Protein 6TLE (pdb70)

InterPro domains:
  IPR001752 Kinesin motor domain [PF00225] (24-359)
  IPR001752 Kinesin motor domain [PR00380] (96-117)
  IPR001752 Kinesin motor domain [PR00380] (226-243)
  IPR001752 Kinesin motor domain [PR00380] (260-278)
  IPR001752 Kinesin motor domain [PR00380] (309-330)
  IPR001752 Kinesin motor domain [PS50067] (18-359)
  IPR001752 Kinesin motor domain [SM00129] (16-367)
  IPR019821 Kinesin motor domain, conserved site [PS00411] (259-270)
  IPR025901 Kinesin-associated microtubule-binding domain [PF13931] (916-1053)
  IPR027417 P-loop containing nucleoside triphosphate hydrolase [SSF52540] (17-364)
  IPR036961 Kinesin motor domain superfamily [G3DSA:3.40.850.10] (16-363)
  IPR047149 Kinesin-like protein KIF11-like [PTHR47970] (10-951)
  IPR047241 Kinesin-like protein KIF11-like, kinesin motor domain [cd01364] (16-368)

B-factor: mean 28.85, std 11.91, range [9.42, 83.58]

Solvent-accessible surface area: 31415 Å² total; per-residue (Å²): 113,60,11,55,0,1,0,16,5,38,76,72,54,138,75,4,163,154,63,93,20,95,80,17,17,93,36,54,86,131,76,76,22,0,16,0,61,49,27,47,121,110,64,134,73,43,119,93,46,17,4,3,33,60,5,18,17,51,105,28,134,7,60,48,1,4,141,38,8,0,45,55,4,6,87,25,0,27,115,24,87,43,0,0,0,0,0,14,0,27,60,52,4,18,15,70,71,2,1,36,20,98,119,43,125,98,165,128,136,66,111,120,26,18,107,71,1,2,4,5,4,14,0,0,13,55,0,23,50,93,3,84,105,99,70,36,108,48,57,2,77,0,7,1,4,1,8,21,49,63,60,0,0,8,0,4,23,108,107,46,81,6,23,108,123,27,83,12,42,73,20,124,196,55,145,78,7,31,62,23,122,48,32,48,84,41,67,3,133,62,15,31,56,1,19,96,6,21,93,108,0,51,62,35,31,90,63,0,14,115,104,39,88,0,97,66,42,96,2,6,11,1,1,11,0,21,0,68,4,50,117,72,45,190,127,50,104,98,89,76,95,88,0,49,0,2,1,0,14,2,0,5,17,107,225,70,133,28,51,27,32,20,66,97,15,4,58,6,2,3,121,0,0,41,8,22,13,97,197,64,121,46,34,10,21,45,57,15,44,1,0,15,8,0,6,20,0,1,32,36,192,14,100,1,2,3,0,0,1,2,0,9,0,42,119,20,45,154,36,2,38,42,1,0,92,10,0,55,103,2,19,94,31,133,78,76,111,207,150,43,0,61,0,0,0,18,5,68,82,157,100,22,21,89,21,27,81,131,134,83,20,0,6,0,97,50,35,68,114,165,92,40,94,105,40,14,7,3,26,42,4,19,17,50,109,31,120,7,58,56,2,10,150,41,7,0,43,57,4,8,68,13,0,24,113,25,107,24,0,0,0,0,0,10,0,31,63,56,5,19,17,68,67,1,2,44,16,101,179,199,101,105,121,41,40,102,85,3,2,3,6,4,18,0,0,10,64,0,9,63,108,2,74,110,103,71,34,116,42,62,2,78,0,7,2,4,1,4,18,51,48,67,0,2,8,0,5,23,108,104,51,78,11,23,112,119,26,87,13,45,62,37,129,223,51,161,64,9,35,78,22,128,52,34,48,82,35,68,4,130,63,53,42,33,0,31,88,4,22,107,118,0,49,62,33,37,84,58,0,13,108,106,33,84,1,93,70,37,86,4,5,12,2,3,10,0,22,0,69,4,57,96,87,38,184,128,50,101,107,74,92,82,78,0,54,0,1,2,0,20,2,0,7,18,110,103,177,34,62,40,45,20,81,98,5,4,62,5,1,6,117,0,0,41,10,29,12,94,206,65,128,34,25,5,22,40,65,6,32,0,0,16,17,0,5,36,1,2,30,35,96,8,91,1,2,2,0,0,1,1,0,6,15,64,168,34,43,170,39,2,31,45,1,0,83,9,0,56,119,1,12,89,38,127,74,143,121,208

Nearest PDB structures (foldseek):
  6tle-assembly1_A  TM=1.003E+00  e=1.378E-75  Homo sapiens
  1ii6-assembly1_A  TM=9.797E-01  e=1.417E-66  Homo sapiens
  4zca-assembly3_A  TM=9.779E-01  e=1.295E-65  Homo sapiens
  4a5y-assembly1_C  TM=9.706E-01  e=5.608E-66  Homo sapiens
  6hky-assembly3_C  TM=9.724E-01  e=1.082E-61  Homo sapiens

Sequence (658 aa):
KNIQVVVRCRPFNLAERKASAHSIVECDPVRKEVSVRTGGLADKSSRKTYTFDMVFGASTKQIDVYRSVVCPILDEVIMGYNCTIFAYGQTGTGKTFTMEGERSPNEEYTWEEDPLAGIIPRTLHQIFEKLTDNGTEFSVKVSLLEIYNEELFDLLNPSSDVSERLQMFDDPRNKRGVIIKGLEEITVHNKDEVYQILEKGAAKRTTAATLMNAYSSRSHSVFSVTIHMKETTIDGEELVKIGKLNLVDLAGSERAREAGNINQSLLTLGRVITALVERTPHVPYRESKLTRILQDSLGGRTRTSIIATISPASLNLKETLSTLEYAHRAKNILNKPEKNIQVVVRCRPFSIVECDPVRKEVSVRTGGDKSSRKTYTFDMVFGASTKQIDVYRSVVCPILDEVIMGYNCTIFAYGQTGTGKTFTMEGERYTWEEDPLAGIIPRTLHQIFEKLTDNGTEFSVKVSLLEIYNEELFDLLNPSSDVSERLQMFDDPRNKRGVIIKGLEEITVHNKKDEVYQILEKGAAKRTTAATLMNAYSSRSHSSVFSVTIHMKETTIDGEELVKIGKLNLVDLAGSEAREAGNINQSLLTLGRVITALVERTPHVPYRESKLTRILQDSLGGRTRTSIIATISPASLNLKETLSTLEYAHRAKNILNKPE

Secondary structure (DSSP, 8-state):
--EEEEEEEPPP-HHHHHTT--B-EEEETTTTEEEEE-STTT-SS-EEEEE-SEEE-TT--HHHHIIIIIHHHHHHHHTT-EEEEEEEESTTSSHHHHHTB---SS----SS--TTB-HHHHHHHHHHHHHHHTT-EEEEEEEEEEEETTEEEESS-TTS-TTSPP-EEEETTEEEEEEETT---EEE-STTHHHHHHHHHHHHHHHHHHHH---GGGSEEEEEEEEEEEEE-TTSPEEEEEEEEEEEEPPP----SHHHHHHHHHHHHHHHHHHHHHT-S---GGGSHHHHHHHHHHSSSS-EEEEEEE--BGGGHHHHHHHHHHHHHHS--PPP--/--EEEEEEEPP---EEEETTTTEEEEE-----S-EEEEE-SEEE-TT--HHHHIIIIIHHHHHHHHTT-EEEEEEEE-TTSSHHHHHTB----SS--TTB-HHHHHHHHHHHHHHHTT-EEEEEEEEEEEETTEEEESS-TTS-TTSPB-EEE-SS-TT-EEETT---EEE-STTHHHHHHHHHHHHHHHHHHHH---GGGSEEEEEEEEEEEEE-TT--EEEEEEEEEEEEPPP----HHHHHHHHHHHHHHHHHHHHHT-S---GGGSHHHHHTHHHHSSS--EEEEEEE---GGGHHHHHHHHHHHHHHS--PPP--

Foldseek 3Di:
DLEFEEEEFADADDVQVVVVWDFFWDADFVLQKIWGQDDPPVDRPDIDMDHGNGYHYRPDWQVVCCVVPPVVQLVVLVVFAEEEEEEAFAPPQQLCQQLAFDQDPDDDDDLDGHRSGHNQLVSLSVVCVVCVVVPWDKWKKKFKWKQALQWIFGLQDPPDQRPDTWDWAQDVVDNLAIDTPPTDIGIDPDSVVSVVRVVSSVVSQVSCCVPPVRHRLLIKMWMKMKMWTWDADPVGDIDIRIGMYIYIRAHGCPVDSSNPVSVVQLVLVLQQLLCLQVVPDDRPLPPGPVSSNCRSRSVRPHRYYYYYGDYRTPVCSVRRVVSSVSSCSSHPDDRDDD/DLEFEEEEFADDAFWDADFVLQKIKGQDPCVRPDIDMDHGNGYHYHPDWQVVCCVVPPVVQLVVLVVFAEEEEEEAAAPPQQLCQQQAFDAVPLPDGRSGHNPLVSLSCVCCVCVVVPWDKWKKKFKWKAFLQWIFGLQPPPDQRPDTWDWAQDVPDRLAIDTPPGDIGIDPGSPVVVVSVVSSVVSQVNCCVVPVRHPLLIKMWMKMKMWTWDADPVGDIDIGIGMYIYIRAHGQPVVRVVSRVVQLVLVLQQLLCLQVVPDDRPQVPGPVSSNCRRNSVPPHRYYYYYGDYNDPVCSVRRVVSSVSSCSSPPDDRDDD

GO terms:
  GO:0000922 spindle pole (C, IDA)
  GO:0005876 spindle microtubule (C, IDA)
  GO:0046602 regulation of mitotic centrosome separation (P, IMP)
  GO:0090307 mitotic spindle assembly (P, IMP)
  GO:0005515 protein binding (F, IPI)
  GO:0003777 microtubule motor activity (F, TAS)
  GO:0005819 spindle (C, TAS)
  GO:0005871 kinesin complex (C, TAS)
  GO:0000278 mitotic cell cycle (P, TAS)
  GO:0007052 mitotic spindle organization (P, TAS)
  GO:0005829 cytosol (C, TAS)
  GO:0005829 cytosol (C, IDA)
  GO:0005819 spindle (C, IDA)
  GO:0005874 microtubule (C, IDA)
  GO:0090307 mitotic spindle assembly (P, IDA)
  GO:0005737 cytoplasm (C, EXP)
  GO:0016020 membrane (C, HDA)
  GO:0007051 spindle organization (P, IMP)
  GO:0032991 protein-containing complex (C, IPI)
  GO:0019901 protein kinase binding (F, IPI)

Structure (mmCIF, N/CA/C/O backbone):
data_6TLE
#
_entry.id   6TLE
#
_cell.length_a   46.930
_cell.length_b   47.150
_cell.length_c   85.500
_cell.angle_alpha   93.910
_cell.angle_beta   101.170
_cell.angle_gamma   109.230
#
_symmetry.space_group_name_H-M   'P 1'
#
loop_
_entity.id
_entity.type
_entity.pdbx_description
1 polymer 'Kinesin-like protein KIF11'
2 non-polymer 'MAGNESIUM ION'
3 non-polymer "ADENOSINE-5'-DIPHOSPHATE"
4 non-polymer 'NITRATE ION'
5 water water
#
loop_
_atom_site.group_PDB
_atom_site.id
_atom_site.type_symbol
_atom_site.label_atom_id
_atom_site.label_alt_id
_atom_site.label_comp_id
_atom_site.label_asym_id
_atom_site.label_entity_id
_atom_site.label_seq_id
_atom_site.pdbx_PDB_ins_code
_atom_site.Cartn_x
_atom_site.Cartn_y
_atom_site.Cartn_z
_atom_site.occupancy
_atom_site.B_iso_or_equiv
_atom_site.auth_seq_id
_atom_site.auth_comp_id
_atom_site.auth_asym_id
_atom_site.auth_atom_id
_atom_site.pdbx_PDB_model_num
ATOM 1 N N . LYS A 1 16 ? 8.932 -3.809 -7.651 1.00 47.01 17 LYS A N 1
ATOM 2 C CA . LYS A 1 16 ? 8.584 -3.741 -9.062 1.00 38.24 17 LYS A CA 1
ATOM 3 C C . LYS A 1 16 ? 7.557 -2.651 -9.347 1.00 30.31 17 LYS A C 1
ATOM 4 O O . LYS A 1 16 ? 6.700 -2.348 -8.512 1.00 35.48 17 LYS A O 1
ATOM 10 N N . ASN A 1 17 ? 7.657 -2.059 -10.537 1.00 27.44 18 ASN A N 1
ATOM 11 C CA . ASN A 1 17 ? 6.550 -1.297 -11.097 1.00 26.89 18 ASN A CA 1
ATOM 12 C C . ASN A 1 17 ? 5.422 -2.199 -11.574 1.00 20.54 18 ASN A C 1
ATOM 13 O O . ASN A 1 17 ? 4.403 -1.691 -12.050 1.00 25.81 18 ASN A O 1
ATOM 18 N N . ILE A 1 18 ? 5.591 -3.515 -11.473 1.00 17.27 19 ILE A N 1
ATOM 19 C CA . ILE A 1 18 ? 4.564 -4.492 -11.809 1.00 18.74 19 ILE A CA 1
ATOM 20 C C . ILE A 1 18 ? 4.005 -5.022 -10.496 1.00 24.22 19 ILE A C 1
ATOM 21 O O . ILE A 1 18 ? 4.715 -5.694 -9.737 1.00 22.52 19 ILE A O 1
ATOM 26 N N . GLN A 1 19 ? 2.741 -4.716 -10.217 1.00 18.80 20 GLN A N 1
ATOM 27 C CA . GLN A 1 19 ? 2.062 -5.187 -9.018 1.00 13.06 20 GLN A CA 1
ATOM 28 C C . GLN A 1 19 ? 1.059 -6.266 -9.405 1.00 16.21 20 GLN A C 1
ATOM 29 O O . GLN A 1 19 ? 0.276 -6.082 -10.341 1.00 20.06 20 GLN A O 1
ATOM 35 N N . VAL A 1 20 ? 1.088 -7.391 -8.694 1.00 15.24 21 VAL A N 1
ATOM 36 C CA . VAL A 1 20 ? 0.148 -8.484 -8.929 1.00 11.84 21 VAL A CA 1
ATOM 37 C C . VAL A 1 20 ? -0.624 -8.721 -7.640 1.00 15.19 21 VAL A C 1
ATOM 38 O O . VAL A 1 20 ? -0.027 -9.032 -6.601 1.00 19.74 21 VAL A O 1
ATOM 42 N N . VAL A 1 21 ? -1.950 -8.570 -7.704 1.00 15.17 22 VAL A N 1
ATOM 43 C CA . VAL A 1 21 ? -2.809 -8.704 -6.537 1.00 13.50 22 VAL A CA 1
ATOM 44 C C . VAL A 1 21 ? -3.922 -9.697 -6.849 1.00 16.05 22 VAL A C 1
ATOM 45 O O . VAL A 1 21 ? -4.244 -9.969 -8.008 1.00 13.25 22 VAL A O 1
ATOM 49 N N . VAL A 1 22 ? -4.501 -10.252 -5.788 1.00 14.13 23 VAL A N 1
ATOM 50 C CA . VAL A 1 22 ? -5.580 -11.227 -5.892 1.00 11.79 23 VAL A CA 1
ATOM 51 C C . VAL A 1 22 ? -6.792 -10.703 -5.137 1.00 13.55 23 VAL A C 1
ATOM 52 O O . VAL A 1 22 ? -6.665 -10.212 -4.008 1.00 16.23 23 VAL A O 1
ATOM 56 N N . ARG A 1 23 ? -7.965 -10.806 -5.761 1.00 11.92 24 ARG A N 1
ATOM 57 C CA . ARG A 1 23 ? -9.230 -10.450 -5.128 1.00 12.01 24 ARG A CA 1
ATOM 58 C C . ARG A 1 23 ? -10.155 -11.654 -5.153 1.00 14.93 24 ARG A C 1
ATOM 59 O O . ARG A 1 23 ? -10.468 -12.179 -6.227 1.00 16.23 24 ARG A O 1
ATOM 67 N N . CYS A 1 24 ? -10.598 -12.081 -3.976 1.00 16.70 25 CYS A N 1
ATOM 68 C CA . CYS A 1 24 ? -11.598 -13.131 -3.853 1.00 13.42 25 CYS A CA 1
ATOM 69 C C . CYS A 1 24 ? -12.947 -12.486 -3.565 1.00 13.08 25 CYS A C 1
ATOM 70 O O . CYS A 1 24 ? -13.061 -11.655 -2.659 1.00 17.96 25 CYS A O 1
ATOM 73 N N . ARG A 1 25 ? -13.956 -12.854 -4.340 1.00 16.77 26 ARG A N 1
ATOM 74 C CA . ARG A 1 25 ? -15.302 -12.330 -4.150 1.00 19.40 26 ARG A CA 1
ATOM 75 C C . ARG A 1 25 ? -16.074 -13.207 -3.178 1.00 18.02 26 ARG A C 1
ATOM 76 O O . ARG A 1 25 ? -15.684 -14.339 -2.889 1.00 16.41 26 ARG A O 1
ATOM 84 N N . PRO A 1 26 ? -17.189 -12.712 -2.642 1.00 20.69 27 PRO A N 1
ATOM 85 C CA . PRO A 1 26 ? -17.989 -13.540 -1.734 1.00 22.60 27 PRO A CA 1
ATOM 86 C C . PRO A 1 26 ? -18.610 -14.738 -2.435 1.00 19.31 27 PRO A C 1
ATOM 87 O O . PRO A 1 26 ? -18.957 -14.692 -3.617 1.00 17.97 27 PRO A O 1
ATOM 91 N N . PHE A 1 27 ? -18.727 -15.826 -1.675 1.00 19.36 28 PHE A N 1
ATOM 92 C CA . PHE A 1 27 ? -19.523 -16.987 -2.063 1.00 24.94 28 PHE A CA 1
ATOM 93 C C . PHE A 1 27 ? -20.919 -16.544 -2.493 1.00 22.23 28 PHE A C 1
ATOM 94 O O . PHE A 1 27 ? -21.552 -15.732 -1.816 1.00 23.14 28 PHE A O 1
ATOM 102 N N . ASN A 1 28 ? -21.402 -17.065 -3.622 1.00 24.64 29 ASN A N 1
ATOM 103 C CA . ASN A 1 28 ? -22.662 -16.567 -4.180 1.00 24.16 29 ASN A CA 1
ATOM 104 C C . ASN A 1 28 ? -23.729 -17.664 -4.227 1.00 30.64 29 ASN A C 1
ATOM 105 O O . ASN A 1 28 ? -23.498 -18.815 -3.849 1.00 27.36 29 ASN A O 1
ATOM 110 N N . LEU A 1 29 ? -24.912 -17.279 -4.719 1.00 28.80 30 LEU A N 1
ATOM 111 C CA . LEU A 1 29 ? -26.079 -18.158 -4.674 1.00 27.78 30 LEU A CA 1
ATOM 112 C C . LEU A 1 29 ? -25.920 -19.357 -5.600 1.00 31.23 30 LEU A C 1
ATOM 113 O O . LEU A 1 29 ? -26.250 -20.487 -5.218 1.00 38.71 30 LEU A O 1
ATOM 118 N N . ALA A 1 30 ? -25.436 -19.132 -6.825 1.00 26.19 31 ALA A N 1
ATOM 119 C CA . ALA A 1 30 ? -25.217 -20.242 -7.747 1.00 23.34 31 ALA A CA 1
ATOM 120 C C . ALA A 1 30 ? -24.262 -21.271 -7.160 1.00 24.89 31 ALA A C 1
ATOM 121 O O . ALA A 1 30 ? -24.360 -22.464 -7.472 1.00 31.65 31 ALA A O 1
ATOM 123 N N . GLU A 1 31 ? -23.337 -20.831 -6.307 1.00 27.94 32 GLU A N 1
ATOM 124 C CA . GLU A 1 31 ? -22.434 -21.759 -5.641 1.00 26.03 32 GLU A CA 1
ATOM 125 C C . GLU A 1 31 ? -23.115 -22.447 -4.462 1.00 31.42 32 GLU A C 1
ATOM 126 O O . GLU A 1 31 ? -22.859 -23.628 -4.202 1.00 27.82 32 GLU A O 1
ATOM 132 N N . ARG A 1 32 ? -24.002 -21.739 -3.756 1.00 24.49 33 ARG A N 1
ATOM 133 C CA . ARG A 1 32 ? -24.743 -22.367 -2.664 1.00 34.50 33 ARG A CA 1
ATOM 134 C C . ARG A 1 32 ? -25.691 -23.438 -3.187 1.00 43.51 33 ARG A C 1
ATOM 135 O O . ARG A 1 32 ? -25.854 -24.490 -2.558 1.00 44.15 33 ARG A O 1
ATOM 143 N N . LYS A 1 33 ? -26.328 -23.179 -4.333 1.00 37.65 34 LYS A N 1
ATOM 144 C CA . LYS A 1 33 ? -27.236 -24.147 -4.941 1.00 41.47 34 LYS A CA 1
ATOM 145 C C . LYS A 1 33 ? -26.598 -25.527 -5.041 1.00 54.07 34 LYS A C 1
ATOM 146 O O . LYS A 1 33 ? -27.224 -26.543 -4.717 1.00 56.91 34 LYS A O 1
ATOM 152 N N . ALA A 1 34 ? -25.342 -25.578 -5.477 1.00 51.11 35 ALA A N 1
ATOM 153 C CA . ALA A 1 34 ? -24.656 -26.830 -5.751 1.00 49.00 35 ALA A CA 1
ATOM 154 C C . ALA A 1 34 ? -23.973 -27.418 -4.522 1.00 47.52 35 ALA A C 1
ATOM 155 O O . ALA A 1 34 ? -23.062 -28.240 -4.672 1.00 54.89 35 ALA A O 1
ATOM 157 N N . SER A 1 35 ? -24.389 -27.016 -3.317 1.00 37.89 36 SER A N 1
ATOM 158 C CA . SER A 1 35 ? -23.788 -27.494 -2.068 1.00 46.28 36 SER A CA 1
ATOM 159 C C . SER A 1 35 ? -22.267 -27.371 -2.092 1.00 49.02 36 SER A C 1
ATOM 160 O O . SER A 1 35 ? -21.554 -28.155 -1.459 1.00 44.90 36 SER A O 1
ATOM 163 N N . ALA A 1 36 ? -21.760 -26.392 -2.839 1.00 32.02 37 ALA A N 1
ATOM 164 C CA . ALA A 1 36 ? -20.324 -26.167 -2.880 1.00 28.72 37 ALA A CA 1
ATOM 165 C C . ALA A 1 36 ? -19.823 -25.7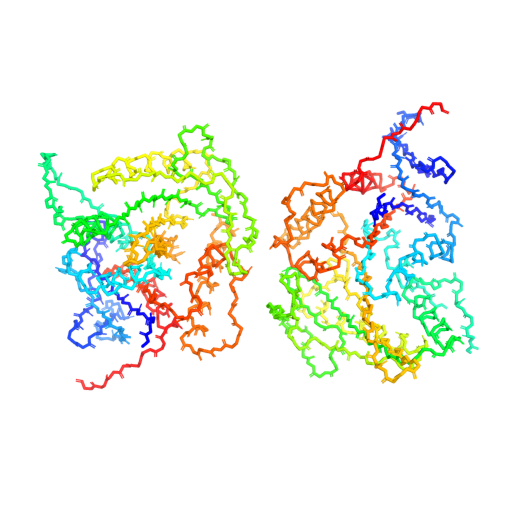41 -1.507 1.00 24.48 37 ALA A C 1
ATOM 166 O O . ALA A 1 36 ? -20.569 -25.193 -0.690 1.00 32.18 37 ALA A O 1
ATOM 168 N N . HIS A 1 37 ? -18.550 -26.011 -1.251 1.00 26.61 38 HIS A N 1
ATOM 169 C CA . HIS A 1 37 ? -17.910 -25.641 -0.001 1.00 30.70 38 HIS A CA 1
ATOM 170 C C . HIS A 1 37 ? -16.971 -24.461 -0.219 1.00 23.93 38 HIS A C 1
ATOM 171 O O . HIS A 1 37 ? -16.537 -24.180 -1.340 1.00 25.44 38 HIS A O 1
ATOM 178 N N . SER A 1 38 ? -16.666 -23.766 0.874 1.00 20.81 39 SER A N 1
ATOM 179 C CA . SER A 1 38 ? -15.712 -22.663 0.854 1.00 27.86 39 SER A CA 1
ATOM 180 C C . SER A 1 38 ? -14.304 -23.209 1.061 1.00 24.18 39 SER A C 1
ATOM 181 O O . SER A 1 38 ? -14.050 -23.934 2.028 1.00 27.06 39 SER A O 1
ATOM 184 N N . ILE A 1 39 ? -13.387 -22.866 0.152 1.00 21.85 40 ILE A N 1
ATOM 185 C CA . ILE A 1 39 ? -12.061 -23.469 0.138 1.00 18.17 40 ILE A CA 1
ATOM 186 C C . ILE A 1 39 ? -10.934 -22.451 0.072 1.00 19.54 40 ILE A C 1
ATOM 187 O O . ILE A 1 39 ? -9.769 -22.845 0.026 1.00 18.64 40 ILE A O 1
ATOM 192 N N . VAL A 1 40 ? -11.230 -21.153 0.067 1.00 16.21 41 VAL A N 1
ATOM 193 C CA . VAL A 1 40 ? -10.215 -20.117 -0.090 1.00 19.03 41 VAL A CA 1
ATOM 194 C C . VAL A 1 40 ? -10.122 -19.312 1.198 1.00 16.35 41 VAL A C 1
ATOM 195 O O . VAL A 1 40 ? -11.146 -18.914 1.769 1.00 20.52 41 VAL A O 1
ATOM 199 N N . GLU A 1 41 ? -8.893 -19.072 1.655 1.00 20.82 42 GLU A N 1
ATOM 200 C CA . GLU A 1 41 ? -8.632 -18.229 2.813 1.00 22.88 42 GLU A CA 1
ATOM 201 C C . GLU A 1 41 ? -7.627 -17.155 2.431 1.00 26.72 42 GLU A C 1
ATOM 202 O O . GLU A 1 41 ? -6.538 -17.463 1.935 1.00 20.79 42 GLU A O 1
ATOM 208 N N . CYS A 1 42 ? -7.994 -15.899 2.660 1.00 22.07 43 CYS A N 1
ATOM 209 C CA . CYS A 1 42 ? -7.153 -14.757 2.334 1.00 18.23 43 CYS A CA 1
ATOM 210 C C . CYS A 1 42 ? -6.595 -14.154 3.614 1.00 24.35 43 CYS A C 1
ATOM 211 O O . CYS A 1 42 ? -7.334 -13.948 4.582 1.00 23.72 43 CYS A O 1
ATOM 214 N N . ASP A 1 43 ? -5.291 -13.876 3.614 1.00 18.58 44 ASP A N 1
ATOM 215 C CA . ASP A 1 43 ? -4.602 -13.233 4.733 1.00 21.22 44 ASP A CA 1
ATOM 216 C C . ASP A 1 43 ? -3.994 -11.947 4.192 1.00 20.25 44 ASP A C 1
ATOM 217 O O . ASP A 1 43 ? -2.875 -11.956 3.657 1.00 23.71 44 ASP A O 1
ATOM 222 N N . PRO A 1 44 ? -4.696 -10.817 4.304 1.00 25.27 45 PRO A N 1
ATOM 223 C CA . PRO A 1 44 ? -4.169 -9.574 3.717 1.00 23.28 45 PRO A CA 1
ATOM 224 C C . PRO A 1 44 ? -2.875 -9.099 4.353 1.00 24.94 45 PRO A C 1
ATOM 225 O O . PRO A 1 44 ? -2.044 -8.500 3.660 1.00 29.26 45 PRO A O 1
ATOM 229 N N . VAL A 1 45 ? -2.669 -9.351 5.648 1.00 28.54 46 VAL A N 1
ATOM 230 C CA . VAL A 1 45 ? -1.441 -8.903 6.302 1.00 28.60 46 VAL A CA 1
ATOM 231 C C . VAL A 1 45 ? -0.242 -9.682 5.775 1.00 24.03 46 VAL A C 1
ATOM 232 O O . VAL A 1 45 ? 0.795 -9.101 5.436 1.00 27.49 46 VAL A O 1
ATOM 236 N N . ARG A 1 46 ? -0.364 -11.005 5.696 1.00 28.82 47 ARG A N 1
ATOM 237 C CA . ARG A 1 46 ? 0.688 -11.824 5.112 1.00 24.24 47 ARG A CA 1
ATOM 238 C C . ARG A 1 46 ? 0.671 -11.811 3.589 1.00 26.76 47 ARG A C 1
ATOM 239 O O . ARG A 1 46 ? 1.576 -12.388 2.976 1.00 24.82 47 ARG A O 1
ATOM 247 N N . LYS A 1 47 ? -0.322 -11.166 2.970 1.00 22.13 48 LYS A N 1
ATOM 248 C CA . LYS A 1 47 ? -0.435 -11.099 1.511 1.00 20.41 48 LYS A CA 1
ATOM 249 C C . LYS A 1 47 ? -0.501 -12.496 0.898 1.00 20.27 48 LYS A C 1
ATOM 250 O O . LYS A 1 47 ? 0.094 -12.768 -0.146 1.00 19.84 48 LYS A O 1
ATOM 256 N N . GLU A 1 48 ? -1.243 -13.389 1.546 1.00 24.70 49 GLU A N 1
ATOM 257 C CA . GLU A 1 48 ? -1.287 -14.787 1.156 1.00 17.97 49 GLU A CA 1
ATOM 258 C C . GLU A 1 48 ? -2.705 -15.221 0.819 1.00 20.35 49 GLU A C 1
ATOM 259 O O . GLU A 1 48 ? -3.682 -14.719 1.384 1.00 19.63 49 GLU A O 1
ATOM 265 N N . VAL A 1 49 ? -2.793 -16.161 -0.117 1.00 16.01 50 VAL A N 1
ATOM 266 C CA . VAL A 1 49 ? -4.017 -16.887 -0.430 1.00 14.87 50 VAL A CA 1
ATOM 267 C C . VAL A 1 49 ? -3.712 -18.364 -0.250 1.00 18.33 50 VAL A C 1
ATOM 268 O O . VAL A 1 49 ? -2.766 -18.883 -0.856 1.00 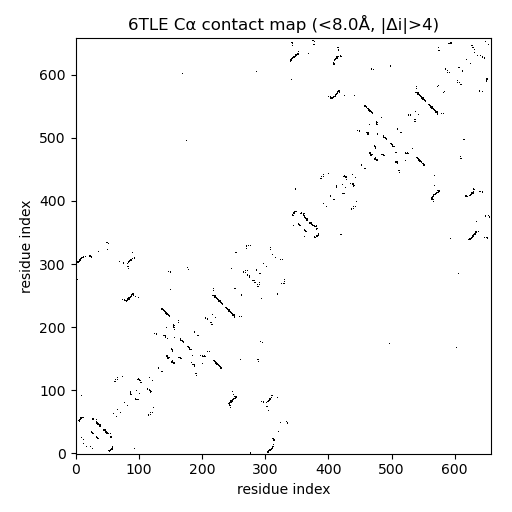21.44 50 VAL A O 1
ATOM 272 N N . SER A 1 50 ? -4.494 -19.035 0.585 1.00 17.42 51 SER A N 1
ATOM 273 C CA . SER A 1 50 ? -4.406 -20.479 0.734 1.00 17.17 51 SER A CA 1
ATOM 274 C C . SER A 1 50 ? -5.675 -21.114 0.182 1.00 23.21 51 SER A C 1
ATOM 275 O O . SER A 1 50 ? -6.783 -20.630 0.433 1.00 24.64 51 SER A O 1
ATOM 278 N N . VAL A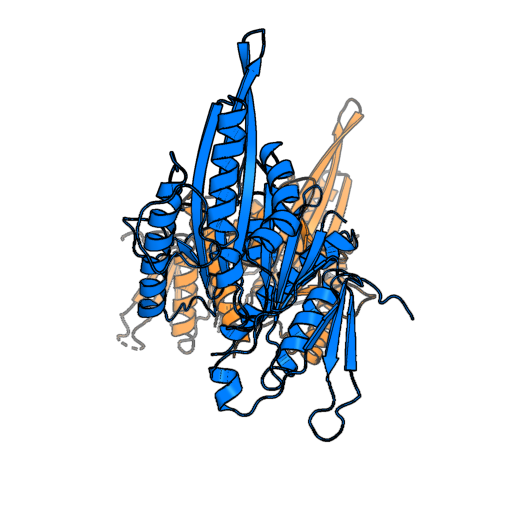 1 51 ? -5.510 -22.185 -0.586 1.00 18.55 52 VAL A N 1
ATOM 279 C CA . VAL A 1 51 ? -6.624 -22.872 -1.228 1.00 19.94 52 VAL A CA 1
ATOM 280 C C . VAL A 1 51 ? -6.615 -24.322 -0.773 1.00 20.91 52 VAL A C 1
ATOM 281 O O . VAL A 1 51 ? -5.591 -25.005 -0.890 1.00 20.45 52 VAL A O 1
ATOM 285 N N . ARG A 1 52 ? -7.750 -24.787 -0.258 1.00 17.63 53 ARG A N 1
ATOM 286 C CA . ARG A 1 52 ? -7.882 -26.183 0.141 1.00 21.30 53 ARG A CA 1
ATOM 287 C C . ARG A 1 52 ? -7.931 -27.065 -1.101 1.00 17.97 53 ARG A C 1
ATOM 288 O O . ARG A 1 52 ? -8.775 -26.865 -1.981 1.00 17.72 53 ARG A O 1
ATOM 296 N N . THR A 1 53 ? -7.030 -28.049 -1.167 1.00 17.20 54 THR A N 1
ATOM 297 C CA . THR A 1 53 ? -6.780 -28.807 -2.385 1.00 20.11 54 THR A CA 1
ATOM 298 C C . THR A 1 53 ? -7.253 -30.254 -2.337 1.00 21.08 54 THR A C 1
ATOM 299 O O . THR A 1 53 ? -7.166 -30.946 -3.359 1.00 23.81 54 THR A O 1
ATOM 303 N N . GLY A 1 54 ? -7.734 -30.735 -1.195 1.00 23.46 55 GLY A N 1
ATOM 304 C CA . GLY A 1 54 ? -8.028 -32.142 -1.029 1.00 22.77 55 GLY A CA 1
ATOM 305 C C . GLY A 1 54 ? -9.482 -32.547 -1.082 1.00 29.71 55 GLY A C 1
ATOM 306 O O . GLY A 1 54 ? -9.777 -33.739 -0.954 1.00 27.43 55 GLY A O 1
ATOM 307 N N . GLY A 1 55 ? -10.402 -31.603 -1.267 1.00 25.58 56 GLY A N 1
ATOM 308 C CA . GLY A 1 55 ? -11.804 -31.966 -1.285 1.00 28.85 56 GLY A CA 1
ATOM 309 C C . GLY A 1 55 ? -12.286 -32.440 0.079 1.00 29.71 56 GLY A C 1
ATOM 310 O O . GLY A 1 55 ? -11.654 -32.215 1.115 1.00 28.05 56 GLY A O 1
ATOM 311 N N . LEU A 1 56 ? -13.434 -33.124 0.061 1.00 34.92 57 LEU A N 1
ATOM 312 C CA . LEU A 1 56 ? -14.039 -33.587 1.306 1.00 31.78 57 LEU A CA 1
ATOM 313 C C . LEU A 1 56 ? -13.231 -34.705 1.955 1.00 29.59 57 LEU A C 1
ATOM 314 O O . LEU A 1 56 ? -13.250 -34.841 3.184 1.00 36.44 57 LEU A O 1
ATOM 319 N N . ALA A 1 57 ? -12.522 -35.512 1.162 1.00 27.62 58 ALA A N 1
ATOM 320 C CA . ALA A 1 57 ? -11.764 -36.621 1.731 1.00 42.25 58 ALA A CA 1
ATOM 321 C C . ALA A 1 57 ? -10.525 -36.156 2.485 1.00 36.54 58 ALA A C 1
ATOM 322 O O . ALA A 1 57 ? -10.015 -36.898 3.331 1.00 31.87 58 ALA A O 1
ATOM 324 N N . ASP A 1 58 ? -10.032 -34.950 2.203 1.00 27.90 59 ASP A N 1
ATOM 325 C CA . ASP A 1 58 ? -8.845 -34.417 2.878 1.00 27.88 59 ASP A CA 1
ATOM 326 C C . ASP A 1 58 ? -9.026 -32.902 2.974 1.00 33.71 59 ASP A C 1
ATOM 327 O O . ASP A 1 58 ? -8.636 -32.160 2.071 1.00 32.19 59 ASP A O 1
ATOM 332 N N . LYS A 1 59 ? -9.610 -32.456 4.082 1.00 36.64 60 LYS A N 1
ATOM 333 C CA . LYS A 1 59 ? -9.903 -31.043 4.270 1.00 38.56 60 LYS A CA 1
ATOM 334 C C . LYS A 1 59 ? -8.711 -30.244 4.771 1.00 35.90 60 LYS A C 1
ATOM 335 O O . LYS A 1 59 ? -8.822 -29.021 4.902 1.00 22.43 60 LYS A O 1
ATOM 341 N N . SER A 1 60 ? -7.580 -30.891 5.045 1.00 36.75 61 SER A N 1
ATOM 342 C CA . SER A 1 60 ? -6.442 -30.201 5.637 1.00 39.16 61 SER A CA 1
ATOM 343 C C . SER A 1 60 ? -5.452 -29.692 4.596 1.00 41.85 61 SER A C 1
ATOM 344 O O . SER A 1 60 ? -4.906 -28.595 4.754 1.00 40.97 61 SER A O 1
ATOM 347 N N . SER A 1 61 ? -5.206 -30.464 3.538 1.00 26.85 62 SER A N 1
ATOM 348 C CA . SER A 1 61 ? -4.186 -30.089 2.568 1.00 22.29 62 SER A CA 1
ATOM 349 C C . SER A 1 61 ? -4.546 -28.772 1.895 1.00 22.58 62 SER A C 1
ATOM 350 O O . SER A 1 61 ? -5.714 -28.498 1.604 1.00 18.68 62 SER A O 1
ATOM 353 N N . ARG A 1 62 ? -3.532 -27.943 1.665 1.00 22.18 63 ARG A N 1
ATOM 354 C CA . ARG A 1 62 ? -3.758 -26.649 1.046 1.00 23.41 63 ARG A CA 1
ATOM 355 C C . ARG A 1 62 ? -2.515 -26.231 0.275 1.00 25.75 63 ARG A C 1
ATOM 356 O O . ARG A 1 62 ? -1.421 -26.766 0.472 1.00 22.88 63 ARG A O 1
ATOM 364 N N . LYS A 1 63 ? -2.712 -25.265 -0.615 1.00 19.49 64 LYS A N 1
ATOM 365 C CA . LYS A 1 63 ? -1.669 -24.705 -1.462 1.00 23.47 64 LYS A CA 1
ATOM 366 C C . LYS A 1 63 ? -1.694 -23.199 -1.253 1.00 20.65 64 LYS A C 1
ATOM 367 O O . LYS A 1 63 ? -2.762 -22.584 -1.327 1.00 20.77 64 LYS A O 1
ATOM 373 N N . THR A 1 64 ? -0.538 -22.609 -0.967 1.00 20.66 65 THR A N 1
ATOM 374 C CA . THR A 1 64 ? -0.465 -21.213 -0.563 1.00 17.72 65 THR A CA 1
ATOM 375 C C . THR A 1 64 ? 0.325 -20.406 -1.583 1.00 19.50 65 THR A C 1
ATOM 376 O O . THR A 1 64 ? 1.359 -20.859 -2.083 1.00 21.06 65 THR A O 1
ATOM 380 N N . TYR A 1 65 ? -0.180 -19.212 -1.892 1.00 18.30 66 TYR A N 1
ATOM 381 C CA . TYR A 1 65 ? 0.477 -18.274 -2.787 1.00 18.68 66 TYR A CA 1
ATOM 382 C C . TYR A 1 65 ? 0.653 -16.937 -2.082 1.00 19.38 66 TYR A C 1
ATOM 383 O O . TYR A 1 65 ? -0.118 -16.586 -1.186 1.00 19.34 66 TYR A O 1
ATOM 392 N N . THR A 1 66 ? 1.670 -16.188 -2.504 1.00 16.50 67 THR A N 1
ATOM 393 C CA . THR A 1 66 ? 1.959 -14.865 -1.971 1.00 14.78 67 THR A CA 1
ATOM 394 C C . THR A 1 66 ? 1.985 -13.857 -3.111 1.00 15.88 67 THR A C 1
ATOM 395 O O . THR A 1 66 ? 2.557 -14.125 -4.172 1.00 18.13 67 THR A O 1
ATOM 399 N N . PHE A 1 67 ? 1.359 -12.701 -2.889 1.00 18.44 68 PHE A N 1
ATOM 400 C CA . PHE A 1 67 ? 1.244 -11.662 -3.903 1.00 16.99 68 PHE A CA 1
ATOM 401 C C . PHE A 1 67 ? 1.591 -10.311 -3.291 1.00 22.09 68 PHE A C 1
ATOM 402 O O . PHE A 1 67 ? 1.922 -10.204 -2.106 1.00 23.35 68 PHE A O 1
ATOM 410 N N . ASP A 1 68 ? 1.528 -9.269 -4.123 1.00 17.95 69 ASP A N 1
ATOM 411 C CA . ASP A 1 68 ? 1.796 -7.923 -3.629 1.00 21.17 69 ASP A CA 1
ATOM 412 C C . ASP A 1 68 ? 0.696 -7.445 -2.694 1.00 26.23 69 ASP A C 1
ATOM 413 O O . ASP A 1 68 ? 0.977 -6.738 -1.719 1.00 26.55 69 ASP A O 1
ATOM 418 N N . MET A 1 69 ? -0.553 -7.811 -2.977 1.00 22.21 70 MET A N 1
ATOM 419 C CA . MET A 1 69 ? -1.681 -7.521 -2.104 1.00 16.17 70 MET A CA 1
ATOM 420 C C . MET A 1 69 ? -2.708 -8.630 -2.271 1.00 17.63 70 MET A C 1
ATOM 421 O O . MET A 1 69 ? -2.809 -9.246 -3.335 1.00 15.13 70 MET A O 1
ATOM 426 N N . VAL A 1 70 ? -3.471 -8.877 -1.212 1.00 18.95 71 VAL A N 1
ATOM 427 C CA . VAL A 1 70 ? -4.555 -9.850 -1.236 1.00 16.90 71 VAL A CA 1
ATOM 428 C C . VAL A 1 70 ? -5.797 -9.195 -0.653 1.00 16.39 71 VAL A C 1
ATOM 429 O O . VAL A 1 70 ? -5.742 -8.605 0.433 1.00 23.17 71 VAL A O 1
ATOM 433 N N . PHE A 1 71 ? -6.912 -9.288 -1.378 1.00 18.21 72 PHE A N 1
ATOM 434 C CA . PHE A 1 71 ? -8.185 -8.699 -0.976 1.00 16.70 72 PHE A CA 1
ATOM 435 C C . PHE A 1 71 ? -9.192 -9.825 -0.786 1.00 20.58 72 PHE A C 1
ATOM 436 O O . PHE A 1 71 ? -9.547 -10.515 -1.749 1.00 15.81 72 PHE A O 1
ATOM 444 N N . GLY A 1 72 ? -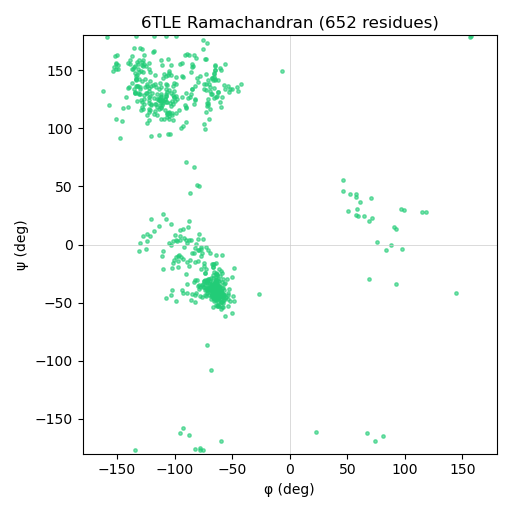9.648 -10.009 0.453 1.00 17.61 73 GLY A N 1
ATOM 445 C CA . GLY A 1 72 ? -10.633 -11.021 0.766 1.00 23.62 73 GLY A CA 1
ATOM 446 C C . GLY A 1 72 ? -12.046 -10.624 0.376 1.00 21.38 73 GLY A C 1
ATOM 447 O O . GLY A 1 72 ? -12.305 -9.557 -0.181 1.00 18.45 73 GLY A O 1
ATOM 448 N N . ALA A 1 73 ? -12.987 -11.514 0.708 1.00 23.72 74 ALA A N 1
ATOM 449 C CA . ALA A 1 73 ? -14.366 -11.360 0.253 1.00 20.60 74 ALA A CA 1
ATOM 450 C C . ALA A 1 73 ? -15.022 -10.094 0.795 1.00 19.71 74 ALA A C 1
ATOM 451 O O . ALA A 1 73 ? -15.963 -9.576 0.181 1.00 23.30 74 ALA A O 1
ATOM 453 N N . SER A 1 74 ? -14.555 -9.582 1.931 1.00 19.64 75 SER A N 1
ATOM 454 C CA . SER A 1 74 ? -15.165 -8.410 2.548 1.00 25.11 75 SER A CA 1
ATOM 455 C C . SER A 1 74 ? -14.620 -7.098 2.002 1.00 27.94 75 SER A C 1
ATOM 456 O O . SER A 1 74 ? -15.016 -6.029 2.485 1.00 26.93 75 SER A O 1
ATOM 459 N N . THR A 1 75 ? -13.738 -7.149 1.007 1.00 18.09 76 THR A N 1
ATOM 460 C CA . THR A 1 75 ? -13.088 -5.941 0.516 1.00 21.62 76 THR A CA 1
ATOM 461 C C . THR A 1 75 ? -14.087 -5.024 -0.178 1.00 23.78 76 THR A C 1
ATOM 462 O O . THR A 1 75 ? -14.838 -5.452 -1.061 1.00 25.80 76 THR A O 1
ATOM 466 N N . LYS A 1 76 ? -14.083 -3.755 0.215 1.00 22.38 77 LYS A N 1
ATOM 467 C CA . LYS A 1 76 ? -14.926 -2.768 -0.437 1.00 18.82 77 LYS A CA 1
ATOM 468 C C . LYS A 1 76 ? -14.237 -2.217 -1.681 1.00 20.64 77 LYS A C 1
ATOM 469 O O . LYS A 1 76 ? -13.007 -2.234 -1.799 1.00 17.10 77 LYS A O 1
ATOM 475 N N . GLN A 1 77 ? -15.054 -1.729 -2.618 1.00 21.05 78 GLN A N 1
ATOM 476 C CA . GLN A 1 77 ? -14.530 -1.204 -3.875 1.00 16.93 78 GLN A CA 1
ATOM 477 C C . GLN A 1 77 ? -13.528 -0.079 -3.639 1.00 21.07 78 GLN A C 1
ATOM 478 O O . GLN A 1 77 ? -12.507 0.007 -4.333 1.00 19.62 78 GLN A O 1
ATOM 484 N N . ILE A 1 78 ? -13.797 0.790 -2.661 1.00 20.07 79 ILE A N 1
ATOM 485 C CA . ILE A 1 78 ? -12.936 1.951 -2.452 1.00 17.73 79 ILE A CA 1
ATOM 486 C C . ILE A 1 78 ? -11.533 1.529 -2.040 1.00 17.81 79 ILE A C 1
ATOM 487 O O . ILE A 1 78 ? -10.551 2.201 -2.378 1.00 21.99 79 ILE A O 1
ATOM 492 N N . ASP A 1 79 ? -11.404 0.412 -1.323 1.00 19.83 80 ASP A N 1
ATOM 493 C CA . ASP A 1 79 ? -10.088 -0.007 -0.855 1.00 23.16 80 ASP A CA 1
ATOM 494 C C . ASP A 1 79 ? -9.263 -0.628 -1.976 1.00 22.35 80 ASP A C 1
ATOM 495 O O . ASP A 1 79 ? -8.039 -0.454 -2.015 1.00 21.10 80 ASP A O 1
ATOM 500 N N . VAL A 1 80 ? -9.908 -1.354 -2.894 1.00 16.19 81 VAL A N 1
ATOM 501 C CA . VAL A 1 80 ? -9.213 -1.792 -4.102 1.00 16.04 81 VAL A CA 1
ATOM 502 C C . VAL A 1 80 ? -8.684 -0.588 -4.869 1.00 18.01 81 VAL A C 1
ATOM 503 O O . VAL A 1 80 ? -7.541 -0.585 -5.341 1.00 21.03 81 VAL A O 1
ATOM 507 N N . TYR A 1 81 ? -9.507 0.454 -5.004 1.00 17.01 82 TYR A N 1
ATOM 508 C CA . TYR A 1 81 ? -9.080 1.635 -5.745 1.00 22.04 82 TYR A CA 1
ATOM 509 C C . TYR A 1 81 ? -7.904 2.320 -5.061 1.00 21.07 82 TYR A C 1
ATOM 510 O O . TYR A 1 81 ? -6.880 2.601 -5.695 1.00 18.23 82 TYR A O 1
ATOM 519 N N . ARG A 1 82 ? -8.043 2.611 -3.765 1.00 21.14 83 ARG A N 1
ATOM 520 C CA . ARG A 1 82 ? -6.994 3.329 -3.047 1.00 19.45 83 ARG A CA 1
ATOM 521 C C . ARG A 1 82 ? -5.680 2.561 -3.067 1.00 26.89 83 ARG A C 1
ATOM 522 O O . ARG A 1 82 ? -4.607 3.155 -3.229 1.00 24.44 83 ARG A O 1
ATOM 530 N N . SER A 1 83 ? -5.744 1.238 -2.918 1.00 21.28 84 SER A N 1
ATOM 531 C CA . SER A 1 83 ? -4.527 0.441 -2.817 1.00 20.42 84 SER A CA 1
ATOM 532 C C . SER A 1 83 ? -3.871 0.216 -4.175 1.00 18.46 84 SER A C 1
ATOM 533 O O . SER A 1 83 ? -2.639 0.212 -4.274 1.00 22.18 84 SER A O 1
ATOM 536 N N . VAL A 1 84 ? -4.663 0.033 -5.227 1.00 17.57 85 VAL A N 1
ATOM 537 C CA . VAL A 1 84 ? -4.141 -0.396 -6.518 1.00 17.11 85 VAL A CA 1
ATOM 538 C C . VAL A 1 84 ? -4.049 0.756 -7.511 1.00 23.23 85 VAL A C 1
ATOM 539 O O . VAL A 1 84 ? -3.050 0.885 -8.219 1.00 24.17 85 VAL A O 1
ATOM 543 N N . VAL A 1 85 ? -5.066 1.610 -7.575 1.00 18.45 86 VAL A N 1
ATOM 544 C CA . VAL A 1 85 ? -5.157 2.565 -8.676 1.00 20.56 86 VAL A CA 1
ATOM 545 C C . VAL A 1 85 ? -4.501 3.899 -8.335 1.00 20.71 86 VAL A C 1
ATOM 546 O O . VAL A 1 85 ? -3.824 4.486 -9.182 1.00 20.51 86 VAL A O 1
ATOM 550 N N . CYS A 1 86 ? -4.695 4.400 -7.112 1.00 19.84 87 CYS A N 1
ATOM 551 C CA . CYS A 1 86 ? -4.158 5.707 -6.723 1.00 24.24 87 CYS A CA 1
ATOM 552 C C . CYS A 1 86 ? -2.687 5.906 -7.073 1.00 25.07 87 CYS A C 1
ATOM 553 O O . CYS A 1 86 ? -2.355 6.955 -7.649 1.00 25.86 87 CYS A O 1
ATOM 556 N N . PRO A 1 87 ? -1.767 4.981 -6.774 1.00 22.05 88 PRO A N 1
ATOM 557 C CA . PRO A 1 87 ? -0.374 5.210 -7.190 1.00 25.79 88 PRO A CA 1
ATOM 558 C C . PRO A 1 87 ? -0.206 5.241 -8.697 1.00 23.39 88 PRO A C 1
ATOM 559 O O . PRO A 1 87 ? 0.660 5.967 -9.203 1.00 24.66 88 PRO A O 1
ATOM 563 N N . ILE A 1 88 ? -1.016 4.475 -9.429 1.00 17.29 89 ILE A N 1
ATOM 564 C CA . ILE A 1 88 ? -0.906 4.445 -10.883 1.00 15.77 89 ILE A CA 1
ATOM 565 C C . ILE A 1 88 ? -1.441 5.735 -11.488 1.00 19.44 89 ILE A C 1
ATOM 566 O O . ILE A 1 88 ? -0.832 6.309 -12.400 1.00 21.37 89 ILE A O 1
ATOM 571 N N . LEU A 1 89 ? -2.589 6.212 -10.999 1.00 18.32 90 LEU A N 1
ATOM 572 C CA . LEU A 1 89 ? -3.139 7.460 -11.519 1.00 17.87 90 LEU A CA 1
ATOM 573 C C . LEU A 1 89 ? -2.188 8.624 -11.269 1.00 17.01 90 LEU A C 1
ATOM 574 O O . LEU A 1 89 ? -2.072 9.529 -12.102 1.00 21.05 90 LEU A O 1
ATOM 579 N N . ASP A 1 90 ? -1.488 8.610 -10.133 1.00 21.69 91 ASP A N 1
ATOM 580 C CA . ASP A 1 90 ? -0.495 9.647 -9.874 1.00 27.40 91 ASP A CA 1
ATOM 581 C C . ASP A 1 90 ? 0.585 9.660 -10.950 1.00 27.81 91 ASP A C 1
ATOM 582 O O . ASP A 1 90 ? 1.018 10.731 -11.389 1.00 23.93 91 ASP A O 1
ATOM 587 N N . GLU A 1 91 ? 1.024 8.481 -11.402 1.00 20.04 92 GLU A N 1
ATOM 588 C CA . GLU A 1 91 ? 2.028 8.445 -12.463 1.00 20.85 92 GLU A CA 1
ATOM 589 C C . GLU A 1 91 ? 1.433 8.867 -13.801 1.00 24.82 92 GLU A C 1
ATOM 590 O O . GLU A 1 91 ? 2.089 9.566 -14.584 1.00 24.70 92 GLU A O 1
ATOM 596 N N . VAL A 1 92 ? 0.196 8.451 -14.083 1.00 19.92 93 VAL A N 1
ATOM 597 C CA . VAL A 1 92 ? -0.466 8.854 -15.323 1.00 19.70 93 VAL A CA 1
ATOM 598 C C . VAL A 1 92 ? -0.554 10.372 -15.413 1.00 22.46 93 VAL A C 1
ATOM 599 O O . VAL A 1 92 ? -0.308 10.962 -16.473 1.00 18.95 93 VAL A O 1
ATOM 603 N N . ILE A 1 93 ? -0.890 11.028 -14.300 1.00 17.35 94 ILE A N 1
ATOM 604 C CA . ILE A 1 93 ? -1.041 12.481 -14.295 1.00 18.35 94 ILE A CA 1
ATOM 605 C C . ILE A 1 93 ? 0.297 13.172 -14.536 1.00 20.75 94 ILE A C 1
ATOM 606 O O . ILE A 1 93 ? 0.342 14.289 -15.067 1.00 26.99 94 ILE A O 1
ATOM 611 N N . MET A 1 94 ? 1.405 12.525 -14.185 1.00 22.12 95 MET A N 1
ATOM 612 C CA . MET A 1 94 ? 2.717 13.073 -14.502 1.00 28.39 95 MET A CA 1
ATOM 613 C C . MET A 1 94 ? 3.083 12.912 -15.972 1.00 34.14 95 MET A C 1
ATOM 614 O O . MET A 1 94 ? 4.205 13.258 -16.356 1.00 31.30 95 MET A O 1
ATOM 619 N N . GLY A 1 95 ? 2.176 12.398 -16.794 1.00 23.57 96 GLY A N 1
ATOM 620 C CA . GLY A 1 95 ? 2.404 12.266 -18.213 1.00 21.08 96 GLY A CA 1
ATOM 621 C C . GLY A 1 95 ? 2.888 10.916 -18.686 1.00 24.72 96 GLY A C 1
ATOM 622 O O . GLY A 1 95 ? 3.608 10.855 -19.688 1.00 26.62 96 GLY A O 1
ATOM 623 N N . TYR A 1 96 ? 2.511 9.835 -18.015 1.00 21.32 97 TYR A N 1
ATOM 624 C CA . TYR A 1 96 ? 2.952 8.499 -18.387 1.00 23.89 97 TYR A CA 1
ATOM 625 C C . TYR A 1 96 ? 1.750 7.640 -18.773 1.00 22.99 97 TYR A C 1
ATOM 626 O O . TYR A 1 96 ? 0.594 8.000 -18.529 1.00 24.98 97 TYR A O 1
ATOM 635 N N . ASN A 1 97 ? 2.036 6.499 -19.403 1.00 16.97 98 ASN A N 1
ATOM 636 C CA . ASN A 1 97 ? 1.012 5.600 -19.930 1.00 13.89 98 ASN A CA 1
ATOM 637 C C . ASN A 1 97 ? 1.046 4.292 -19.153 1.00 20.80 98 ASN A C 1
ATOM 638 O O . ASN A 1 97 ? 2.036 3.558 -19.216 1.00 22.95 98 ASN A O 1
ATOM 643 N N . CYS A 1 98 ? -0.048 3.983 -18.457 1.00 17.56 99 CYS A N 1
ATOM 644 C CA . CYS A 1 98 ? -0.116 2.846 -17.547 1.00 13.32 99 CYS A CA 1
ATOM 645 C C . CYS A 1 98 ? -1.312 1.972 -17.889 1.00 15.78 99 CYS A C 1
ATOM 646 O O . CYS A 1 98 ? -2.246 2.402 -18.569 1.00 14.21 99 CYS A O 1
ATOM 649 N N . THR A 1 99 ? -1.286 0.743 -17.374 1.00 17.34 100 THR A N 1
ATOM 650 C CA . THR A 1 99 ? -2.317 -0.249 -17.652 1.00 12.64 100 THR A CA 1
ATOM 651 C C . THR A 1 99 ? -2.643 -1.030 -16.386 1.00 19.57 100 THR A C 1
ATOM 652 O O . THR A 1 99 ? -1.740 -1.420 -15.641 1.00 15.58 100 THR A O 1
ATOM 656 N N . ILE A 1 100 ? -3.936 -1.238 -16.138 1.00 15.33 101 ILE A N 1
ATOM 657 C CA . ILE A 1 100 ? -4.417 -2.133 -15.091 1.00 12.31 101 ILE A CA 1
ATOM 658 C C . ILE A 1 100 ? -5.253 -3.220 -15.754 1.00 15.08 101 ILE A C 1
ATOM 659 O O . ILE A 1 100 ? -6.145 -2.915 -16.552 1.00 13.77 101 ILE A O 1
ATOM 664 N N . PHE A 1 101 ? -4.967 -4.480 -15.425 1.00 12.14 102 PHE A N 1
ATOM 665 C CA . PHE A 1 101 ? -5.701 -5.630 -15.939 1.00 13.12 102 PHE A CA 1
ATOM 666 C C . PHE A 1 101 ? -6.553 -6.256 -14.843 1.00 18.45 102 PHE A C 1
ATOM 667 O O . PHE A 1 101 ? -6.161 -6.288 -13.673 1.00 15.71 102 PHE A O 1
ATOM 675 N N . ALA A 1 102 ? -7.703 -6.797 -15.242 1.00 13.65 103 ALA A N 1
ATOM 676 C CA . ALA A 1 102 ? -8.459 -7.740 -14.426 1.00 13.05 103 ALA A CA 1
ATOM 677 C C . ALA A 1 102 ? -8.446 -9.093 -15.123 1.00 9.97 103 ALA A C 1
ATOM 678 O O . ALA A 1 102 ? -8.832 -9.193 -16.293 1.00 14.39 103 ALA A O 1
ATOM 680 N N . TYR A 1 103 ? -7.989 -10.123 -14.411 1.00 11.46 104 TYR A N 1
ATOM 681 C CA . TYR A 1 103 ? -7.774 -11.449 -14.972 1.00 13.47 104 TYR A CA 1
ATOM 682 C C . TYR A 1 103 ? -8.445 -12.491 -14.093 1.00 14.70 104 TYR A C 1
ATOM 683 O O . TYR A 1 103 ? -8.304 -12.458 -12.869 1.00 15.03 104 TYR A O 1
ATOM 692 N N . GLY A 1 104 ? -9.138 -13.434 -14.713 1.00 11.91 105 GLY A N 1
ATOM 693 C CA . GLY A 1 104 ? -9.672 -14.552 -13.963 1.00 11.39 105 GLY A CA 1
ATOM 694 C C . GLY A 1 104 ? -10.849 -15.203 -14.656 1.00 15.59 105 GLY A C 1
ATOM 695 O O . GLY A 1 104 ? -11.280 -14.796 -15.735 1.00 12.58 105 GLY A O 1
ATOM 696 N N . GLN A 1 105 ? -11.359 -16.237 -13.994 1.00 13.53 106 GLN A N 1
ATOM 697 C CA . GLN A 1 105 ? -12.450 -17.042 -14.522 1.00 12.88 106 GLN A CA 1
ATOM 698 C C . GLN A 1 105 ? -13.728 -16.216 -14.620 1.00 14.84 106 GLN A C 1
ATOM 699 O O . GLN A 1 105 ? -13.969 -15.307 -13.822 1.00 15.44 106 GLN A O 1
ATOM 705 N N . THR A 1 106 ? -14.547 -16.531 -15.624 1.00 16.66 107 THR A N 1
ATOM 706 C CA . THR A 1 106 ? -15.851 -15.891 -15.747 1.00 13.73 107 THR A CA 1
ATOM 707 C C . THR A 1 106 ? -16.637 -16.048 -14.450 1.00 13.20 107 THR A C 1
ATOM 708 O O . THR A 1 106 ? -16.637 -17.115 -13.828 1.00 15.82 107 THR A O 1
ATOM 712 N N . GLY A 1 107 ? -17.280 -14.961 -14.024 1.00 14.85 108 GLY A N 1
ATOM 713 C CA . GLY A 1 107 ? -18.088 -14.963 -12.824 1.00 16.66 108 GLY A CA 1
ATOM 714 C C . GLY A 1 107 ? -17.357 -14.650 -11.535 1.00 15.20 108 GLY A C 1
ATOM 715 O O . GLY A 1 107 ? -17.995 -14.622 -10.477 1.00 15.06 108 GLY A O 1
ATOM 716 N N . THR A 1 108 ? -16.045 -14.406 -11.581 1.00 14.81 109 THR A N 1
ATOM 717 C CA . THR A 1 108 ? -15.284 -14.142 -10.367 1.00 11.67 109 THR A CA 1
ATOM 718 C C . THR A 1 108 ? -15.160 -12.657 -10.034 1.00 14.01 109 THR A C 1
ATOM 719 O O . THR A 1 108 ? -14.734 -12.327 -8.923 1.00 14.29 109 THR A O 1
ATOM 723 N N . GLY A 1 109 ? -15.498 -11.758 -10.958 1.00 14.98 110 GLY A N 1
ATOM 724 C CA . GLY A 1 109 ? -15.585 -10.351 -10.613 1.00 19.05 110 GLY A CA 1
ATOM 725 C C . GLY A 1 109 ? -14.656 -9.392 -11.333 1.00 13.39 110 GLY A C 1
ATOM 726 O O . GLY A 1 109 ? -14.309 -8.343 -10.780 1.00 13.87 110 GLY A O 1
ATOM 727 N N . LYS A 1 110 ? -14.244 -9.724 -12.561 1.00 12.46 111 LYS A N 1
ATOM 728 C CA . LYS A 1 110 ? -13.444 -8.790 -13.349 1.00 15.56 111 LYS A CA 1
ATOM 729 C C . LYS A 1 110 ? -14.221 -7.511 -13.644 1.00 15.84 111 LYS A C 1
ATOM 730 O O . LYS A 1 110 ? -13.713 -6.400 -13.448 1.00 14.67 111 LYS A O 1
ATOM 736 N N . THR A 1 111 ? -15.457 -7.649 -14.128 1.00 15.60 112 THR A N 1
ATOM 737 C CA . THR A 1 111 ? -16.248 -6.475 -14.490 1.00 17.51 112 THR A CA 1
ATOM 738 C C . THR A 1 111 ? -16.742 -5.736 -13.254 1.00 19.85 112 THR A C 1
ATOM 739 O O . THR A 1 111 ? -16.844 -4.502 -13.259 1.00 16.50 112 THR A O 1
ATOM 743 N N . PHE A 1 112 ? -17.067 -6.471 -12.190 1.00 15.54 113 PHE A N 1
ATOM 744 C CA . PHE A 1 112 ? -17.408 -5.824 -10.930 1.00 17.03 113 PHE A CA 1
ATOM 745 C C . PHE A 1 112 ? -16.252 -4.966 -10.430 1.00 18.09 113 PHE A C 1
ATOM 746 O O . PHE A 1 112 ? -16.459 -3.840 -9.966 1.00 15.71 113 PHE A O 1
ATOM 754 N N . THR A 1 113 ? -15.022 -5.470 -10.546 1.00 15.82 114 THR A N 1
ATOM 755 C CA . THR A 1 113 ? -13.861 -4.702 -10.110 1.00 14.49 114 THR A CA 1
ATOM 756 C C . THR A 1 113 ? -13.584 -3.534 -11.050 1.00 15.95 114 THR A C 1
ATOM 757 O O . THR A 1 113 ? -13.278 -2.423 -10.598 1.00 18.93 114 THR A O 1
ATOM 761 N N . MET A 1 114 ? -13.699 -3.764 -12.359 1.00 15.86 115 MET A N 1
ATOM 762 C CA . MET A 1 114 ? -13.329 -2.751 -13.341 1.00 17.81 115 MET A CA 1
ATOM 763 C C . MET A 1 114 ? -14.404 -1.674 -13.467 1.00 21.40 115 MET A C 1
ATOM 764 O O . MET A 1 114 ? -14.085 -0.480 -13.504 1.00 25.53 115 MET A O 1
ATOM 769 N N . GLU A 1 115 ? -15.676 -2.067 -13.518 1.00 17.01 116 GLU A N 1
ATOM 770 C CA . GLU A 1 115 ? -16.784 -1.130 -13.688 1.00 22.45 116 GLU A CA 1
ATOM 771 C C . GLU A 1 115 ? -17.611 -0.939 -12.426 1.00 23.51 116 GLU A C 1
ATOM 772 O O . GLU A 1 115 ? -17.943 0.196 -12.071 1.00 23.60 116 GLU A O 1
ATOM 778 N N . GLY A 1 116 ? -17.976 -2.022 -11.752 1.00 19.87 117 GLY A N 1
ATOM 779 C CA . GLY A 1 116 ? -18.836 -1.920 -10.595 1.00 18.05 117 GLY A CA 1
ATOM 780 C C . GLY A 1 116 ? -20.300 -1.789 -10.971 1.00 25.19 117 GLY A C 1
ATOM 781 O O . GLY A 1 116 ? -20.723 -2.048 -12.102 1.00 32.32 117 GLY A O 1
ATOM 782 N N . GLU A 1 117 ? -21.087 -1.385 -9.978 1.00 24.40 118 GLU A N 1
ATOM 783 C CA . GLU A 1 117 ? -22.522 -1.190 -10.124 1.00 32.72 118 GLU A CA 1
ATOM 784 C C . GLU A 1 117 ? -22.902 0.128 -9.465 1.00 28.39 118 GLU A C 1
ATOM 785 O O . GLU A 1 117 ? -22.100 0.753 -8.765 1.00 32.36 118 GLU A O 1
ATOM 791 N N . ARG A 1 118 ? -24.133 0.560 -9.697 1.00 53.04 119 ARG A N 1
ATOM 792 C CA . ARG A 1 118 ? -24.616 1.823 -9.163 1.00 46.45 119 ARG A CA 1
ATOM 793 C C . ARG A 1 118 ? -25.610 1.568 -8.035 1.00 54.84 119 ARG A C 1
ATOM 794 O O . ARG A 1 118 ? -25.918 0.425 -7.685 1.00 54.17 119 ARG A O 1
ATOM 802 N N . SER A 1 119 ? -26.114 2.660 -7.468 1.00 62.14 120 SER A N 1
ATOM 803 C CA . SER A 1 119 ? -27.034 2.568 -6.348 1.00 65.01 120 SER A CA 1
ATOM 804 C C . SER A 1 119 ? -28.376 2.013 -6.808 1.00 63.76 120 SER A C 1
ATOM 805 O O . SER A 1 119 ? -28.881 2.396 -7.868 1.00 58.67 120 SER A O 1
ATOM 808 N N . PRO A 1 120 ? -28.987 1.118 -6.027 1.00 65.77 121 PRO A N 1
ATOM 809 C CA . PRO A 1 120 ? -30.389 0.749 -6.290 1.00 64.63 121 PRO A CA 1
ATOM 810 C C . PRO A 1 120 ? -31.322 1.943 -6.229 1.00 65.31 121 PRO A C 1
ATOM 811 O O . PRO A 1 120 ? -32.497 1.811 -6.594 1.00 67.27 121 PRO A O 1
ATOM 815 N N . ASN A 1 121 ? -30.828 3.091 -5.772 1.00 61.15 122 ASN A N 1
ATOM 816 C CA . ASN A 1 121 ? -31.570 4.341 -5.720 1.00 63.01 122 ASN A CA 1
ATOM 817 C C . ASN A 1 121 ? -30.931 5.301 -6.711 1.00 59.62 122 ASN A C 1
ATOM 818 O O . ASN A 1 121 ? -29.730 5.570 -6.630 1.00 59.66 122 ASN A O 1
ATOM 823 N N . GLU A 1 122 ? -31.735 5.819 -7.639 1.00 60.12 123 GLU A N 1
ATOM 824 C CA . GLU A 1 122 ? -31.182 6.441 -8.835 1.00 64.05 123 GLU A CA 1
ATOM 825 C C . GLU A 1 122 ? -30.693 7.868 -8.603 1.00 64.15 123 GLU A C 1
ATOM 826 O O . GLU A 1 122 ? -29.966 8.389 -9.455 1.00 64.28 123 GLU A O 1
ATOM 832 N N . GLU A 1 123 ? -31.067 8.502 -7.482 1.00 63.53 124 GLU A N 1
ATOM 833 C CA . GLU A 1 123 ? -30.805 9.919 -7.225 1.00 55.85 124 GLU A CA 1
ATOM 834 C C . GLU A 1 123 ? -29.375 10.314 -7.570 1.00 56.78 124 GLU A C 1
ATOM 835 O O . GLU A 1 123 ? -28.428 9.582 -7.260 1.00 56.72 124 GLU A O 1
ATOM 841 N N . TYR A 1 124 ? -29.205 11.452 -8.240 1.00 51.29 125 TYR A N 1
ATOM 842 C CA . TYR A 1 124 ? -27.863 11.912 -8.569 1.00 48.40 125 TYR A CA 1
ATOM 843 C C . TYR A 1 124 ? -27.096 12.222 -7.293 1.00 49.27 125 TYR A C 1
ATOM 844 O O . TYR A 1 124 ? -27.553 13.016 -6.465 1.00 47.75 125 TYR A O 1
ATOM 853 N N . THR A 1 125 ? -25.914 11.631 -7.157 1.00 42.04 126 THR A N 1
ATOM 854 C CA . THR A 1 125 ? -24.958 12.010 -6.130 1.00 42.37 126 THR A CA 1
ATOM 855 C C . THR A 1 125 ? -23.613 12.299 -6.781 1.00 39.31 126 THR A C 1
ATOM 856 O O . THR A 1 125 ? -23.301 11.775 -7.853 1.00 43.15 126 THR A O 1
ATOM 860 N N . TRP A 1 126 ? -22.821 13.151 -6.134 1.00 33.72 127 TRP A N 1
ATOM 861 C CA . TRP A 1 126 ? -21.496 13.456 -6.654 1.00 29.84 127 TRP A CA 1
ATOM 862 C C . TRP A 1 126 ? -20.432 12.504 -6.131 1.00 33.00 127 TRP A C 1
ATOM 863 O O . TRP A 1 126 ? -19.482 12.188 -6.858 1.00 35.01 127 TRP A O 1
ATOM 874 N N . GLU A 1 127 ? -20.563 12.042 -4.892 1.00 27.61 128 GLU A N 1
ATOM 875 C CA . GLU A 1 127 ? -19.686 10.986 -4.409 1.00 24.84 128 GLU A CA 1
ATOM 876 C C . GLU A 1 127 ? -19.941 9.704 -5.191 1.00 19.97 128 GLU A C 1
ATOM 877 O O . GLU A 1 127 ? -21.051 9.449 -5.665 1.00 21.17 128 GLU A O 1
ATOM 883 N N . GLU A 1 128 ? -18.896 8.894 -5.328 1.00 24.36 129 GLU A N 1
ATOM 884 C CA . GLU A 1 128 ? -19.046 7.614 -6.003 1.00 27.21 129 GLU A CA 1
ATOM 885 C C . GLU A 1 128 ? -19.816 6.635 -5.131 1.00 24.17 129 GLU A C 1
ATOM 886 O O . GLU A 1 128 ? -19.596 6.549 -3.920 1.00 23.25 129 GLU A O 1
ATOM 892 N N . ASP A 1 129 ? -20.721 5.902 -5.764 1.00 22.20 130 ASP A N 1
ATOM 893 C CA . ASP A 1 129 ? -21.385 4.723 -5.230 1.00 32.75 130 ASP A CA 1
ATOM 894 C C . ASP A 1 129 ? -20.401 3.830 -4.488 1.00 28.08 130 ASP A C 1
ATOM 895 O O . ASP A 1 129 ? -19.282 3.618 -4.972 1.00 24.89 130 ASP A O 1
ATOM 900 N N . PRO A 1 130 ? -20.768 3.280 -3.329 1.00 21.56 131 PRO A N 1
ATOM 901 C CA . PRO A 1 130 ? -19.889 2.284 -2.693 1.00 21.23 131 PRO A CA 1
ATOM 902 C C . PRO A 1 130 ? -19.641 1.059 -3.558 1.00 22.13 131 PRO A C 1
ATOM 903 O O . PRO A 1 130 ? -18.623 0.383 -3.366 1.00 19.91 131 PRO A O 1
ATOM 907 N N . LEU A 1 131 ? -20.526 0.758 -4.508 1.00 20.40 132 LEU A N 1
ATOM 908 C CA . LEU A 1 131 ? -20.339 -0.358 -5.427 1.00 18.31 132 LEU A CA 1
ATOM 909 C C . LEU A 1 131 ? -19.629 0.040 -6.717 1.00 19.53 132 LEU A C 1
ATOM 910 O O . LEU A 1 131 ? -19.377 -0.828 -7.559 1.00 23.29 132 LEU A O 1
ATOM 915 N N . ALA A 1 132 ? -19.300 1.318 -6.892 1.00 17.43 133 ALA A N 1
ATOM 916 C CA . ALA A 1 132 ? -18.625 1.761 -8.106 1.00 18.48 133 ALA A CA 1
ATOM 917 C C . ALA A 1 132 ? -17.236 1.145 -8.210 1.00 15.00 133 ALA A C 1
ATOM 918 O O . ALA A 1 132 ? -16.531 0.997 -7.208 1.00 18.01 133 ALA A O 1
ATOM 920 N N . GLY A 1 133 ? -16.841 0.797 -9.434 1.00 14.14 134 GLY A N 1
ATOM 921 C CA . GLY A 1 133 ? -15.576 0.144 -9.702 1.00 14.19 134 GLY A CA 1
ATOM 922 C C . GLY A 1 133 ? -14.476 1.115 -10.086 1.00 17.80 134 GLY A C 1
ATOM 923 O O . GLY A 1 133 ? -14.565 2.327 -9.863 1.00 17.79 134 GLY A O 1
ATOM 924 N N . ILE A 1 134 ? -13.421 0.569 -10.698 1.00 13.93 135 ILE A N 1
ATOM 925 C CA . ILE A 1 134 ? -12.221 1.360 -10.954 1.00 13.74 135 ILE A CA 1
ATOM 926 C C . ILE A 1 134 ? -12.492 2.450 -11.984 1.00 16.89 135 ILE A C 1
ATOM 927 O O . ILE A 1 134 ? -12.018 3.584 -11.843 1.00 15.72 135 ILE A O 1
ATOM 932 N N . ILE A 1 135 ? -13.251 2.131 -13.036 1.00 15.87 136 ILE A N 1
ATOM 933 C CA . ILE A 1 135 ? -13.453 3.090 -14.121 1.00 16.97 136 ILE A CA 1
ATOM 934 C C . ILE A 1 135 ? -14.155 4.367 -13.656 1.00 19.70 136 ILE A C 1
ATOM 935 O O . ILE A 1 135 ? -13.639 5.455 -13.919 1.00 17.77 136 ILE A O 1
ATOM 940 N N . PRO A 1 136 ? -15.317 4.299 -12.981 1.00 15.26 137 PRO A N 1
ATOM 941 C CA . PRO A 1 136 ? -15.929 5.562 -12.517 1.00 20.34 137 PRO A CA 1
ATOM 942 C C . PRO A 1 136 ? -15.081 6.297 -11.495 1.00 18.91 137 PRO A C 1
ATOM 943 O O . PRO A 1 136 ? -15.028 7.533 -11.517 1.00 22.00 137 PRO A O 1
ATOM 947 N N . ARG A 1 137 ? -14.423 5.567 -10.590 1.00 17.56 138 ARG A N 1
ATOM 948 C CA . ARG A 1 137 ? -13.600 6.211 -9.572 1.00 19.37 138 ARG A CA 1
ATOM 949 C C . ARG A 1 137 ? -12.401 6.916 -10.191 1.00 25.23 138 ARG A C 1
ATOM 950 O O . ARG A 1 137 ? -12.034 8.015 -9.763 1.00 18.08 138 ARG A O 1
ATOM 958 N N . THR A 1 138 ? -11.775 6.290 -11.189 1.00 20.66 139 THR A N 1
ATOM 959 C CA . THR A 1 138 ? -10.657 6.919 -11.882 1.00 20.27 139 THR A CA 1
ATOM 960 C C . THR A 1 138 ? -11.075 8.249 -12.492 1.00 21.15 139 THR A C 1
ATOM 961 O O . THR A 1 138 ? -10.395 9.267 -12.322 1.00 19.84 139 THR A O 1
ATOM 965 N N . LEU A 1 139 ? -12.208 8.262 -13.190 1.00 17.69 140 LEU A N 1
ATOM 966 C CA . LEU A 1 139 ? -12.663 9.494 -13.825 1.00 26.18 140 LEU A CA 1
ATOM 967 C C . LEU A 1 139 ? -13.055 10.537 -12.787 1.00 25.74 140 LEU A C 1
ATOM 968 O O . LEU A 1 139 ? -12.826 11.737 -12.987 1.00 23.00 140 LEU A O 1
ATOM 973 N N . HIS A 1 140 ? -13.641 10.098 -11.670 1.00 18.70 141 HIS A N 1
ATOM 974 C CA . HIS A 1 140 ? -13.916 11.010 -10.566 1.00 21.39 141 HIS A CA 1
ATOM 975 C C . HIS A 1 140 ? -12.638 11.689 -10.092 1.00 23.55 141 HIS A C 1
ATOM 976 O O . HIS A 1 140 ? -12.589 12.915 -9.941 1.00 23.98 141 HIS A O 1
ATOM 983 N N . GLN A 1 141 ? -11.580 10.904 -9.878 1.00 20.54 142 GLN A N 1
ATOM 984 C CA . GLN A 1 141 ? -10.358 11.456 -9.305 1.00 20.76 142 GLN A CA 1
ATOM 985 C C . GLN A 1 141 ? -9.578 12.289 -10.314 1.00 20.99 142 GLN A C 1
ATOM 986 O O . GLN A 1 141 ? -8.906 13.250 -9.923 1.00 22.48 142 GLN A O 1
ATOM 992 N N . ILE A 1 142 ? -9.645 11.944 -11.604 1.00 19.14 143 ILE A N 1
ATOM 993 C CA . ILE A 1 142 ? -8.992 12.764 -12.624 1.00 18.68 143 ILE A CA 1
ATOM 994 C C . ILE A 1 142 ? -9.547 14.182 -12.599 1.00 18.66 143 ILE A C 1
ATOM 995 O O . ILE A 1 142 ? -8.794 15.162 -12.508 1.00 18.32 143 ILE A O 1
ATOM 1000 N N . PHE A 1 143 ? -10.874 14.311 -12.690 1.00 17.70 144 PHE A N 1
ATOM 1001 C CA . PHE A 1 143 ? -11.475 15.637 -12.683 1.00 18.71 144 PHE A CA 1
ATOM 1002 C C . PHE A 1 143 ? -11.242 16.349 -11.363 1.00 20.72 144 PHE A C 1
ATOM 1003 O O . PHE A 1 143 ? -11.010 17.563 -11.347 1.00 21.71 144 PHE A O 1
ATOM 1011 N N . GLU A 1 144 ? -11.274 15.612 -10.259 1.00 23.28 145 GLU A N 1
ATOM 1012 C CA . GLU A 1 144 ? -11.033 16.237 -8.967 1.00 29.20 145 GLU A CA 1
ATOM 1013 C C . GLU A 1 144 ? -9.602 16.740 -8.843 1.00 29.82 145 GLU A C 1
ATOM 1014 O O . GLU A 1 144 ? -9.369 17.906 -8.494 1.00 29.65 145 GLU A O 1
ATOM 1020 N N . LYS A 1 145 ? -8.630 15.858 -9.079 1.00 21.69 146 LYS A N 1
ATOM 1021 C CA . LYS A 1 145 ? -7.228 16.234 -8.924 1.00 21.38 146 LYS A CA 1
ATOM 1022 C C . LYS A 1 145 ? -6.855 17.404 -9.826 1.00 28.00 146 LYS A C 1
ATOM 1023 O O . LYS A 1 145 ? -6.144 18.324 -9.404 1.00 26.11 146 LYS A O 1
ATOM 1029 N N . LEU A 1 146 ? -7.323 17.387 -11.073 1.00 21.35 147 LEU A N 1
ATOM 1030 C CA . LEU A 1 146 ? -6.889 18.394 -12.032 1.00 23.29 147 LEU A CA 1
ATOM 1031 C C . LEU A 1 146 ? -7.661 19.704 -11.894 1.00 23.05 147 LEU A C 1
ATOM 1032 O O . LEU A 1 146 ? -7.100 20.771 -12.164 1.00 27.15 147 LEU A O 1
ATOM 1037 N N . THR A 1 147 ? -8.928 19.662 -11.466 1.00 23.55 148 THR A N 1
ATOM 1038 C CA . THR A 1 147 ? -9.610 20.916 -11.152 1.00 21.39 148 THR A CA 1
ATOM 1039 C C . THR A 1 147 ? -9.038 21.540 -9.886 1.00 32.33 148 THR A C 1
ATOM 1040 O O . THR A 1 147 ? -8.889 22.766 -9.805 1.00 27.15 148 THR A O 1
ATOM 1044 N N . ASP A 1 148 ? -8.697 20.710 -8.893 1.00 28.57 149 ASP A N 1
ATOM 1045 C CA . ASP A 1 148 ? -8.225 21.211 -7.604 1.00 31.38 149 ASP A CA 1
ATOM 1046 C C . ASP A 1 148 ? -6.882 21.922 -7.691 1.00 40.39 149 ASP A C 1
ATOM 1047 O O . ASP A 1 148 ? -6.547 22.687 -6.783 1.00 54.05 149 ASP A O 1
ATOM 1052 N N . ASN A 1 149 ? -6.100 21.703 -8.744 1.00 33.54 150 ASN A N 1
ATOM 1053 C CA . ASN A 1 149 ? -4.819 22.388 -8.856 1.00 47.65 150 ASN A CA 1
ATOM 1054 C C . ASN A 1 149 ? -4.748 23.299 -10.075 1.00 42.25 150 ASN A C 1
ATOM 1055 O O . ASN A 1 149 ? -3.659 23.771 -10.421 1.00 32.49 150 ASN A O 1
ATOM 1060 N N . GLY A 1 150 ? -5.877 23.552 -10.734 1.00 31.87 151 GLY A N 1
ATOM 1061 C CA . GLY A 1 150 ? -5.958 24.603 -11.731 1.00 38.63 151 GLY A CA 1
ATOM 1062 C C . GLY A 1 150 ? -5.234 24.339 -13.029 1.00 31.23 151 GLY A C 1
ATOM 1063 O O . GLY A 1 150 ? -4.893 25.289 -13.737 1.00 39.32 151 GLY A O 1
ATOM 1064 N N . THR A 1 151 ? -4.994 23.078 -13.370 1.00 33.34 152 THR A N 1
ATOM 1065 C CA . THR A 1 151 ? -4.314 22.745 -14.613 1.00 42.01 152 THR A CA 1
ATOM 1066 C C . THR A 1 151 ? -5.299 22.747 -15.775 1.00 18.92 152 THR A C 1
ATOM 1067 O O . THR A 1 151 ? -6.415 22.236 -15.660 1.00 27.28 152 THR A O 1
ATOM 1071 N N . GLU A 1 152 ? -4.887 23.332 -16.899 1.00 31.97 153 GLU A N 1
ATOM 1072 C CA . GLU A 1 152 ? -5.681 23.234 -18.119 1.00 28.62 153 GLU A CA 1
ATOM 1073 C C . GLU A 1 152 ? -5.586 21.813 -18.660 1.00 25.11 153 GLU A C 1
ATOM 1074 O O . GLU A 1 152 ? -4.487 21.322 -18.938 1.00 29.60 153 GLU A O 1
ATOM 1080 N N . PHE A 1 153 ? -6.728 21.145 -18.802 1.00 19.55 154 PHE A N 1
ATOM 1081 C CA . PHE A 1 153 ? -6.706 19.733 -19.152 1.00 25.31 154 PHE A CA 1
ATOM 1082 C C . PHE A 1 153 ? -7.958 19.373 -19.934 1.00 29.01 154 PHE A C 1
ATOM 1083 O O . PHE A 1 153 ? -8.995 20.032 -19.828 1.00 24.64 154 PHE A O 1
ATOM 1091 N N . SER A 1 154 ? -7.844 18.307 -20.720 1.00 19.18 155 SER A N 1
ATOM 1092 C CA . SER A 1 154 ? -8.993 17.700 -21.369 1.00 22.81 155 SER A CA 1
ATOM 1093 C C . SER A 1 154 ? -8.873 16.188 -21.251 1.00 25.37 155 SER A C 1
ATOM 1094 O O . SER A 1 154 ? -7.770 15.640 -21.166 1.00 22.40 155 SER A O 1
ATOM 1097 N N . VAL A 1 155 ? -10.024 15.525 -21.235 1.00 19.92 156 VAL A N 1
ATOM 1098 C CA . VAL A 1 155 ? -10.112 14.083 -21.055 1.00 18.36 156 VAL A CA 1
ATOM 1099 C C . VAL A 1 155 ? -10.904 13.500 -22.215 1.00 19.64 156 VAL A C 1
ATOM 1100 O O . VAL A 1 155 ? -11.938 14.049 -22.610 1.00 22.21 156 VAL A O 1
ATOM 1104 N N . LYS A 1 156 ? -10.410 12.401 -22.778 1.00 16.88 157 LYS A N 1
ATOM 1105 C CA . LYS A 1 156 ? -11.164 11.641 -23.759 1.00 13.69 157 LYS A CA 1
ATOM 1106 C C . LYS A 1 156 ? -11.065 10.165 -23.409 1.00 22.66 157 LYS A C 1
ATOM 1107 O O . LYS A 1 156 ? -10.120 9.729 -22.746 1.00 18.60 157 LYS A O 1
ATOM 1113 N N . VAL A 1 157 ? -12.071 9.403 -23.829 1.00 21.85 158 VAL A N 1
ATOM 1114 C CA . VAL A 1 157 ? -12.135 7.982 -23.526 1.00 17.53 158 VAL A CA 1
ATOM 1115 C C . VAL A 1 157 ? -12.517 7.218 -24.783 1.00 20.50 158 VAL A C 1
ATOM 1116 O O . VAL A 1 157 ? -13.260 7.709 -25.639 1.00 20.19 158 VAL A O 1
ATOM 1120 N N . SER A 1 158 ? -11.990 6.005 -24.891 1.00 16.97 159 SER A N 1
ATOM 1121 C CA . SER A 1 158 ? -12.378 5.070 -25.929 1.00 17.79 159 SER A CA 1
ATOM 1122 C C . SER A 1 158 ? -12.627 3.719 -25.279 1.00 16.21 159 SER A C 1
ATOM 1123 O O . SER A 1 158 ? -12.133 3.434 -24.185 1.00 15.11 159 SER A O 1
ATOM 1126 N N . LEU A 1 159 ? -13.413 2.893 -25.958 1.00 14.51 160 LEU A N 1
ATOM 1127 C CA . LEU A 1 159 ? -13.743 1.572 -25.439 1.00 14.78 160 LEU A CA 1
ATOM 1128 C C . LEU A 1 159 ? -13.847 0.617 -26.612 1.00 17.93 160 LEU A C 1
ATOM 1129 O O . LEU A 1 159 ? -14.697 0.798 -27.488 1.00 18.54 160 LEU A O 1
ATOM 1134 N N . LEU A 1 160 ? -12.981 -0.389 -26.639 1.00 14.53 161 LEU A N 1
ATOM 1135 C CA . LEU A 1 160 ? -13.033 -1.390 -27.685 1.00 21.56 161 LEU A CA 1
ATOM 1136 C C . LEU A 1 160 ? -13.048 -2.772 -27.058 1.00 16.85 161 LEU A C 1
ATOM 1137 O O . LEU A 1 160 ? -12.781 -2.955 -25.867 1.00 20.55 161 LEU A O 1
ATOM 1142 N N . GLU A 1 161 ? -13.347 -3.742 -27.906 1.00 18.86 162 GLU A N 1
ATOM 1143 C CA . GLU A 1 161 ? -13.519 -5.129 -27.526 1.00 19.60 162 GLU A CA 1
ATOM 1144 C C . GLU A 1 161 ? -12.701 -5.966 -28.494 1.00 20.68 162 GLU A C 1
ATOM 1145 O O . GLU A 1 161 ? -12.769 -5.747 -29.707 1.00 18.32 162 GLU A O 1
ATOM 1151 N N . ILE A 1 162 ? -11.884 -6.872 -27.965 1.00 16.44 163 ILE A N 1
ATOM 1152 C CA . ILE A 1 162 ? -11.119 -7.805 -28.782 1.00 16.55 163 ILE A CA 1
ATOM 1153 C C . ILE A 1 162 ? -11.793 -9.163 -28.670 1.00 17.81 163 ILE A C 1
ATOM 1154 O O . ILE A 1 162 ? -11.824 -9.766 -27.590 1.00 15.00 163 ILE A O 1
ATOM 1159 N N . TYR A 1 163 ? -12.339 -9.647 -29.779 1.00 16.00 164 TYR A N 1
ATOM 1160 C CA . TYR A 1 163 ? -12.982 -10.951 -29.820 1.00 17.20 164 TYR A CA 1
ATOM 1161 C C . TYR A 1 163 ? -12.403 -11.741 -30.982 1.00 19.86 164 TYR A C 1
ATOM 1162 O O . TYR A 1 163 ? -12.458 -11.287 -32.130 1.00 22.20 164 TYR A O 1
ATOM 1171 N N . ASN A 1 164 ? -11.858 -12.916 -30.679 1.00 22.99 165 ASN A N 1
ATOM 1172 C CA . ASN A 1 164 ? -11.194 -13.788 -31.650 1.00 21.02 165 ASN A CA 1
ATOM 1173 C C . ASN A 1 164 ? -10.226 -12.998 -32.536 1.00 25.62 165 ASN A C 1
ATOM 1174 O O . ASN A 1 164 ? -10.295 -13.016 -33.765 1.00 28.04 165 ASN A O 1
ATOM 1179 N N . GLU A 1 165 ? -9.304 -12.301 -31.870 1.00 24.83 166 GLU A N 1
ATOM 1180 C CA . GLU A 1 165 ? -8.237 -11.514 -32.494 1.00 29.98 166 GLU A CA 1
ATOM 1181 C C . GLU A 1 165 ? -8.754 -10.416 -33.416 1.00 28.71 166 GLU A C 1
ATOM 1182 O O . GLU A 1 165 ? -8.036 -9.989 -34.324 1.00 24.69 166 GLU A O 1
ATOM 1188 N N . GLU A 1 166 ? -9.978 -9.939 -33.225 1.00 23.55 167 GLU A N 1
ATOM 1189 C CA . GLU A 1 166 ? -10.497 -8.847 -34.034 1.00 22.30 167 GLU A CA 1
ATOM 1190 C C . GLU A 1 166 ? -11.011 -7.746 -33.118 1.00 22.04 167 GLU A C 1
ATOM 1191 O O . GLU A 1 166 ? -11.478 -8.013 -32.008 1.00 19.45 167 GLU A O 1
ATOM 1197 N N . LEU A 1 167 ? -10.902 -6.505 -33.590 1.00 20.18 168 LEU A N 1
ATOM 1198 C CA . LEU A 1 167 ? -11.137 -5.311 -32.786 1.00 19.48 168 LEU A CA 1
ATOM 1199 C C . LEU A 1 167 ? -12.480 -4.695 -33.145 1.00 17.99 168 LEU A C 1
ATOM 1200 O O . LEU A 1 167 ? -12.784 -4.510 -34.329 1.00 20.04 168 LEU A O 1
ATOM 1205 N N . PHE A 1 168 ? -13.265 -4.347 -32.126 1.00 18.17 169 PHE A N 1
ATOM 1206 C CA . PHE A 1 168 ? -14.601 -3.804 -32.329 1.00 18.49 169 PHE A CA 1
ATOM 1207 C C . PHE A 1 168 ? -14.810 -2.589 -31.440 1.00 19.37 169 PHE A C 1
ATOM 1208 O O . PHE A 1 168 ? -14.536 -2.635 -30.238 1.00 19.32 169 PHE A O 1
ATOM 1216 N N . ASP A 1 169 ? -15.293 -1.507 -32.049 1.00 18.43 170 ASP A N 1
ATOM 1217 C CA . ASP A 1 169 ? -15.506 -0.234 -31.371 1.00 16.63 170 ASP A CA 1
ATOM 1218 C C . ASP A 1 169 ? -16.851 -0.265 -30.652 1.00 17.94 170 ASP A C 1
ATOM 1219 O O . ASP A 1 169 ? -17.893 -0.454 -31.286 1.00 22.47 170 ASP A O 1
ATOM 1224 N N . LEU A 1 170 ? -16.831 -0.070 -29.334 1.00 15.99 171 LEU A N 1
ATOM 1225 C CA . LEU A 1 170 ? -18.037 -0.140 -28.521 1.00 17.95 171 LEU A CA 1
ATOM 1226 C C . LEU A 1 170 ? -18.675 1.220 -28.272 1.00 18.15 171 LEU A C 1
ATOM 1227 O O . LEU A 1 170 ? -19.632 1.307 -27.495 1.00 18.10 171 LEU A O 1
ATOM 1232 N N . LEU A 1 171 ? -18.184 2.281 -28.912 1.00 17.31 172 LEU A N 1
ATOM 1233 C CA . LEU A 1 171 ? -18.703 3.617 -28.655 1.00 14.60 172 LEU A CA 1
ATOM 1234 C C . LEU A 1 171 ? -19.057 4.415 -29.901 1.00 21.23 172 LEU A C 1
ATOM 1235 O O . LEU A 1 171 ? -19.583 5.525 -29.763 1.00 24.28 172 LEU A O 1
ATOM 1240 N N . ASN A 1 172 ? -18.772 3.914 -31.097 1.00 22.35 173 ASN A N 1
ATOM 1241 C CA . ASN A 1 172 ? -19.033 4.700 -32.302 1.00 22.57 173 ASN A CA 1
ATOM 1242 C C . ASN A 1 172 ? -20.535 4.832 -32.509 1.00 28.49 173 ASN A C 1
ATOM 1243 O O . ASN A 1 172 ? -21.207 3.817 -32.725 1.00 31.18 173 ASN A O 1
ATOM 1248 N N . PRO A 1 173 ? -21.100 6.044 -32.464 1.00 24.80 174 PRO A N 1
ATOM 1249 C CA . PRO A 1 173 ? -22.561 6.179 -32.618 1.00 27.78 174 PRO A CA 1
ATOM 1250 C C . PRO A 1 173 ? -23.037 5.745 -33.991 1.00 37.53 174 PRO A C 1
ATOM 1251 O O . PRO A 1 173 ? -24.185 5.306 -34.144 1.00 41.86 174 PRO A O 1
ATOM 1255 N N . SER A 1 174 ? -22.166 5.815 -35.000 1.00 35.72 175 SER A N 1
ATOM 1256 C CA . SER A 1 174 ? -22.659 5.815 -36.360 1.00 42.05 175 SER A CA 1
ATOM 1257 C C . SER A 1 174 ? -22.107 4.666 -37.200 1.00 46.32 175 SER A C 1
ATOM 1258 O O . SER A 1 174 ? -22.388 4.628 -38.398 1.00 51.62 175 SER A O 1
ATOM 1261 N N . SER A 1 175 ? -21.380 3.698 -36.630 1.00 47.69 176 SER A N 1
ATOM 1262 C CA . SER A 1 175 ? -20.940 2.562 -37.425 1.00 44.44 176 SER A CA 1
ATOM 1263 C C . SER A 1 175 ? -21.425 1.238 -36.850 1.00 43.34 176 SER A C 1
ATOM 1264 O O . SER A 1 175 ? -21.721 1.124 -35.666 1.00 53.33 176 SER A O 1
ATOM 1267 N N . ASP A 1 176 ? -21.611 0.271 -37.738 1.00 36.76 177 ASP A N 1
ATOM 1268 C CA . ASP A 1 176 ? -21.983 -1.075 -37.342 1.00 32.43 177 ASP A CA 1
ATOM 1269 C C . ASP A 1 176 ? -20.910 -1.621 -36.422 1.00 29.32 177 ASP A C 1
ATOM 1270 O O . ASP A 1 176 ? -19.717 -1.547 -36.732 1.00 27.92 177 ASP A O 1
ATOM 1275 N N . VAL A 1 177 ? -21.338 -2.097 -35.251 1.00 20.56 178 VAL A N 1
ATOM 1276 C CA . VAL A 1 177 ? -20.382 -2.576 -34.258 1.00 25.01 178 VAL A CA 1
ATOM 1277 C C . VAL A 1 177 ? -19.568 -3.733 -34.814 1.00 23.20 178 VAL A C 1
ATOM 1278 O O . VAL A 1 177 ? -18.433 -3.962 -34.383 1.00 19.60 178 VAL A O 1
ATOM 1282 N N . SER A 1 178 ? -20.121 -4.481 -35.770 1.00 20.97 179 SER A N 1
ATOM 1283 C CA . SER A 1 178 ? -19.409 -5.630 -36.323 1.00 23.45 179 SER A CA 1
ATOM 1284 C C . SER A 1 178 ? -18.320 -5.235 -37.318 1.00 30.78 179 SER A C 1
ATOM 1285 O O . SER A 1 178 ? -17.623 -6.119 -37.827 1.00 29.54 179 SER A O 1
ATOM 1288 N N . GLU A 1 179 ? -18.154 -3.945 -37.612 1.00 23.70 180 GLU A N 1
ATOM 1289 C CA . GLU A 1 179 ? -17.079 -3.504 -38.494 1.00 36.55 180 GLU A CA 1
ATOM 1290 C C . GLU A 1 179 ? -15.734 -3.641 -37.787 1.00 23.85 180 GLU A C 1
ATOM 1291 O O . GLU A 1 179 ? -15.511 -3.030 -36.738 1.00 30.74 180 GLU A O 1
ATOM 1297 N N . ARG A 1 180 ? -14.837 -4.441 -38.362 1.00 29.45 181 ARG A N 1
ATOM 1298 C CA . ARG A 1 180 ? -13.514 -4.627 -37.778 1.00 28.81 181 ARG A CA 1
ATOM 1299 C C . ARG A 1 180 ? -12.699 -3.344 -37.872 1.00 29.16 181 ARG A C 1
ATOM 1300 O O . ARG A 1 180 ? -12.778 -2.609 -38.861 1.00 37.72 181 ARG A O 1
ATOM 1308 N N . LEU A 1 181 ? -11.906 -3.081 -36.839 1.00 20.67 182 LEU A N 1
ATOM 1309 C CA . LEU A 1 181 ? -10.995 -1.947 -36.821 1.00 24.24 182 LEU A CA 1
ATOM 1310 C C . LEU A 1 181 ? -9.590 -2.408 -37.185 1.00 20.52 182 LEU A C 1
ATOM 1311 O O . LEU A 1 181 ? -9.172 -3.511 -36.818 1.00 31.95 182 LEU A O 1
ATOM 1316 N N . GLN A 1 182 ? -8.867 -1.558 -37.906 1.00 28.87 183 GLN A N 1
ATOM 1317 C CA . GLN A 1 182 ? -7.509 -1.847 -38.337 1.00 37.26 183 GLN A CA 1
ATOM 1318 C C . GLN A 1 182 ? -6.514 -1.050 -37.503 1.00 22.21 183 GLN A C 1
ATOM 1319 O O . GLN A 1 182 ? -6.803 0.067 -37.062 1.00 21.67 183 GLN A O 1
ATOM 1325 N N . MET A 1 183 ? -5.331 -1.626 -37.310 1.00 23.35 184 MET A N 1
ATOM 1326 C CA . MET A 1 183 ? -4.264 -1.013 -36.528 1.00 20.38 184 MET A CA 1
ATOM 1327 C C . MET A 1 183 ? -3.146 -0.541 -37.449 1.00 23.30 184 MET A C 1
ATOM 1328 O O . MET A 1 183 ? -2.605 -1.332 -38.229 1.00 34.31 184 MET A O 1
ATOM 1333 N N . PHE A 1 184 ? -2.797 0.742 -37.346 1.00 25.59 185 PHE A N 1
ATOM 1334 C CA . PHE A 1 184 ? -1.682 1.342 -38.070 1.00 29.78 185 PHE A CA 1
ATOM 1335 C C . PHE A 1 184 ? -0.486 1.525 -37.142 1.00 32.01 185 PHE A C 1
ATOM 1336 O O . PHE A 1 184 ? -0.640 1.684 -35.929 1.00 22.07 185 PHE A O 1
ATOM 1344 N N . ASP A 1 185 ? 0.711 1.558 -37.734 1.00 32.25 186 ASP A N 1
ATOM 1345 C CA . ASP A 1 185 ? 1.873 2.085 -37.031 1.00 24.12 186 ASP A CA 1
ATOM 1346 C C . ASP A 1 185 ? 1.677 3.571 -36.749 1.00 36.18 186 ASP A C 1
ATOM 1347 O O . ASP A 1 185 ? 0.948 4.274 -37.454 1.00 30.96 186 ASP A O 1
ATOM 1352 N N . ASP A 1 186 ? 2.332 4.039 -35.692 1.00 26.31 187 ASP A N 1
ATOM 1353 C CA . ASP A 1 186 ? 2.193 5.412 -35.244 1.00 35.66 187 ASP A CA 1
ATOM 1354 C C . ASP A 1 186 ? 3.476 6.138 -35.576 1.00 33.44 187 ASP A C 1
ATOM 1355 O O . ASP A 1 186 ? 4.528 5.800 -35.015 1.00 27.69 187 ASP A O 1
ATOM 1360 N N . PRO A 1 187 ? 3.450 7.129 -36.452 1.00 39.04 188 PRO A N 1
ATOM 1361 C CA . PRO A 1 187 ? 4.703 7.820 -36.778 1.00 31.32 188 PRO A CA 1
ATOM 1362 C C . PRO A 1 187 ? 5.313 8.568 -35.597 1.00 43.66 188 PRO A C 1
ATOM 1363 O O . PRO A 1 187 ? 6.512 8.855 -35.632 1.00 54.66 188 PRO A O 1
ATOM 1367 N N . ARG A 1 188 ? 4.566 8.822 -34.517 1.00 35.72 189 ARG A N 1
ATOM 1368 C CA . ARG A 1 188 ? 5.147 9.574 -33.404 1.00 40.18 189 ARG A CA 1
ATOM 1369 C C . ARG A 1 188 ? 6.028 8.678 -32.534 1.00 42.93 189 ARG A C 1
ATOM 1370 O O . ARG A 1 188 ? 7.052 9.118 -32.003 1.00 55.26 189 ARG A O 1
ATOM 1378 N N . ASN A 1 189 ? 5.637 7.415 -32.377 1.00 37.88 190 ASN A N 1
ATOM 1379 C CA . ASN A 1 189 ? 6.241 6.497 -31.427 1.00 34.62 190 ASN A CA 1
ATOM 1380 C C . ASN A 1 189 ? 6.291 5.121 -32.063 1.00 32.53 190 ASN A C 1
ATOM 1381 O O . ASN A 1 189 ? 5.270 4.607 -32.532 1.00 35.67 190 ASN A O 1
ATOM 1386 N N . LYS A 1 190 ? 7.484 4.534 -32.072 1.00 27.76 191 LYS A N 1
ATOM 1387 C CA . LYS A 1 190 ? 7.656 3.184 -32.581 1.00 35.79 191 LYS A CA 1
ATOM 1388 C C . LYS A 1 190 ? 6.904 2.150 -31.749 1.00 29.19 191 LYS A C 1
ATOM 1389 O O . LYS A 1 190 ? 6.579 1.077 -32.269 1.00 32.06 191 LYS A O 1
ATOM 1395 N N . ARG A 1 191 ? 6.624 2.442 -30.475 1.00 27.05 192 ARG A N 1
ATOM 1396 C CA . ARG A 1 191 ? 5.868 1.520 -29.633 1.00 29.81 192 ARG A CA 1
ATOM 1397 C C . ARG A 1 191 ? 4.364 1.643 -29.830 1.00 33.76 192 ARG A C 1
ATOM 1398 O O . ARG A 1 191 ? 3.620 0.752 -29.404 1.00 24.65 192 ARG A O 1
ATOM 1406 N N . GLY A 1 192 ? 3.903 2.721 -30.454 1.00 22.55 193 GLY A N 1
ATOM 1407 C CA . GLY A 1 192 ? 2.489 3.009 -30.493 1.00 23.50 193 GLY A CA 1
ATOM 1408 C C . GLY A 1 192 ? 1.774 2.424 -31.694 1.00 26.17 193 GLY A C 1
ATOM 1409 O O . GLY A 1 192 ? 2.377 2.024 -32.689 1.00 23.70 193 GLY A O 1
ATOM 1410 N N . VAL A 1 193 ? 0.452 2.374 -31.577 1.00 22.24 194 VAL A N 1
ATOM 1411 C CA . VAL A 1 193 ? -0.424 1.984 -32.670 1.00 17.71 194 VAL A CA 1
ATOM 1412 C C . VAL A 1 193 ? -1.531 3.020 -32.780 1.00 17.95 194 VAL A C 1
ATOM 1413 O O . VAL A 1 193 ? -1.941 3.628 -31.786 1.00 24.01 194 VAL A O 1
ATOM 1417 N N . ILE A 1 194 ? -2.008 3.227 -34.001 1.00 21.50 195 ILE A N 1
ATOM 1418 C CA . ILE A 1 194 ? -3.197 4.028 -34.254 1.00 20.33 195 ILE A CA 1
ATOM 1419 C C . ILE A 1 194 ? -4.296 3.077 -34.698 1.00 20.20 195 ILE A C 1
ATOM 1420 O O . ILE A 1 194 ? -4.140 2.349 -35.686 1.00 22.27 195 ILE A O 1
ATOM 1425 N N . ILE A 1 195 ? -5.400 3.067 -33.958 1.00 20.48 196 ILE A N 1
ATOM 1426 C CA . ILE A 1 195 ? -6.556 2.250 -34.299 1.00 21.70 196 ILE A CA 1
ATOM 1427 C C . ILE A 1 195 ? -7.491 3.149 -35.101 1.00 22.56 196 ILE A C 1
ATOM 1428 O O . ILE A 1 195 ? -8.207 3.979 -34.540 1.00 25.88 196 ILE A O 1
ATOM 1433 N N . LYS A 1 196 ? -7.461 2.998 -36.423 1.00 25.94 197 LYS A N 1
ATOM 1434 C CA . LYS A 1 196 ? -8.193 3.905 -37.297 1.00 26.40 197 LYS A CA 1
ATOM 1435 C C . LYS A 1 196 ? -9.689 3.820 -37.039 1.00 23.92 197 LYS A C 1
ATOM 1436 O O . LYS A 1 196 ? -10.264 2.730 -36.986 1.00 29.08 197 LYS A O 1
ATOM 1442 N N . GLY A 1 197 ? -10.317 4.984 -36.884 1.00 27.38 198 GLY A N 1
ATOM 1443 C CA . GLY A 1 197 ? -11.744 5.067 -36.684 1.00 38.74 198 GLY A CA 1
ATOM 1444 C C . GLY A 1 197 ? -12.214 4.864 -35.263 1.00 34.42 198 GLY A C 1
ATOM 1445 O O . GLY A 1 197 ? -13.415 5.015 -35.003 1.00 29.13 198 GLY A O 1
ATOM 1446 N N . LEU A 1 198 ? -11.318 4.526 -34.334 1.00 24.78 199 LEU A N 1
ATOM 1447 C CA . LEU A 1 198 ? -11.715 4.310 -32.948 1.00 22.72 199 LEU A CA 1
ATOM 1448 C C . LEU A 1 198 ? -12.352 5.569 -32.380 1.00 22.54 199 LEU A C 1
ATOM 1449 O O . LEU A 1 198 ? -11.714 6.624 -32.313 1.00 22.29 199 LEU A O 1
ATOM 1454 N N . GLU A 1 199 ? -13.616 5.457 -31.980 1.00 19.68 200 GLU A N 1
ATOM 1455 C CA . GLU A 1 199 ? -14.318 6.593 -31.403 1.00 26.17 200 GLU A CA 1
ATOM 1456 C C . GLU A 1 199 ? -13.654 7.018 -30.101 1.00 26.91 200 GLU A C 1
ATOM 1457 O O . GLU A 1 199 ? -13.419 6.196 -29.210 1.00 28.86 200 GLU A O 1
ATOM 1463 N N . GLU A 1 200 ? -13.333 8.304 -30.003 1.00 20.55 201 GLU A N 1
ATOM 1464 C CA . GLU A 1 200 ? -12.805 8.896 -28.781 1.00 18.08 201 GLU A CA 1
ATOM 1465 C C . GLU A 1 200 ? -13.738 10.021 -28.365 1.00 25.73 201 GLU A C 1
ATOM 1466 O O . GLU A 1 200 ? -13.889 11.010 -29.090 1.00 24.27 201 GLU A O 1
ATOM 1472 N N . ILE A 1 201 ? -14.374 9.857 -27.212 1.00 21.35 202 ILE A N 1
ATOM 1473 C CA . ILE A 1 201 ? -15.407 10.773 -26.745 1.00 27.48 202 ILE A CA 1
ATOM 1474 C C . ILE A 1 201 ? -14.802 11.687 -25.692 1.00 27.95 202 ILE A C 1
ATOM 1475 O O . ILE A 1 201 ? -14.257 11.217 -24.685 1.00 22.28 202 ILE A O 1
ATOM 1480 N N . THR A 1 202 ? -14.895 12.992 -25.923 1.00 27.24 203 THR A N 1
ATOM 1481 C CA . THR A 1 202 ? -14.449 13.955 -24.930 1.00 25.69 203 THR A CA 1
ATOM 1482 C C . THR A 1 202 ? -15.386 13.933 -23.728 1.00 23.88 203 THR A C 1
ATOM 1483 O O . THR A 1 202 ? -16.611 13.885 -23.872 1.00 27.42 203 THR A O 1
ATOM 1487 N N . VAL A 1 203 ? -14.799 13.948 -22.537 1.00 20.30 204 VAL A N 1
ATOM 1488 C CA . VAL A 1 203 ? -15.538 13.922 -21.281 1.00 23.62 204 VAL A CA 1
ATOM 1489 C C . VAL A 1 203 ? -15.274 15.247 -20.580 1.00 33.75 204 VAL A C 1
ATOM 1490 O O . VAL A 1 203 ? -14.149 15.510 -20.139 1.00 29.48 204 VAL A O 1
ATOM 1494 N N . HIS A 1 204 ? -16.303 16.089 -20.485 1.00 43.48 205 HIS A N 1
ATOM 1495 C CA . HIS A 1 204 ? -16.168 17.397 -19.859 1.00 37.91 205 HIS A CA 1
ATOM 1496 C C . HIS A 1 204 ? -16.564 17.397 -18.393 1.00 40.91 205 HIS A C 1
ATOM 1497 O O . HIS A 1 204 ? -16.313 18.387 -17.698 1.00 46.28 205 HIS A O 1
ATOM 1504 N N . ASN A 1 205 ? -17.173 16.321 -17.912 1.00 41.33 206 ASN A N 1
ATOM 1505 C CA . ASN A 1 205 ? -17.608 16.253 -16.528 1.00 39.27 206 ASN A CA 1
ATOM 1506 C C . ASN A 1 205 ? -17.645 14.789 -16.116 1.00 28.90 206 ASN A C 1
ATOM 1507 O O . ASN A 1 205 ? -17.907 13.912 -16.944 1.00 42.43 206 ASN A O 1
ATOM 1512 N N . LYS A 1 206 ? -17.386 14.543 -14.821 1.00 40.12 207 LYS A N 1
ATOM 1513 C CA . LYS A 1 206 ? -17.312 13.182 -14.283 1.00 48.04 207 LYS A CA 1
ATOM 1514 C C . LYS A 1 206 ? -18.517 12.327 -14.677 1.00 42.96 207 LYS A C 1
ATOM 1515 O O . LYS A 1 206 ? -18.393 11.106 -14.794 1.00 41.83 207 LYS A O 1
ATOM 1521 N N . ASP A 1 207 ? -19.681 12.926 -14.916 1.00 33.47 208 ASP A N 1
ATOM 1522 C CA . ASP A 1 207 ? -20.869 12.086 -15.076 1.00 35.49 208 ASP A CA 1
ATOM 1523 C C . ASP A 1 207 ? -21.038 11.520 -16.473 1.00 45.67 208 ASP A C 1
ATOM 1524 O O . ASP A 1 207 ? -21.613 10.434 -16.622 1.00 41.23 208 ASP A O 1
ATOM 1529 N N . GLU A 1 208 ? -20.609 12.246 -17.505 1.00 35.14 209 GLU A N 1
ATOM 1530 C CA . GLU A 1 208 ? -20.638 11.706 -18.857 1.00 31.28 209 GLU A CA 1
ATOM 1531 C C . GLU A 1 208 ? -20.043 10.300 -18.931 1.00 28.23 209 GLU A C 1
ATOM 1532 O O . GLU A 1 208 ? -20.388 9.545 -19.843 1.00 30.90 209 GLU A O 1
ATOM 1538 N N . VAL A 1 209 ? -19.225 9.900 -17.949 1.00 31.11 210 VAL A N 1
ATOM 1539 C CA . VAL A 1 209 ? -18.678 8.543 -17.934 1.00 26.92 210 VAL A CA 1
ATOM 1540 C C . VAL A 1 209 ? -19.788 7.504 -17.829 1.00 28.73 210 VAL A C 1
ATOM 1541 O O . VAL A 1 209 ? -19.744 6.461 -18.491 1.00 23.76 210 VAL A O 1
ATOM 1545 N N . TYR A 1 210 ? -20.798 7.764 -16.997 1.00 30.24 211 TYR A N 1
ATOM 1546 C CA . TYR A 1 210 ? -21.858 6.776 -16.824 1.00 20.60 211 TYR A CA 1
ATOM 1547 C C . TYR A 1 210 ? -22.662 6.593 -18.105 1.00 20.64 211 TYR A C 1
ATOM 1548 O O . TYR A 1 210 ? -23.057 5.471 -18.441 1.00 21.04 211 TYR A O 1
ATOM 1557 N N . GLN A 1 211 ? -22.897 7.680 -18.846 1.00 23.92 212 GLN A N 1
ATOM 1558 C CA . GLN A 1 211 ? -23.571 7.564 -20.136 1.00 25.87 212 GLN A CA 1
ATOM 1559 C C . GLN A 1 211 ? -22.718 6.811 -21.147 1.00 29.28 212 GLN A C 1
ATOM 1560 O O . GLN A 1 211 ? -23.249 6.058 -21.972 1.00 21.62 212 GLN A O 1
ATOM 1566 N N . ILE A 1 212 ? -21.399 6.992 -21.091 1.00 23.69 213 ILE A N 1
ATOM 1567 C CA . ILE A 1 212 ? -20.506 6.304 -22.016 1.00 25.99 213 ILE A CA 1
ATOM 1568 C C . ILE A 1 212 ? -20.484 4.807 -21.727 1.00 20.25 213 ILE A C 1
ATOM 1569 O O . ILE A 1 212 ? -20.463 3.982 -22.648 1.00 22.97 213 ILE A O 1
ATOM 1574 N N . LEU A 1 213 ? -20.500 4.432 -20.446 1.00 24.48 214 LEU A N 1
ATOM 1575 C CA . LEU A 1 213 ? -20.532 3.016 -20.094 1.00 22.50 214 LEU A CA 1
ATOM 1576 C C . LEU A 1 213 ? -21.854 2.363 -20.487 1.00 22.61 214 LEU A C 1
ATOM 1577 O O . LEU A 1 213 ? -21.874 1.176 -20.830 1.00 22.13 214 LEU A O 1
ATOM 1582 N N . GLU A 1 214 ? -22.963 3.112 -20.442 1.00 23.35 215 GLU A N 1
ATOM 1583 C CA . GLU A 1 214 ? -24.236 2.578 -20.921 1.00 20.45 215 GLU A CA 1
ATOM 1584 C C . GLU A 1 214 ? -24.209 2.358 -22.427 1.00 20.27 215 GLU A C 1
ATOM 1585 O O . GLU A 1 214 ? -24.699 1.334 -22.920 1.00 23.77 215 GLU A O 1
ATOM 1591 N N . LYS A 1 215 ? -23.664 3.320 -23.176 1.00 21.78 216 LYS A N 1
ATOM 1592 C CA . LYS A 1 215 ? -23.542 3.152 -24.618 1.00 22.44 216 LYS A CA 1
ATOM 1593 C C . LYS A 1 215 ? -22.677 1.944 -24.949 1.00 20.85 216 LYS A C 1
ATOM 1594 O O . LYS A 1 215 ? -23.022 1.146 -25.828 1.00 19.11 216 LYS A O 1
ATOM 1600 N N . GLY A 1 216 ? -21.562 1.782 -24.236 1.00 20.37 217 GLY A N 1
ATOM 1601 C CA . GLY A 1 216 ? -20.715 0.621 -24.457 1.00 19.97 217 GLY A CA 1
ATOM 1602 C C . GLY A 1 216 ? -21.408 -0.686 -24.123 1.00 20.26 217 GLY A C 1
ATOM 1603 O O . GLY A 1 216 ? -21.223 -1.691 -24.814 1.00 23.66 217 GLY A O 1
ATOM 1604 N N . ALA A 1 217 ? -22.215 -0.693 -23.059 1.00 22.89 218 ALA A N 1
ATOM 1605 C CA . ALA A 1 217 ? -22.935 -1.908 -22.696 1.00 20.38 218 ALA A CA 1
ATOM 1606 C C . ALA A 1 217 ? -23.970 -2.269 -23.754 1.00 24.41 218 ALA A C 1
ATOM 1607 O O . ALA A 1 217 ? -24.179 -3.451 -24.050 1.00 18.95 218 ALA A O 1
ATOM 1609 N N . ALA A 1 218 ? -24.621 -1.263 -24.342 1.00 22.49 219 ALA A N 1
ATOM 1610 C CA . ALA A 1 218 ? -25.569 -1.532 -25.418 1.00 22.93 219 ALA A CA 1
ATOM 1611 C C . ALA A 1 218 ? -24.862 -2.087 -26.648 1.00 21.11 219 ALA A C 1
ATOM 1612 O O . ALA A 1 218 ? -25.373 -3.003 -27.304 1.00 21.43 219 ALA A O 1
ATOM 1614 N N . LYS A 1 219 ? -23.688 -1.542 -26.978 1.00 21.01 220 LYS A N 1
ATOM 1615 C CA . LYS A 1 219 ? -22.929 -2.049 -28.117 1.00 27.06 220 LYS A CA 1
ATOM 1616 C C . LYS A 1 219 ? -22.428 -3.464 -27.861 1.00 17.27 220 LYS A C 1
ATOM 1617 O O . LYS A 1 219 ? -22.393 -4.292 -28.781 1.00 18.76 220 LYS A O 1
ATOM 1623 N N . ARG A 1 220 ? -22.034 -3.760 -26.618 1.00 17.02 221 ARG A N 1
ATOM 1624 C CA . ARG A 1 220 ? -21.632 -5.121 -26.275 1.00 21.09 221 ARG A CA 1
ATOM 1625 C C . ARG A 1 220 ? -22.765 -6.106 -26.523 1.00 24.28 221 ARG A C 1
ATOM 1626 O O . ARG A 1 220 ? -22.543 -7.199 -27.055 1.00 18.80 221 ARG A O 1
ATOM 1634 N N . THR A 1 221 ? -23.988 -5.736 -26.138 1.00 19.07 222 THR A N 1
ATOM 1635 C CA . THR A 1 221 ? -25.126 -6.621 -26.360 1.00 17.41 222 THR A CA 1
ATOM 1636 C C . THR A 1 221 ? -25.370 -6.841 -27.848 1.00 18.10 222 THR A C 1
ATOM 1637 O O . THR A 1 221 ? -25.623 -7.971 -28.285 1.00 21.82 222 THR A O 1
ATOM 1641 N N . THR A 1 222 ? -25.274 -5.776 -28.649 1.00 19.37 223 THR A N 1
ATOM 1642 C CA . THR A 1 222 ? -25.420 -5.927 -30.093 1.00 20.77 223 THR A CA 1
ATOM 1643 C C . THR A 1 222 ? -24.321 -6.811 -30.669 1.00 24.76 223 THR A C 1
ATOM 1644 O O . THR A 1 222 ? -24.587 -7.675 -31.511 1.00 23.17 223 THR A O 1
ATOM 1648 N N . ALA A 1 223 ? -23.076 -6.610 -30.225 1.00 19.20 224 ALA A N 1
ATOM 1649 C CA . ALA A 1 223 ? -21.979 -7.439 -30.711 1.00 22.71 224 ALA A CA 1
ATOM 1650 C C . ALA A 1 223 ? -22.197 -8.905 -30.357 1.00 16.15 224 ALA A C 1
ATOM 1651 O O . ALA A 1 223 ? -21.857 -9.798 -31.141 1.00 21.68 224 ALA A O 1
ATOM 1653 N N . ALA A 1 224 ? -22.767 -9.173 -29.181 1.00 19.58 225 ALA A N 1
ATOM 1654 C CA . ALA A 1 224 ? -23.038 -10.553 -28.796 1.00 15.95 225 ALA A CA 1
ATOM 1655 C C . ALA A 1 224 ? -24.172 -11.136 -29.627 1.00 23.51 225 ALA A C 1
ATOM 1656 O O . ALA A 1 224 ? -24.105 -12.291 -30.060 1.00 25.42 225 ALA A O 1
ATOM 1658 N N . THR A 1 225 ? -25.219 -10.344 -29.865 1.00 28.26 226 THR A N 1
ATOM 1659 C CA . THR A 1 225 ? -26.338 -10.809 -30.675 1.00 26.65 226 THR A CA 1
ATOM 1660 C C . THR A 1 225 ? -25.928 -11.038 -32.126 1.00 29.62 226 THR A C 1
ATOM 1661 O O . THR A 1 225 ? -26.401 -11.990 -32.759 1.00 28.18 226 THR A O 1
ATOM 1665 N N . LEU A 1 226 ? -25.039 -10.198 -32.659 1.00 22.23 227 LEU A N 1
ATOM 1666 C CA . LEU A 1 226 ? -24.618 -10.257 -34.056 1.00 24.22 227 LEU A CA 1
ATOM 1667 C C . LEU A 1 226 ? -23.542 -11.301 -34.328 1.00 29.51 227 LEU A C 1
ATOM 1668 O O . LEU A 1 226 ? -23.590 -11.977 -35.361 1.00 27.67 227 LEU A O 1
ATOM 1673 N N . MET A 1 227 ? -22.549 -11.431 -33.443 1.00 24.31 228 MET A N 1
ATOM 1674 C CA . MET A 1 227 ? -21.368 -12.230 -33.742 1.00 27.14 228 MET A CA 1
ATOM 1675 C C . MET A 1 227 ? -21.053 -13.269 -32.672 1.00 28.64 228 MET A C 1
ATOM 1676 O O . MET A 1 227 ? -19.996 -13.905 -32.747 1.00 28.98 228 MET A O 1
ATOM 1681 N N . ASN A 1 228 ? -21.934 -13.459 -31.685 1.00 26.53 229 ASN A N 1
ATOM 1682 C CA . ASN A 1 228 ? -21.645 -14.285 -30.509 1.00 24.30 229 ASN A CA 1
ATOM 1683 C C . ASN A 1 228 ? -20.408 -13.785 -29.764 1.00 21.95 229 ASN A C 1
ATOM 1684 O O . ASN A 1 228 ? -19.738 -14.548 -29.065 1.00 23.59 229 ASN A O 1
ATOM 1689 N N . ALA A 1 229 ? -20.101 -12.493 -29.905 1.00 24.44 230 ALA A N 1
ATOM 1690 C CA . ALA A 1 229 ? -18.938 -11.881 -29.262 1.00 19.65 230 ALA A CA 1
ATOM 1691 C C . ALA A 1 229 ? -19.291 -11.497 -27.824 1.00 16.25 230 ALA A C 1
ATOM 1692 O O . ALA A 1 229 ? -19.351 -10.325 -27.446 1.00 21.62 230 ALA A O 1
ATOM 1694 N N . TYR A 1 230 ? -19.520 -12.525 -27.012 1.00 18.76 231 TYR A N 1
ATOM 1695 C CA . TYR A 1 230 ? -19.900 -12.310 -25.623 1.00 17.21 231 TYR A CA 1
ATOM 1696 C C . TYR A 1 230 ? -18.748 -11.698 -24.837 1.00 18.56 231 TYR A C 1
ATOM 1697 O O . TYR A 1 230 ? -17.580 -12.019 -25.067 1.00 19.35 231 TYR A O 1
ATOM 1706 N N . SER A 1 231 ? -19.091 -10.804 -23.905 1.00 19.63 232 SER A N 1
ATOM 1707 C CA . SER A 1 231 ? -18.067 -10.090 -23.148 1.00 17.32 232 SER A CA 1
ATOM 1708 C C . SER A 1 231 ? -17.243 -11.032 -22.280 1.00 22.60 232 SER A C 1
ATOM 1709 O O . SER A 1 231 ? -16.077 -10.741 -21.992 1.00 16.23 232 SER A O 1
ATOM 1712 N N . SER A 1 232 ? -17.820 -12.160 -21.853 1.00 17.95 233 SER A N 1
ATOM 1713 C CA . SER A 1 232 ? -17.047 -13.133 -21.088 1.00 21.28 233 SER A CA 1
ATOM 1714 C C . SER A 1 232 ? -15.956 -13.788 -21.923 1.00 21.42 233 SER A C 1
ATOM 1715 O O . SER A 1 232 ? -15.040 -14.396 -21.356 1.00 17.02 233 SER A O 1
ATOM 1718 N N . ARG A 1 233 ? -16.036 -13.684 -23.251 1.00 16.88 234 ARG A N 1
ATOM 1719 C CA . ARG A 1 233 ? -15.059 -14.275 -24.155 1.00 16.54 234 ARG A CA 1
ATOM 1720 C C . ARG A 1 233 ? -14.265 -13.218 -24.916 1.00 18.85 234 ARG A C 1
ATOM 1721 O O . ARG A 1 233 ? -13.617 -13.539 -25.917 1.00 20.46 234 ARG A O 1
ATOM 1729 N N . SER A 1 234 ? -14.296 -11.967 -24.457 1.00 14.81 235 SER A N 1
ATOM 1730 C CA . SER A 1 234 ? -13.635 -10.863 -25.137 1.00 13.98 235 SER A CA 1
ATOM 1731 C C . SER A 1 234 ? -12.813 -10.052 -24.146 1.00 12.42 235 SER A C 1
ATOM 1732 O O . SER A 1 234 ? -13.140 -9.979 -22.958 1.00 15.43 235 SER A O 1
ATOM 1735 N N . HIS A 1 235 ? -11.743 -9.433 -24.649 1.00 14.09 236 HIS A N 1
ATOM 1736 C CA . HIS A 1 235 ? -10.985 -8.450 -23.885 1.00 16.07 236 HIS A CA 1
ATOM 1737 C C . HIS A 1 235 ? -11.597 -7.073 -24.099 1.00 18.74 236 HIS A C 1
ATOM 1738 O O . HIS A 1 235 ? -11.754 -6.630 -25.241 1.00 24.91 236 HIS A O 1
ATOM 1745 N N . SER A 1 236 ? -11.931 -6.397 -23.005 1.00 12.22 237 SER A N 1
ATOM 1746 C CA . SER A 1 236 ? -12.416 -5.025 -23.051 1.00 12.22 237 SER A CA 1
ATOM 1747 C C . SER A 1 236 ? -11.274 -4.087 -22.682 1.00 17.99 237 SER A C 1
ATOM 1748 O O . SER A 1 236 ? -10.576 -4.319 -21.691 1.00 17.41 237 SER A O 1
ATOM 1751 N N . VAL A 1 237 ? -11.077 -3.043 -23.484 1.00 14.34 238 VAL A N 1
ATOM 1752 C CA . VAL A 1 237 ? -10.012 -2.067 -23.262 1.00 12.52 238 VAL A CA 1
ATOM 1753 C C . VAL A 1 237 ? -10.664 -0.693 -23.175 1.00 16.00 238 VAL A C 1
ATOM 1754 O O . VAL A 1 237 ? -11.067 -0.118 -24.194 1.00 16.77 238 VAL A O 1
ATOM 1758 N N . PHE A 1 238 ? -10.761 -0.168 -21.958 1.00 11.99 239 PHE A N 1
ATOM 1759 C CA . PHE A 1 238 ? -11.240 1.185 -21.693 1.00 13.32 239 PHE A CA 1
ATOM 1760 C C . PHE A 1 238 ? -10.015 2.075 -21.499 1.00 17.28 239 PHE A C 1
ATOM 1761 O O . PHE A 1 238 ? -9.270 1.910 -20.528 1.00 20.95 239 PHE A O 1
ATOM 1769 N N . SER A 1 239 ? -9.792 3.005 -22.423 1.00 15.45 240 SER A N 1
ATOM 1770 C CA . SER A 1 239 ? -8.612 3.861 -22.395 1.00 16.83 240 SER A CA 1
ATOM 1771 C C . SER A 1 239 ? -9.035 5.297 -22.129 1.00 18.89 240 SER A C 1
ATOM 1772 O O . SER A 1 239 ? -9.852 5.851 -22.871 1.00 18.68 240 SER A O 1
ATOM 1775 N N . VAL A 1 240 ? -8.469 5.900 -21.085 1.00 18.44 241 VAL A N 1
ATOM 1776 C CA . VAL A 1 240 ? -8.638 7.321 -20.806 1.00 15.35 241 VAL A CA 1
ATOM 1777 C C . VAL A 1 240 ? -7.329 8.030 -21.126 1.00 16.93 241 VAL A C 1
ATOM 1778 O O . VAL A 1 240 ? -6.253 7.599 -20.694 1.00 17.65 241 VAL A O 1
ATOM 1782 N N . THR A 1 241 ? -7.419 9.104 -21.904 1.00 17.02 242 THR A N 1
ATOM 1783 C CA . THR A 1 241 ? -6.263 9.902 -22.286 1.00 16.98 242 THR A CA 1
ATOM 1784 C C . THR A 1 241 ? -6.436 11.291 -21.694 1.00 21.60 242 THR A C 1
ATOM 1785 O O . THR A 1 241 ? -7.424 11.971 -21.989 1.00 20.06 242 THR A O 1
ATOM 1789 N N . ILE A 1 242 ? -5.491 11.709 -20.857 1.00 17.86 243 ILE A N 1
ATOM 1790 C CA . ILE A 1 242 ? -5.5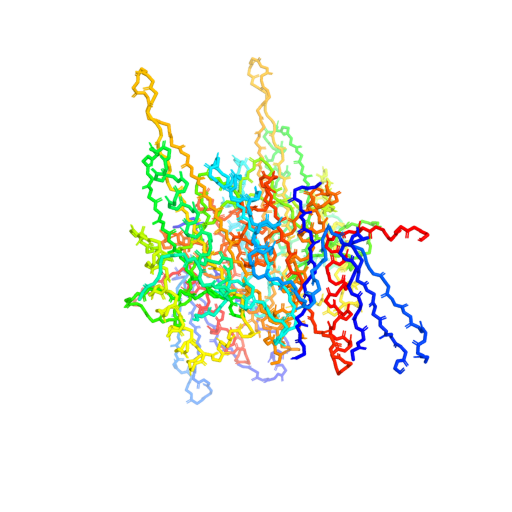13 13.029 -20.243 1.00 18.56 243 ILE A CA 1
ATOM 1791 C C . ILE A 1 242 ? -4.501 13.914 -20.956 1.00 23.23 243 ILE A C 1
ATOM 1792 O O . ILE A 1 242 ? -3.306 13.596 -21.001 1.00 19.63 243 ILE A O 1
ATOM 1797 N N . HIS A 1 243 ? -4.984 15.028 -21.499 1.00 22.47 244 HIS A N 1
ATOM 1798 C CA . HIS A 1 243 ? -4.169 16.004 -22.210 1.00 25.62 244 HIS A CA 1
ATOM 1799 C C . HIS A 1 243 ? -4.035 17.216 -21.300 1.00 25.48 244 HIS A C 1
ATOM 1800 O O . HIS A 1 243 ? -5.024 17.898 -21.030 1.00 22.76 244 HIS A O 1
ATOM 1807 N N . MET A 1 244 ? -2.824 17.468 -20.810 1.00 29.00 245 MET A N 1
ATOM 1808 C CA . MET A 1 244 ? -2.564 18.471 -19.783 1.00 27.18 245 MET A CA 1
ATOM 1809 C C . MET A 1 244 ? -1.620 19.540 -20.308 1.00 32.08 245 MET A C 1
ATOM 1810 O O . MET A 1 244 ? -0.622 19.229 -20.959 1.00 31.19 245 MET A O 1
ATOM 1815 N N . LYS A 1 245 ? -1.938 20.795 -20.000 1.00 26.14 246 LYS A N 1
ATOM 1816 C CA . LYS A 1 245 ? -1.195 21.938 -20.505 1.00 27.53 246 LYS A CA 1
ATOM 1817 C C . LYS A 1 245 ? -0.884 22.901 -19.372 1.00 28.87 246 LYS A C 1
ATOM 1818 O O . LYS A 1 245 ? -1.737 23.179 -18.525 1.00 28.78 246 LYS A O 1
ATOM 1824 N N . GLU A 1 246 ? 0.349 23.389 -19.356 1.00 27.51 247 GLU A N 1
ATOM 1825 C CA . GLU A 1 246 ? 0.749 24.482 -18.490 1.00 25.00 247 GLU A CA 1
ATOM 1826 C C . GLU A 1 246 ? 1.530 25.485 -19.324 1.00 30.15 247 GLU A C 1
ATOM 1827 O O . GLU A 1 246 ? 2.235 25.114 -20.266 1.00 30.35 247 GLU A O 1
ATOM 1833 N N . THR A 1 247 ? 1.373 26.761 -18.989 1.00 23.41 248 THR A N 1
ATOM 1834 C CA . THR A 1 247 ? 2.062 27.847 -19.670 1.00 19.22 248 THR A CA 1
ATOM 1835 C C . THR A 1 247 ? 3.146 28.389 -18.750 1.00 18.12 248 THR A C 1
ATOM 1836 O O . THR A 1 247 ? 2.857 28.808 -17.622 1.00 26.90 248 THR A O 1
ATOM 1840 N N . THR A 1 248 ? 4.385 28.373 -19.232 1.00 21.30 249 THR A N 1
ATOM 1841 C CA . THR A 1 248 ? 5.514 28.838 -18.447 1.00 23.59 249 THR A CA 1
ATOM 1842 C C . THR A 1 248 ? 5.477 30.358 -18.305 1.00 25.64 249 THR A C 1
ATOM 1843 O O . THR A 1 248 ? 4.665 31.051 -18.924 1.00 26.88 249 THR A O 1
ATOM 1847 N N . ILE A 1 249 ? 6.392 30.875 -17.483 1.00 28.80 250 ILE A N 1
ATOM 1848 C CA . ILE A 1 249 ? 6.435 32.311 -17.219 1.00 34.15 250 ILE A CA 1
ATOM 1849 C C . ILE A 1 249 ? 6.690 33.091 -18.504 1.00 24.87 250 ILE A C 1
ATOM 1850 O O . ILE A 1 249 ? 6.128 34.175 -18.708 1.00 29.34 250 ILE A O 1
ATOM 1855 N N . ASP A 1 250 ? 7.525 32.558 -19.396 1.00 24.00 251 ASP A N 1
ATOM 1856 C CA . ASP A 1 250 ? 7.823 33.245 -20.645 1.00 23.16 251 ASP A CA 1
ATOM 1857 C C . ASP A 1 250 ? 6.905 32.828 -21.790 1.00 26.48 251 ASP A C 1
ATOM 1858 O O . ASP A 1 250 ? 7.203 33.131 -22.949 1.00 25.45 251 ASP A O 1
ATOM 1863 N N . GLY A 1 251 ? 5.811 32.131 -21.495 1.00 27.44 252 GLY A N 1
ATOM 1864 C CA . GLY A 1 251 ? 4.762 31.911 -22.471 1.00 22.80 252 GLY A CA 1
ATOM 1865 C C . GLY A 1 251 ? 4.854 30.646 -23.293 1.00 29.11 252 GLY A C 1
ATOM 1866 O O . GLY A 1 251 ? 4.137 30.532 -24.295 1.00 26.88 252 GLY A O 1
ATOM 1867 N N . GLU A 1 252 ? 5.700 29.692 -22.916 1.00 22.24 253 GLU A N 1
ATOM 1868 C CA . GLU A 1 252 ? 5.760 28.434 -23.644 1.00 26.03 253 GLU A CA 1
ATOM 1869 C C . GLU A 1 252 ? 4.691 27.485 -23.121 1.00 25.11 253 GLU A C 1
ATOM 1870 O O . GLU A 1 252 ? 4.521 27.334 -21.907 1.00 23.58 253 GLU A O 1
ATOM 1876 N N . GLU A 1 253 ? 3.963 26.857 -24.037 1.00 35.10 254 GLU A N 1
ATOM 1877 C CA . GLU A 1 253 ? 2.964 25.864 -23.673 1.00 32.30 254 GLU A CA 1
ATOM 1878 C C . GLU A 1 253 ? 3.630 24.495 -23.628 1.00 26.83 254 GLU A C 1
ATOM 1879 O O . GLU A 1 253 ? 4.155 24.021 -24.641 1.00 31.49 254 GLU A O 1
ATOM 1885 N N . LEU A 1 254 ? 3.632 23.878 -22.450 1.00 27.29 255 LEU A N 1
ATOM 1886 C CA . LEU A 1 254 ? 4.147 22.528 -22.268 1.00 26.35 255 LEU A CA 1
ATOM 1887 C C . LEU A 1 254 ? 2.972 21.568 -22.165 1.00 29.67 255 LEU A C 1
ATOM 1888 O O . LEU A 1 254 ? 2.042 21.803 -21.386 1.00 31.22 255 LEU A O 1
ATOM 1893 N N . VAL A 1 255 ? 3.014 20.492 -22.943 1.00 27.94 256 VAL A N 1
ATOM 1894 C CA . VAL A 1 255 ? 1.930 19.519 -22.999 1.00 32.44 256 VAL A CA 1
ATOM 1895 C C . VAL A 1 255 ? 2.418 18.213 -22.390 1.00 32.45 256 VAL A C 1
ATOM 1896 O O . VAL A 1 255 ? 3.431 17.652 -22.829 1.00 29.43 256 VAL A O 1
ATOM 1900 N N . LYS A 1 256 ? 1.707 17.744 -21.369 1.00 24.31 257 LYS A N 1
ATOM 1901 C CA . LYS A 1 256 ? 1.866 16.405 -20.822 1.00 27.75 257 LYS A CA 1
ATOM 1902 C C . LYS A 1 256 ? 0.658 15.576 -21.228 1.00 25.66 257 LYS A C 1
ATOM 1903 O O . LYS A 1 256 ? -0.475 16.067 -21.207 1.00 24.08 257 LYS A O 1
ATOM 1909 N N . ILE A 1 257 ? 0.896 14.326 -21.612 1.00 21.61 258 ILE A N 1
ATOM 1910 C CA . ILE A 1 257 ? -0.177 13.430 -22.026 1.00 19.55 258 ILE A CA 1
ATOM 1911 C C . ILE A 1 257 ? -0.057 12.143 -21.228 1.00 26.03 258 ILE A C 1
ATOM 1912 O O . ILE A 1 257 ? 0.941 11.423 -21.351 1.00 26.95 258 ILE A O 1
ATOM 1917 N N . GLY A 1 258 ? -1.066 11.857 -20.411 1.00 23.33 259 GLY A N 1
ATOM 1918 C CA . GLY A 1 258 ? -1.141 10.617 -19.666 1.00 20.59 259 GLY A CA 1
ATOM 1919 C C . GLY A 1 258 ? -2.216 9.722 -20.251 1.00 18.58 259 GLY A C 1
ATOM 1920 O O . GLY A 1 258 ? -3.242 10.199 -20.734 1.00 18.13 259 GLY A O 1
ATOM 1921 N N . LYS A 1 259 ? -1.971 8.419 -20.219 1.00 19.48 260 LYS A N 1
ATOM 1922 C CA . LYS A 1 259 ? -2.939 7.447 -20.699 1.00 17.31 260 LYS A CA 1
ATOM 1923 C C . LYS A 1 259 ? -3.061 6.326 -19.679 1.00 18.59 260 LYS A C 1
ATOM 1924 O O . LYS A 1 259 ? -2.057 5.855 -19.139 1.00 20.50 260 LYS A O 1
ATOM 1930 N N . LEU A 1 260 ? -4.295 5.918 -19.399 1.00 15.82 261 LEU A N 1
ATOM 1931 C CA . LEU A 1 260 ? -4.561 4.820 -18.478 1.00 14.96 261 LEU A CA 1
ATOM 1932 C C . LEU A 1 260 ? -5.474 3.825 -19.174 1.00 14.84 261 LEU A C 1
ATOM 1933 O O . LEU A 1 260 ? -6.592 4.175 -19.564 1.00 16.26 261 LEU A O 1
ATOM 1938 N N . ASN A 1 261 ? -4.993 2.596 -19.346 1.00 12.63 262 ASN A N 1
ATOM 1939 C CA . ASN A 1 261 ? -5.772 1.536 -19.971 1.00 12.78 262 ASN A CA 1
ATOM 1940 C C . ASN A 1 261 ? -6.311 0.623 -18.882 1.00 14.06 262 ASN A C 1
ATOM 1941 O O . ASN A 1 261 ? -5.539 0.056 -18.101 1.00 15.87 262 ASN A O 1
ATOM 1946 N N . LEU A 1 262 ? -7.630 0.497 -18.826 1.00 13.52 263 LEU A N 1
ATOM 1947 C CA . LEU A 1 262 ? -8.312 -0.343 -17.854 1.00 10.94 263 LEU A CA 1
ATOM 1948 C C . LEU A 1 262 ? -8.868 -1.532 -18.624 1.00 16.30 263 LEU A C 1
ATOM 1949 O O . LEU A 1 262 ? -9.812 -1.386 -19.407 1.00 15.17 263 LEU A O 1
ATOM 1954 N N . VAL A 1 263 ? -8.263 -2.698 -18.423 1.00 12.36 264 VAL A N 1
ATOM 1955 C CA . VAL A 1 263 ? -8.458 -3.848 -19.297 1.00 15.86 264 VAL A CA 1
ATOM 1956 C C . VAL A 1 263 ? -9.197 -4.934 -18.533 1.00 13.36 264 VAL A C 1
ATOM 1957 O O . VAL A 1 263 ? -8.704 -5.440 -17.516 1.00 15.34 264 VAL A O 1
ATOM 1961 N N . ASP A 1 264 ? -10.368 -5.302 -19.045 1.00 13.54 265 ASP A N 1
ATOM 1962 C CA . ASP A 1 264 ? -11.246 -6.328 -18.487 1.00 15.56 265 ASP A CA 1
ATOM 1963 C C . ASP A 1 264 ? -11.108 -7.550 -19.394 1.00 12.31 265 ASP A C 1
ATOM 1964 O O . ASP A 1 264 ? -11.776 -7.648 -20.426 1.00 14.15 265 ASP A O 1
ATOM 1969 N N . LEU A 1 265 ? -10.232 -8.476 -19.011 1.00 14.03 266 LEU A N 1
ATOM 1970 C CA . LEU A 1 265 ? -9.811 -9.533 -19.916 1.00 14.14 266 LEU A CA 1
ATOM 1971 C C . LEU A 1 265 ? -10.901 -10.582 -20.108 1.00 15.55 266 LEU A C 1
ATOM 1972 O O . LEU A 1 265 ? -11.828 -10.719 -19.305 1.00 12.76 266 LEU A O 1
ATOM 1977 N N . ALA A 1 266 ? -10.773 -11.327 -21.203 1.00 13.32 267 ALA A N 1
ATOM 1978 C CA . ALA A 1 266 ? -11.632 -12.476 -21.446 1.00 13.13 267 ALA A CA 1
ATOM 1979 C C . ALA A 1 266 ? -11.468 -13.500 -20.331 1.00 14.92 267 ALA A C 1
ATOM 1980 O O . ALA A 1 266 ? -10.417 -13.588 -19.690 1.00 16.15 267 ALA A O 1
ATOM 1982 N N . GLY A 1 267 ? -12.530 -14.267 -20.096 1.00 15.83 268 GLY A N 1
ATOM 1983 C CA . GLY A 1 267 ? -12.482 -15.274 -19.050 1.00 15.92 268 GLY A CA 1
ATOM 1984 C C . GLY A 1 267 ? -11.325 -16.233 -19.262 1.00 13.92 268 GLY A C 1
ATOM 1985 O O . GLY A 1 267 ? -11.095 -16.727 -20.369 1.00 16.80 268 GLY A O 1
ATOM 1986 N N . SER A 1 268 ? -10.587 -16.493 -18.181 1.00 14.61 269 SER A N 1
ATOM 1987 C CA . SER A 1 268 ? -9.370 -17.288 -18.260 1.00 15.59 269 SER A CA 1
ATOM 1988 C C . SER A 1 268 ? -9.637 -18.775 -18.439 1.00 18.48 269 SER A C 1
ATOM 1989 O O . SER A 1 268 ? -8.714 -19.509 -18.810 1.00 23.79 269 SER A O 1
ATOM 1992 N N . GLU A 1 269 ? -10.858 -19.234 -18.192 1.00 16.19 270 GLU A N 1
ATOM 1993 C CA . GLU A 1 269 ? -11.190 -20.634 -18.392 1.00 17.50 270 GLU A CA 1
ATOM 1994 C C . GLU A 1 269 ? -11.173 -20.961 -19.884 1.00 23.16 270 GLU A C 1
ATOM 1995 O O . GLU A 1 269 ? -11.534 -22.062 -20.295 1.00 38.86 270 GLU A O 1
ATOM 2001 N N . ARG A 1 280 ? -16.600 -23.287 -28.926 1.00 55.70 281 ARG A N 1
ATOM 2002 C CA . ARG A 1 280 ? -15.758 -23.554 -30.094 1.00 63.84 281 ARG A CA 1
ATOM 2003 C C . ARG A 1 280 ? -14.345 -23.993 -29.684 1.00 65.49 281 ARG A C 1
ATOM 2004 O O . ARG A 1 280 ? -14.126 -24.432 -28.552 1.00 66.06 281 ARG A O 1
ATOM 2012 N N . ALA A 1 281 ? -13.396 -23.894 -30.616 1.00 68.75 282 ALA A N 1
ATOM 2013 C CA . ALA A 1 281 ? -11.996 -24.231 -30.354 1.00 66.63 282 ALA A CA 1
ATOM 2014 C C . ALA A 1 281 ? -11.121 -23.499 -31.365 1.00 64.85 282 ALA A C 1
ATOM 2015 O O . ALA A 1 281 ? -11.242 -23.721 -32.576 1.00 66.54 282 ALA A O 1
ATOM 2017 N N . ARG A 1 282 ? -10.223 -22.665 -30.837 1.00 63.34 283 ARG A N 1
ATOM 2018 C CA . ARG A 1 282 ? -9.451 -21.566 -31.428 1.00 66.08 283 ARG A CA 1
ATOM 2019 C C . ARG A 1 282 ? -10.192 -20.245 -31.253 1.00 61.72 283 ARG A C 1
ATOM 2020 O O . ARG A 1 282 ? -9.550 -19.206 -31.063 1.00 71.13 283 ARG A O 1
ATOM 2028 N N . GLU A 1 283 ? -11.525 -20.241 -31.297 1.00 59.18 284 GLU A N 1
ATOM 2029 C CA . GLU A 1 283 ? -12.212 -19.168 -30.595 1.00 57.80 284 GLU A CA 1
ATOM 2030 C C . GLU A 1 283 ? -11.768 -19.169 -29.142 1.00 54.28 284 GLU A C 1
ATOM 2031 O O . GLU A 1 283 ? -11.128 -18.223 -28.669 1.00 48.32 284 GLU A O 1
ATOM 2037 N N . ALA A 1 284 ? -12.035 -20.275 -28.443 1.00 45.97 285 ALA A N 1
ATOM 2038 C CA . ALA A 1 284 ? -11.508 -20.464 -27.097 1.00 46.37 285 ALA A CA 1
ATOM 2039 C C . ALA A 1 284 ? -9.999 -20.666 -27.105 1.00 50.77 285 ALA A C 1
ATOM 2040 O O . ALA A 1 284 ? -9.318 -20.285 -26.144 1.00 36.19 285 ALA A O 1
ATOM 2042 N N . GLY A 1 285 ? -9.459 -21.263 -28.169 1.00 49.17 286 GLY A N 1
ATOM 2043 C CA . GLY A 1 285 ? -8.025 -21.502 -28.218 1.00 50.32 286 GLY A CA 1
ATOM 2044 C C . GLY A 1 285 ? -7.219 -20.219 -28.279 1.00 41.78 286 GLY A C 1
ATOM 2045 O O . GLY A 1 285 ? -6.265 -20.039 -27.519 1.00 35.80 286 GLY A O 1
ATOM 2046 N N . ASN A 1 286 ? -7.592 -19.307 -29.182 1.00 47.92 287 ASN A N 1
ATOM 2047 C CA . ASN A 1 286 ? -6.832 -18.069 -29.314 1.00 48.96 287 ASN A CA 1
ATOM 2048 C C . ASN A 1 286 ? -7.100 -17.100 -28.169 1.00 39.77 287 ASN A C 1
ATOM 2049 O O . ASN A 1 286 ? -6.300 -16.181 -27.956 1.00 38.25 287 ASN A O 1
ATOM 2054 N N . ILE A 1 287 ? -8.203 -17.273 -27.436 1.00 34.07 288 ILE A N 1
ATOM 2055 C CA . ILE A 1 287 ? -8.343 -16.591 -26.151 1.00 35.49 288 ILE A CA 1
ATOM 2056 C C . ILE A 1 287 ? -7.193 -16.980 -25.237 1.00 32.74 288 ILE A C 1
ATOM 2057 O O . ILE A 1 287 ? -6.475 -16.125 -24.703 1.00 24.87 288 ILE A O 1
ATOM 2062 N N . ASN A 1 288 ? -6.995 -18.288 -25.059 1.00 30.44 289 ASN A N 1
ATOM 2063 C CA . ASN A 1 288 ? -5.937 -18.774 -24.183 1.00 36.56 289 ASN A CA 1
ATOM 2064 C C . ASN A 1 288 ? -4.564 -18.361 -24.696 1.00 34.85 289 ASN A C 1
ATOM 2065 O O . ASN A 1 288 ? -3.683 -18.001 -23.907 1.00 30.33 289 ASN A O 1
ATOM 2070 N N . GLN A 1 289 ? -4.366 -18.383 -26.018 1.00 36.70 290 GLN A N 1
ATOM 2071 C CA . GLN A 1 289 ? -3.074 -17.983 -26.567 1.00 29.31 290 GLN A CA 1
ATOM 2072 C C . GLN A 1 289 ? -2.839 -16.486 -26.396 1.00 22.60 290 GLN A C 1
ATOM 2073 O O . GLN A 1 289 ? -1.713 -16.059 -26.114 1.00 18.27 290 GLN A O 1
ATOM 2079 N N . SER A 1 290 ? -3.883 -15.667 -26.558 1.00 20.48 291 SER A N 1
ATOM 2080 C CA . SER A 1 290 ? -3.711 -14.235 -26.333 1.00 20.40 291 SER A CA 1
ATOM 2081 C C . SER A 1 290 ? -3.377 -13.952 -24.873 1.00 18.29 291 SER A C 1
ATOM 2082 O O . SER A 1 290 ? -2.549 -13.082 -24.574 1.00 15.16 291 SER A O 1
ATOM 2085 N N . LEU A 1 291 ? -3.995 -14.695 -23.950 1.00 21.29 292 LEU A N 1
ATOM 2086 C CA . LEU A 1 291 ? -3.707 -14.518 -22.530 1.00 22.07 292 LEU A CA 1
ATOM 2087 C C . LEU A 1 291 ? -2.321 -15.041 -22.170 1.00 15.70 292 LEU A C 1
ATOM 2088 O O . LEU A 1 291 ? -1.624 -14.446 -21.339 1.00 16.76 292 LEU A O 1
ATOM 2093 N N . LEU A 1 292 ? -1.904 -16.156 -22.776 1.00 19.10 293 LEU A N 1
ATOM 2094 C CA . LEU A 1 292 ? -0.551 -16.650 -22.534 1.00 16.92 293 LEU A CA 1
ATOM 2095 C C . LEU A 1 292 ? 0.492 -15.675 -23.067 1.00 18.07 293 LEU A C 1
ATOM 2096 O O . LEU A 1 292 ? 1.529 -15.456 -22.429 1.00 15.84 293 LEU A O 1
ATOM 2101 N N . THR A 1 293 ? 0.230 -15.068 -24.227 1.00 16.16 294 THR A N 1
ATOM 2102 C CA . THR A 1 293 ? 1.142 -14.057 -24.754 1.00 17.98 294 THR A CA 1
ATOM 2103 C C . THR A 1 293 ? 1.255 -12.875 -23.797 1.00 16.93 294 THR A C 1
ATOM 2104 O O . THR A 1 293 ? 2.360 -12.400 -23.509 1.00 15.23 294 THR A O 1
ATOM 2108 N N . LEU A 1 294 ? 0.118 -12.393 -23.281 1.00 17.47 295 LEU A N 1
ATOM 2109 C CA . LEU A 1 294 ? 0.157 -11.341 -22.268 1.00 14.77 295 LEU A CA 1
ATOM 2110 C C . LEU A 1 294 ? 0.979 -11.775 -21.060 1.00 13.45 295 LEU A C 1
ATOM 2111 O O . LEU A 1 294 ? 1.795 -11.002 -20.544 1.00 14.50 295 LEU A O 1
ATOM 2116 N N . GLY A 1 295 ? 0.786 -13.013 -20.603 1.00 14.50 296 GLY A N 1
ATOM 2117 C CA . GLY A 1 295 ? 1.567 -13.506 -19.482 1.00 16.89 296 GLY A CA 1
ATOM 2118 C C . GLY A 1 295 ? 3.055 -13.509 -19.769 1.00 16.81 296 GLY A C 1
ATOM 2119 O O . GLY A 1 295 ? 3.860 -13.110 -18.924 1.00 16.97 296 GLY A O 1
ATOM 2120 N N . ARG A 1 296 ? 3.441 -13.935 -20.976 1.00 14.22 297 ARG A N 1
ATOM 2121 C CA . ARG A 1 296 ? 4.858 -13.940 -21.330 1.00 16.61 297 ARG A CA 1
ATOM 2122 C C . ARG A 1 296 ? 5.429 -12.531 -21.380 1.00 16.31 297 ARG A C 1
ATOM 2123 O O . ARG A 1 296 ? 6.602 -12.329 -21.045 1.00 14.91 297 ARG A O 1
ATOM 2131 N N . VAL A 1 297 ? 4.626 -11.552 -21.798 1.00 16.86 298 VAL A N 1
ATOM 2132 C CA . VAL A 1 297 ? 5.082 -10.166 -21.805 1.00 13.86 298 VAL A CA 1
ATOM 2133 C C . VAL A 1 297 ? 5.332 -9.680 -20.380 1.00 15.85 298 VAL A C 1
ATOM 2134 O O . VAL A 1 297 ? 6.376 -9.088 -20.085 1.00 17.12 298 VAL A O 1
ATOM 2138 N N . ILE A 1 298 ? 4.391 -9.941 -19.469 1.00 13.94 299 ILE A N 1
ATOM 2139 C CA . ILE A 1 298 ? 4.555 -9.468 -18.098 1.00 15.65 299 ILE A CA 1
ATOM 2140 C C . ILE A 1 298 ? 5.745 -10.149 -17.435 1.00 13.09 299 ILE A C 1
ATOM 2141 O O . ILE A 1 298 ? 6.549 -9.496 -16.759 1.00 16.56 299 ILE A O 1
ATOM 2146 N N . THR A 1 299 ? 5.887 -11.466 -17.625 1.00 14.48 300 THR A N 1
ATOM 2147 C CA . THR A 1 299 ? 7.021 -12.178 -17.040 1.00 16.76 300 THR A CA 1
ATOM 2148 C C . THR A 1 299 ? 8.344 -11.617 -17.545 1.00 15.44 300 THR A C 1
ATOM 2149 O O . THR A 1 299 ? 9.274 -11.399 -16.760 1.00 19.35 300 THR A O 1
ATOM 2153 N N . ALA A 1 300 ? 8.439 -11.359 -18.852 1.00 14.68 301 ALA A N 1
ATOM 2154 C CA . ALA A 1 300 ? 9.662 -10.793 -19.410 1.00 21.23 301 ALA A CA 1
ATOM 2155 C C . ALA A 1 300 ? 9.940 -9.401 -18.859 1.00 17.65 301 ALA A C 1
ATOM 2156 O O . ALA A 1 300 ? 11.106 -9.030 -18.672 1.00 19.70 301 ALA A O 1
ATOM 2158 N N . LEU A 1 301 ? 8.892 -8.616 -18.594 1.00 16.49 302 LEU A N 1
ATOM 2159 C CA . LEU A 1 301 ? 9.100 -7.298 -18.005 1.00 20.74 302 LEU A CA 1
ATOM 2160 C C . LEU A 1 301 ? 9.573 -7.408 -16.561 1.00 21.31 302 LEU A C 1
ATOM 2161 O O . LEU A 1 301 ? 10.442 -6.644 -16.127 1.00 25.38 302 LEU A O 1
ATOM 2166 N N . VAL A 1 302 ? 9.019 -8.358 -15.803 1.00 23.57 303 VAL A N 1
ATOM 2167 C CA . VAL A 1 302 ? 9.452 -8.551 -14.422 1.00 16.22 303 VAL A CA 1
ATOM 2168 C C . VAL A 1 302 ? 10.899 -9.030 -14.372 1.00 17.66 303 VAL A C 1
ATOM 2169 O O . VAL A 1 302 ? 11.701 -8.542 -13.567 1.00 22.03 303 VAL A O 1
ATOM 2173 N N . GLU A 1 303 ? 11.259 -9.979 -15.234 1.00 18.11 304 GLU A N 1
ATOM 2174 C CA . GLU A 1 303 ? 12.592 -10.567 -15.227 1.00 20.83 304 GLU A CA 1
ATOM 2175 C C . GLU A 1 303 ? 13.609 -9.762 -16.028 1.00 19.74 304 GLU A C 1
ATOM 2176 O O . GLU A 1 303 ? 14.801 -10.093 -15.989 1.00 24.57 304 GLU A O 1
ATOM 2182 N N . ARG A 1 304 ? 13.168 -8.730 -16.750 1.00 21.99 305 ARG A N 1
ATOM 2183 C CA . ARG A 1 304 ? 14.050 -7.850 -17.524 1.00 25.02 305 ARG A CA 1
ATOM 2184 C C . ARG A 1 304 ? 14.809 -8.619 -18.605 1.00 31.48 305 ARG A C 1
ATOM 2185 O O . ARG A 1 304 ? 15.972 -8.332 -18.897 1.00 36.98 305 ARG A O 1
ATOM 2193 N N . THR A 1 305 ? 14.144 -9.602 -19.212 1.00 27.87 306 THR A N 1
ATOM 2194 C CA . THR A 1 305 ? 14.742 -10.360 -20.300 1.00 26.31 306 THR A CA 1
ATOM 2195 C C . THR A 1 305 ? 14.552 -9.623 -21.629 1.00 30.73 306 THR A C 1
ATOM 2196 O O . THR A 1 305 ? 13.613 -8.837 -21.781 1.00 35.67 306 THR A O 1
ATOM 2200 N N . PRO A 1 306 ? 15.437 -9.852 -22.606 1.00 29.90 307 PRO A N 1
ATOM 2201 C CA . PRO A 1 306 ? 15.412 -9.011 -23.816 1.00 28.56 307 PRO A CA 1
ATOM 2202 C C . PRO A 1 306 ? 14.213 -9.245 -24.721 1.00 23.28 307 PRO A C 1
ATOM 2203 O O . PRO A 1 306 ? 13.756 -8.294 -25.367 1.00 27.73 307 PRO A O 1
ATOM 2207 N N . HIS A 1 307 ? 13.697 -10.469 -24.806 1.00 24.29 308 HIS A N 1
ATOM 2208 C CA . HIS A 1 307 ? 12.637 -10.786 -25.762 1.00 26.97 308 HIS A CA 1
ATOM 2209 C C . HIS A 1 307 ? 11.282 -10.623 -25.090 1.00 33.30 308 HIS A C 1
ATOM 2210 O O . HIS A 1 307 ? 10.834 -11.498 -24.345 1.00 31.94 308 HIS A O 1
ATOM 2217 N N . VAL A 1 308 ? 10.617 -9.508 -25.371 1.00 21.93 309 VAL A N 1
ATOM 2218 C CA . VAL A 1 308 ? 9.249 -9.272 -24.937 1.00 22.16 309 VAL A CA 1
ATOM 2219 C C . VAL A 1 308 ? 8.351 -9.432 -26.162 1.00 23.70 309 VAL A C 1
ATOM 2220 O O . VAL A 1 308 ? 8.443 -8.632 -27.104 1.00 20.86 309 VAL A O 1
ATOM 2224 N N . PRO A 1 309 ? 7.488 -10.445 -26.204 1.00 16.70 310 PRO A N 1
ATOM 2225 C CA . PRO A 1 309 ? 6.716 -10.769 -27.416 1.00 18.02 310 PRO A CA 1
ATOM 2226 C C . PRO A 1 309 ? 5.477 -9.895 -27.637 1.00 18.78 310 PRO A C 1
ATOM 2227 O O . PRO A 1 309 ? 4.377 -10.403 -27.870 1.00 17.04 310 PRO A O 1
ATOM 2231 N N . TYR A 1 310 ? 5.662 -8.570 -27.589 1.00 18.61 311 TYR A N 1
ATOM 2232 C CA . TYR A 1 310 ? 4.546 -7.643 -27.786 1.00 22.82 311 TYR A CA 1
ATOM 2233 C C . TYR A 1 310 ? 3.788 -7.930 -29.075 1.00 19.79 311 TYR A C 1
ATOM 2234 O O . TYR A 1 310 ? 2.558 -7.822 -29.125 1.00 17.34 311 TYR A O 1
ATOM 2243 N N . ARG A 1 311 ? 4.508 -8.285 -30.131 1.00 20.45 312 ARG A N 1
ATOM 2244 C CA . ARG A 1 311 ? 3.934 -8.317 -31.466 1.00 15.53 312 ARG A CA 1
ATOM 2245 C C . ARG A 1 311 ? 3.147 -9.587 -31.754 1.00 16.37 312 ARG A C 1
ATOM 2246 O O . ARG A 1 311 ? 2.598 -9.719 -32.853 1.00 21.68 312 ARG A O 1
ATOM 2254 N N . GLU A 1 312 ? 3.051 -10.507 -30.799 1.00 16.39 313 GLU A N 1
ATOM 2255 C CA . GLU A 1 312 ? 2.452 -11.807 -31.052 1.00 20.05 313 GLU A CA 1
ATOM 2256 C C . GLU A 1 312 ? 0.978 -11.888 -30.667 1.00 22.44 313 GLU A C 1
ATOM 2257 O O . GLU A 1 312 ? 0.387 -12.964 -30.780 1.00 21.82 313 GLU A O 1
ATOM 2263 N N . SER A 1 313 ? 0.368 -10.787 -30.227 1.00 19.99 314 SER A N 1
ATOM 2264 C CA . SER A 1 313 ? -1.080 -10.748 -30.051 1.00 26.87 314 SER A CA 1
ATOM 2265 C C . SER A 1 313 ? -1.561 -9.318 -30.247 1.00 16.63 314 SER A C 1
ATOM 2266 O O . SER A 1 313 ? -0.808 -8.360 -30.059 1.00 15.10 314 SER A O 1
ATOM 2269 N N . LYS A 1 314 ? -2.835 -9.187 -30.632 1.00 21.94 315 LYS A N 1
ATOM 2270 C CA . LYS A 1 314 ? -3.425 -7.862 -30.803 1.00 25.90 315 LYS A CA 1
ATOM 2271 C C . LYS A 1 314 ? -3.457 -7.100 -29.484 1.00 16.61 315 LYS A C 1
ATOM 2272 O O . LYS A 1 314 ? -3.185 -5.895 -29.448 1.00 15.81 315 LYS A O 1
ATOM 2278 N N . LEU A 1 315 ? -3.779 -7.793 -28.390 1.00 15.26 316 LEU A N 1
ATOM 2279 C CA . LEU A 1 315 ? -3.869 -7.145 -27.085 1.00 14.85 316 LEU A CA 1
ATOM 2280 C C . LEU A 1 315 ? -2.544 -6.505 -26.687 1.00 20.77 316 LEU A C 1
ATOM 2281 O O . LEU A 1 315 ? -2.501 -5.335 -26.287 1.00 16.44 316 LEU A O 1
ATOM 2286 N N . THR A 1 316 ? -1.443 -7.252 -26.795 1.00 14.52 317 THR A N 1
ATOM 2287 C CA . THR A 1 316 ? -0.163 -6.691 -26.388 1.00 15.17 317 THR A CA 1
ATOM 2288 C C . THR A 1 316 ? 0.369 -5.667 -27.384 1.00 15.88 317 THR A C 1
ATOM 2289 O O . THR A 1 316 ? 1.155 -4.796 -26.996 1.00 19.73 317 THR A O 1
ATOM 2293 N N . ARG A 1 317 ? -0.044 -5.743 -28.651 1.00 15.27 318 ARG A N 1
ATOM 2294 C CA . ARG A 1 317 ? 0.305 -4.693 -29.602 1.00 15.32 318 ARG A CA 1
ATOM 2295 C C . ARG A 1 317 ? -0.345 -3.371 -29.213 1.00 18.79 318 ARG A C 1
ATOM 2296 O O . ARG A 1 317 ? 0.300 -2.317 -29.235 1.00 18.56 318 ARG A O 1
ATOM 2304 N N . ILE A 1 318 ? -1.629 -3.414 -28.850 1.00 18.30 319 ILE A N 1
ATOM 2305 C CA . ILE A 1 318 ? -2.352 -2.203 -28.465 1.00 16.03 319 ILE A CA 1
ATOM 2306 C C . ILE A 1 318 ? -1.745 -1.589 -27.210 1.00 23.17 319 ILE A C 1
ATOM 2307 O O . ILE A 1 318 ? -1.698 -0.361 -27.059 1.00 23.65 319 ILE A O 1
ATOM 2312 N N . LEU A 1 319 ? -1.272 -2.428 -26.294 1.00 17.44 320 LEU A N 1
ATOM 2313 C CA . LEU A 1 319 ? -0.796 -1.975 -24.996 1.00 16.13 320 LEU A CA 1
ATOM 2314 C C . LEU A 1 319 ? 0.716 -1.821 -24.932 1.00 17.52 320 LEU A C 1
ATOM 2315 O O . LEU A 1 319 ? 1.240 -1.480 -23.868 1.00 21.23 320 LEU A O 1
ATOM 2320 N N . GLN A 1 320 ? 1.422 -2.044 -26.046 1.00 20.21 321 GLN A N 1
ATOM 2321 C CA . GLN A 1 320 ? 2.882 -2.048 -26.023 1.00 17.09 321 GLN A CA 1
ATOM 2322 C C . GLN A 1 320 ? 3.446 -0.722 -25.525 1.00 24.37 321 GLN A C 1
ATOM 2323 O O . GLN A 1 320 ? 4.3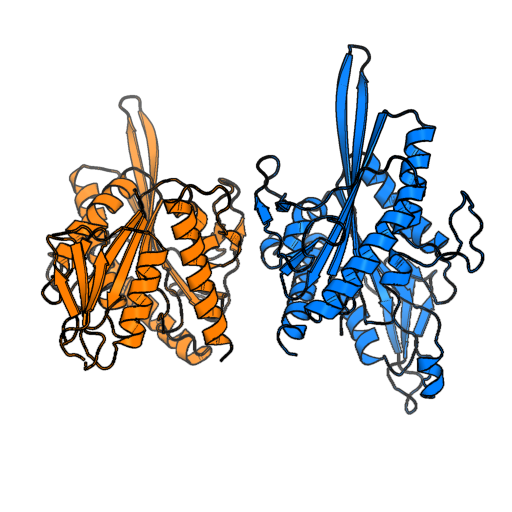95 -0.702 -24.731 1.00 24.10 321 GLN A O 1
ATOM 2329 N N . ASP A 1 321 ? 2.872 0.397 -25.975 1.00 24.38 322 ASP A N 1
ATOM 2330 C CA . ASP A 1 321 ? 3.360 1.710 -25.566 1.00 25.24 322 ASP A CA 1
ATOM 2331 C C . ASP A 1 321 ? 3.138 1.982 -24.084 1.00 23.96 322 ASP A C 1
ATOM 2332 O O . ASP A 1 321 ? 3.789 2.871 -23.526 1.00 42.53 322 ASP A O 1
ATOM 2337 N N . SER A 1 322 ? 2.233 1.251 -23.440 1.00 16.07 323 SER A N 1
ATOM 2338 C CA . SER A 1 322 ? 1.990 1.419 -22.016 1.00 15.48 323 SER A CA 1
ATOM 2339 C C . SER A 1 322 ? 2.746 0.417 -21.156 1.00 28.46 323 SER A C 1
ATOM 2340 O O . SER A 1 322 ? 2.843 0.615 -19.940 1.00 38.86 323 SER A O 1
ATOM 2343 N N . LEU A 1 323 ? 3.293 -0.642 -21.749 1.00 18.81 324 LEU A N 1
ATOM 2344 C CA . LEU A 1 323 ? 3.901 -1.713 -20.971 1.00 22.94 324 LEU A CA 1
ATOM 2345 C C . LEU A 1 323 ? 5.422 -1.655 -20.921 1.00 28.75 324 LEU A C 1
ATOM 2346 O O . LEU A 1 323 ? 6.013 -2.303 -20.053 1.00 43.74 324 LEU A O 1
ATOM 2351 N N . GLY A 1 324 ? 6.058 -0.886 -21.805 1.00 27.71 325 GLY A N 1
ATOM 2352 C CA . GLY A 1 324 ? 7.508 -0.824 -21.957 1.00 38.82 325 GLY A CA 1
ATOM 2353 C C . GLY A 1 324 ? 8.427 -1.142 -20.787 1.00 55.40 325 GLY A C 1
ATOM 2354 O O . GLY A 1 324 ? 9.450 -1.806 -20.978 1.00 60.07 325 GLY A O 1
ATOM 2355 N N . GLY A 1 325 ? 8.104 -0.663 -19.584 1.00 43.32 326 GLY A N 1
ATOM 2356 C CA . GLY A 1 325 ? 8.940 -0.930 -18.425 1.00 48.01 326 GLY A CA 1
ATOM 2357 C C . GLY A 1 325 ? 9.031 0.210 -17.425 1.00 50.22 326 GLY A C 1
ATOM 2358 O O . GLY A 1 325 ? 8.998 -0.020 -16.212 1.00 58.78 326 GLY A O 1
ATOM 2359 N N . ARG A 1 326 ? 9.151 1.439 -17.927 1.00 51.40 327 ARG A N 1
ATOM 2360 C CA . ARG A 1 326 ? 9.197 2.664 -17.120 1.00 48.33 327 ARG A CA 1
ATOM 2361 C C . ARG A 1 326 ? 7.783 3.182 -16.838 1.00 53.91 327 ARG A C 1
ATOM 2362 O O . ARG A 1 326 ? 7.464 4.364 -16.936 1.00 57.65 327 ARG A O 1
ATOM 2370 N N . THR A 1 327 ? 6.897 2.259 -16.479 1.00 35.16 328 THR A N 1
ATOM 2371 C CA . THR A 1 327 ? 5.562 2.622 -16.032 1.00 28.49 328 THR A CA 1
ATOM 2372 C C . THR A 1 327 ? 5.080 1.578 -15.043 1.00 36.85 328 THR A C 1
ATOM 2373 O O . THR A 1 327 ? 5.613 0.468 -14.970 1.00 40.88 328 THR A O 1
ATOM 2377 N N . ARG A 1 328 ? 4.052 1.944 -14.287 1.00 29.79 329 ARG A N 1
ATOM 2378 C CA . ARG A 1 328 ? 3.419 1.013 -13.370 1.00 19.03 329 ARG A CA 1
ATOM 2379 C C . ARG A 1 328 ? 2.378 0.200 -14.124 1.00 25.61 329 ARG A C 1
ATOM 2380 O O . ARG A 1 328 ? 1.590 0.749 -14.902 1.00 22.64 329 ARG A O 1
ATOM 2388 N N . THR A 1 329 ? 2.400 -1.110 -13.908 1.00 19.70 330 THR A N 1
ATOM 2389 C CA . THR A 1 329 ? 1.393 -2.022 -14.422 1.00 20.54 330 THR A CA 1
ATOM 2390 C C . THR A 1 329 ? 0.846 -2.813 -13.248 1.00 18.45 330 THR A C 1
ATOM 2391 O O . THR A 1 329 ? 1.594 -3.172 -12.335 1.00 25.22 330 THR A O 1
ATOM 2395 N N . SER A 1 330 ? -0.454 -3.080 -13.259 1.00 13.91 331 SER A N 1
ATOM 2396 C CA . SER A 1 330 ? -1.051 -3.879 -12.204 1.00 11.48 331 SER A CA 1
ATOM 2397 C C . SER A 1 330 ? -1.961 -4.933 -12.810 1.00 14.60 331 SER A C 1
ATOM 2398 O O . SER A 1 330 ? -2.641 -4.685 -13.809 1.00 14.90 331 SER A O 1
ATOM 2401 N N . ILE A 1 331 ? -1.944 -6.116 -12.206 1.00 16.67 332 ILE A N 1
ATOM 2402 C CA . ILE A 1 331 ? -2.829 -7.214 -12.566 1.00 14.57 332 ILE A CA 1
ATOM 2403 C C . ILE A 1 331 ? -3.635 -7.560 -11.329 1.00 13.81 332 ILE A C 1
ATOM 2404 O O . ILE A 1 331 ? -3.059 -7.903 -10.289 1.00 12.67 332 ILE A O 1
ATOM 2409 N N . ILE A 1 332 ? -4.954 -7.473 -11.438 1.00 15.24 333 ILE A N 1
ATOM 2410 C CA . ILE A 1 332 ? -5.863 -7.910 -10.389 1.00 13.67 333 ILE A CA 1
ATOM 2411 C C . ILE A 1 332 ? -6.406 -9.267 -10.810 1.00 17.34 333 ILE A C 1
ATOM 2412 O O . ILE A 1 332 ? -7.211 -9.361 -11.742 1.00 15.17 333 ILE A O 1
ATOM 2417 N N . ALA A 1 333 ? -5.952 -10.324 -10.142 1.00 12.24 334 ALA A N 1
ATOM 2418 C CA . ALA A 1 333 ? -6.421 -11.672 -10.422 1.00 13.43 334 ALA A CA 1
ATOM 2419 C C . ALA A 1 333 ? -7.628 -11.960 -9.537 1.00 11.98 334 ALA A C 1
ATOM 2420 O O . ALA A 1 333 ? -7.522 -11.934 -8.307 1.00 14.16 334 ALA A O 1
ATOM 2422 N N . THR A 1 334 ? -8.773 -12.214 -10.160 1.00 13.46 335 THR A N 1
ATOM 2423 C CA . THR A 1 334 ? -10.022 -12.428 -9.445 1.00 13.73 335 THR A CA 1
ATOM 2424 C C . THR A 1 334 ? -10.321 -13.918 -9.358 1.00 13.91 335 THR A C 1
ATOM 2425 O O . THR A 1 334 ? -10.103 -14.662 -10.319 1.00 14.77 335 THR A O 1
ATOM 2429 N N . ILE A 1 335 ? -10.805 -14.356 -8.193 1.00 14.46 336 ILE A N 1
ATOM 2430 C CA . ILE A 1 335 ? -11.099 -15.763 -7.955 1.00 13.34 336 ILE A CA 1
ATOM 2431 C C . ILE A 1 335 ? -12.401 -15.902 -7.179 1.00 16.20 336 ILE A C 1
ATOM 2432 O O . ILE A 1 335 ? -12.857 -14.979 -6.499 1.00 15.63 336 ILE A O 1
ATOM 2437 N N . SER A 1 336 ? -12.998 -17.094 -7.291 1.00 17.20 337 SER A N 1
ATOM 2438 C CA . SER A 1 336 ? -14.147 -17.598 -6.559 1.00 18.46 337 SER A CA 1
ATOM 2439 C C . SER A 1 336 ? -13.682 -18.369 -5.330 1.00 20.21 337 SER A C 1
ATOM 2440 O O . SER A 1 336 ? -12.643 -19.034 -5.365 1.00 17.28 337 SER A O 1
ATOM 2443 N N . PRO A 1 337 ? -14.415 -18.290 -4.220 1.00 14.59 338 PRO A N 1
ATOM 2444 C CA . PRO A 1 337 ? -14.057 -19.066 -3.028 1.00 19.32 338 PRO A CA 1
ATOM 2445 C C . PRO A 1 337 ? -14.641 -20.469 -2.988 1.00 18.02 338 PRO A C 1
ATOM 2446 O O . PRO A 1 337 ? -14.444 -21.166 -1.987 1.00 22.33 338 PRO A O 1
ATOM 2450 N N . ALA A 1 338 ? -15.344 -20.897 -4.034 1.00 18.23 339 ALA A N 1
ATOM 2451 C CA . ALA A 1 338 ? -16.135 -22.118 -3.985 1.00 20.48 339 ALA A CA 1
ATOM 2452 C C . ALA A 1 338 ? -15.358 -23.325 -4.491 1.00 22.96 339 ALA A C 1
ATOM 2453 O O . ALA A 1 338 ? -14.572 -23.225 -5.438 1.00 18.39 339 ALA A O 1
ATOM 2455 N N . SER A 1 339 ? -15.619 -24.476 -3.861 1.00 20.46 340 SER A N 1
ATOM 2456 C CA . SER A 1 339 ? -15.020 -25.740 -4.279 1.00 18.80 340 SER A CA 1
ATOM 2457 C C . SER A 1 339 ? -15.306 -26.054 -5.741 1.00 21.26 340 SER A C 1
ATOM 2458 O O . SER A 1 339 ? -14.474 -26.672 -6.416 1.00 23.14 340 SER A O 1
ATOM 2461 N N . LEU A 1 340 ? -16.476 -25.646 -6.240 1.00 20.71 341 LEU A N 1
ATOM 2462 C CA . LEU A 1 340 ? -16.843 -25.894 -7.630 1.00 23.85 341 LEU A CA 1
ATOM 2463 C C . LEU A 1 340 ? -15.790 -25.378 -8.601 1.00 26.07 341 LEU A C 1
ATOM 2464 O O . LEU A 1 340 ? -15.617 -25.940 -9.688 1.00 25.39 341 LEU A O 1
ATOM 2469 N N . ASN A 1 341 ? -15.069 -24.323 -8.224 1.00 26.33 342 ASN A N 1
ATOM 2470 C CA . ASN A 1 341 ? -14.126 -23.654 -9.110 1.00 25.04 342 ASN A CA 1
ATOM 2471 C C . ASN A 1 341 ? -12.675 -23.883 -8.701 1.00 24.17 342 ASN A C 1
ATOM 2472 O O . ASN A 1 341 ? -11.812 -23.062 -9.024 1.00 22.84 342 ASN A O 1
ATOM 2477 N N . LEU A 1 342 ? -12.388 -24.994 -8.014 1.00 23.34 343 LEU A N 1
ATOM 2478 C CA . LEU A 1 342 ? -11.035 -25.245 -7.518 1.00 22.21 343 LEU A CA 1
ATOM 2479 C C . LEU A 1 342 ? -10.012 -25.248 -8.649 1.00 20.23 343 LEU A C 1
ATOM 2480 O O . LEU A 1 342 ? -8.935 -24.653 -8.528 1.00 18.46 343 LEU A O 1
ATOM 2485 N N . LYS A 1 343 ? -10.326 -25.922 -9.757 1.00 22.62 344 LYS A N 1
ATOM 2486 C CA . LYS A 1 343 ? -9.345 -26.068 -10.828 1.00 26.92 344 LYS A CA 1
ATOM 2487 C C . LYS A 1 343 ? -9.008 -24.722 -11.464 1.00 21.77 344 LYS A C 1
ATOM 2488 O O . LYS A 1 343 ? -7.834 -24.406 -11.689 1.00 19.62 344 LYS A O 1
ATOM 2494 N N . GLU A 1 344 ? -10.027 -23.910 -11.762 1.00 20.58 345 GLU A N 1
ATOM 2495 C CA . GLU A 1 344 ? -9.757 -22.620 -12.391 1.00 23.74 345 GLU A CA 1
ATOM 2496 C C . GLU A 1 344 ? -9.170 -21.620 -11.403 1.00 17.94 345 GLU A C 1
ATOM 2497 O O . GLU A 1 344 ? -8.399 -20.741 -11.803 1.00 16.78 345 GLU A O 1
ATOM 2503 N N . THR A 1 345 ? -9.521 -21.729 -10.121 1.00 12.04 346 THR A N 1
ATOM 2504 C CA . THR A 1 345 ? -8.907 -20.863 -9.119 1.00 12.46 346 THR A CA 1
ATOM 2505 C C . THR A 1 345 ? -7.409 -21.113 -9.044 1.00 18.36 346 THR A C 1
ATOM 2506 O O . THR A 1 345 ? -6.606 -20.173 -9.042 1.00 14.62 346 THR A O 1
ATOM 2510 N N . LEU A 1 346 ? -7.010 -22.384 -9.008 1.00 15.79 347 LEU A N 1
ATOM 2511 C CA . LEU A 1 346 ? -5.587 -22.698 -9.002 1.00 13.06 347 LEU A CA 1
ATOM 2512 C C . LEU A 1 346 ? -4.922 -22.288 -10.310 1.00 12.28 347 LEU A C 1
ATOM 2513 O O . LEU A 1 346 ? -3.774 -21.828 -10.308 1.00 16.95 347 LEU A O 1
ATOM 2518 N N . SER A 1 347 ? -5.621 -22.449 -11.437 1.00 14.32 348 SER A N 1
ATOM 2519 C CA . SER A 1 347 ? -5.066 -21.990 -12.707 1.00 18.36 348 SER A CA 1
ATOM 2520 C C . SER A 1 347 ? -4.850 -20.480 -12.705 1.00 17.43 348 SER A C 1
ATOM 2521 O O . SER A 1 347 ? -3.825 -19.993 -13.192 1.00 16.57 348 SER A O 1
ATOM 2524 N N . THR A 1 348 ? -5.804 -19.721 -12.161 1.00 12.19 349 THR A N 1
ATOM 2525 C CA . THR A 1 348 ? -5.631 -18.273 -12.086 1.00 10.49 349 THR A CA 1
ATOM 2526 C C . THR A 1 348 ? -4.463 -17.897 -11.179 1.00 16.15 349 THR A C 1
ATOM 2527 O O . THR A 1 348 ? -3.651 -17.030 -11.527 1.00 14.09 349 THR A O 1
ATOM 2531 N N . LEU A 1 349 ? -4.352 -18.546 -10.018 1.00 14.09 350 LEU A N 1
ATOM 2532 C CA . LEU A 1 349 ? -3.231 -18.260 -9.126 1.00 14.50 350 LEU A CA 1
ATOM 2533 C C . LEU A 1 349 ? -1.902 -18.661 -9.757 1.00 15.69 350 LEU A C 1
ATOM 2534 O O . LEU A 1 349 ? -0.893 -17.969 -9.577 1.00 13.71 350 LEU A O 1
ATOM 2539 N N . GLU A 1 350 ? -1.879 -19.775 -10.496 1.00 16.35 351 GLU A N 1
ATOM 2540 C CA . GLU A 1 350 ? -0.664 -20.161 -11.209 1.00 17.36 351 GLU A CA 1
ATOM 2541 C C . GLU A 1 350 ? -0.270 -19.099 -12.228 1.00 17.59 351 GLU A C 1
ATOM 2542 O O . GLU A 1 350 ? 0.903 -18.728 -12.332 1.00 14.79 351 GLU A O 1
ATOM 2548 N N . TYR A 1 351 ? -1.246 -18.602 -12.993 1.00 14.26 352 TYR A N 1
ATOM 2549 C CA . TYR A 1 351 ? -0.978 -17.543 -13.965 1.00 14.52 352 TYR A CA 1
ATOM 2550 C C . TYR A 1 351 ? -0.394 -16.308 -13.288 1.00 15.33 352 TYR A C 1
ATOM 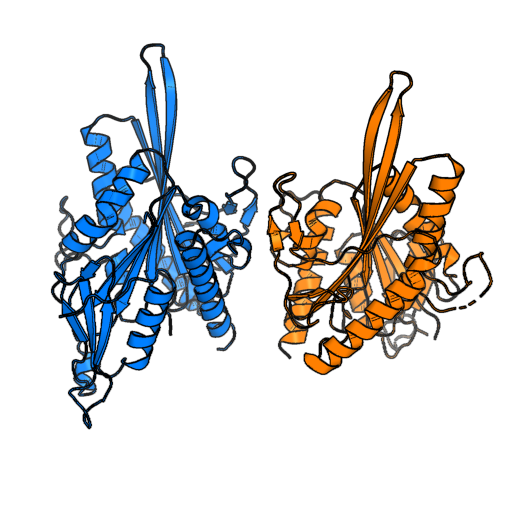2551 O O . TYR A 1 351 ? 0.626 -15.766 -13.730 1.00 17.10 352 TYR A O 1
ATOM 2560 N N . ALA A 1 352 ? -1.040 -15.841 -12.216 1.00 13.45 353 ALA A N 1
ATOM 2561 C CA . ALA A 1 352 ? -0.552 -14.665 -11.502 1.00 12.01 353 ALA A CA 1
ATOM 2562 C C . ALA A 1 352 ? 0.851 -14.891 -10.953 1.00 17.25 353 ALA A C 1
ATOM 2563 O O . ALA A 1 352 ? 1.699 -13.991 -11.002 1.00 14.92 353 ALA A O 1
ATOM 2565 N N . HIS A 1 353 ? 1.118 -16.091 -10.435 1.00 13.87 354 HIS A N 1
ATOM 2566 C CA . HIS A 1 353 ? 2.437 -16.384 -9.883 1.00 19.06 354 HIS A CA 1
ATOM 2567 C C . HIS A 1 353 ? 3.495 -16.457 -10.979 1.00 18.73 354 HIS A C 1
ATOM 2568 O O . HIS A 1 353 ? 4.648 -16.062 -10.765 1.00 17.76 354 HIS A O 1
ATOM 2575 N N . ARG A 1 354 ? 3.128 -16.959 -12.161 1.00 13.62 355 ARG A N 1
ATOM 2576 C CA . ARG A 1 354 ? 4.085 -16.995 -13.262 1.00 16.45 355 ARG A CA 1
ATOM 2577 C C . ARG A 1 354 ? 4.365 -15.597 -13.802 1.00 18.07 355 ARG A C 1
ATOM 2578 O O . ARG A 1 354 ? 5.468 -15.334 -14.294 1.00 17.55 355 ARG A O 1
ATOM 2586 N N . ALA A 1 355 ? 3.391 -14.691 -13.708 1.00 16.96 356 ALA A N 1
ATOM 2587 C CA . ALA A 1 355 ? 3.608 -13.323 -14.166 1.00 12.25 356 ALA A CA 1
ATOM 2588 C C . ALA A 1 355 ? 4.669 -12.616 -13.331 1.00 18.70 356 ALA A C 1
ATOM 2589 O O . ALA A 1 355 ? 5.456 -11.818 -13.856 1.00 17.26 356 ALA A O 1
ATOM 2591 N N . LYS A 1 356 ? 4.699 -12.889 -12.028 1.00 17.54 357 LYS A N 1
ATOM 2592 C CA . LYS A 1 356 ? 5.661 -12.258 -11.126 1.00 15.68 357 LYS A CA 1
ATOM 2593 C C . LYS A 1 356 ? 5.944 -13.232 -9.991 1.00 17.27 357 LYS A C 1
ATOM 2594 O O . LYS A 1 356 ? 5.087 -13.441 -9.127 1.00 16.19 357 LYS A O 1
ATOM 2600 N N . ASN A 1 357 ? 7.142 -13.815 -9.992 1.00 21.78 358 ASN A N 1
ATOM 2601 C CA . ASN A 1 357 ? 7.508 -14.865 -9.041 1.00 19.26 358 ASN A CA 1
ATOM 2602 C C . ASN A 1 357 ? 7.725 -14.251 -7.664 1.00 23.98 358 ASN A C 1
ATOM 2603 O O . ASN A 1 357 ? 8.782 -13.687 -7.378 1.00 22.05 358 ASN A O 1
ATOM 2608 N N . ILE A 1 358 ? 6.717 -14.357 -6.805 1.00 22.78 359 ILE A N 1
ATOM 2609 C CA . ILE A 1 358 ? 6.799 -13.920 -5.417 1.00 21.38 359 ILE A CA 1
ATOM 2610 C C . ILE A 1 358 ? 6.830 -15.166 -4.542 1.00 19.23 359 ILE A C 1
ATOM 2611 O O . ILE A 1 358 ? 5.950 -16.027 -4.652 1.00 21.48 359 ILE A O 1
ATOM 2616 N N . LEU A 1 359 ? 7.847 -15.275 -3.690 1.00 22.42 360 LEU A N 1
ATOM 2617 C CA . LEU A 1 359 ? 8.031 -16.468 -2.872 1.00 29.38 360 LEU A CA 1
ATOM 2618 C C . LEU A 1 359 ? 7.208 -16.393 -1.592 1.00 21.14 360 LEU A C 1
ATOM 2619 O O . LEU A 1 359 ? 6.924 -15.310 -1.074 1.00 28.94 360 LEU A O 1
ATOM 2624 N N . ASN A 1 360 ? 6.838 -17.563 -1.077 1.00 21.73 361 ASN A N 1
ATOM 2625 C CA . ASN A 1 360 ? 6.160 -17.633 0.208 1.00 20.84 361 ASN A CA 1
ATOM 2626 C C . ASN A 1 360 ? 7.141 -17.393 1.346 1.00 34.54 361 ASN A C 1
ATOM 2627 O O . ASN A 1 360 ? 8.266 -17.899 1.331 1.00 31.71 361 ASN A O 1
ATOM 2632 N N . LYS A 1 361 ? 6.708 -16.612 2.337 1.00 22.40 362 LYS A N 1
ATOM 2633 C CA . LYS A 1 361 ? 7.439 -16.492 3.587 1.00 36.16 362 LYS A CA 1
ATOM 2634 C C . LYS A 1 361 ? 7.107 -17.682 4.480 1.00 34.05 362 LYS A C 1
ATOM 2635 O O . LYS A 1 361 ? 6.086 -18.337 4.291 1.00 38.50 362 LYS A O 1
ATOM 2641 N N . PRO A 1 362 ? 7.947 -17.984 5.476 1.00 51.35 363 PRO A N 1
ATOM 2642 C CA . PRO A 1 362 ? 7.625 -19.110 6.376 1.00 51.07 363 PRO A CA 1
ATOM 2643 C C . PRO A 1 362 ? 6.754 -18.752 7.567 1.00 53.34 363 PRO A C 1
ATOM 2644 O O . PRO A 1 362 ? 6.155 -17.675 7.621 1.00 52.32 363 PRO A O 1
ATOM 2648 N N . GLU A 1 363 ? 6.740 -19.649 8.551 1.00 65.74 364 GLU A N 1
ATOM 2649 C CA . GLU A 1 363 ? 6.039 -19.462 9.831 1.00 61.28 364 GLU A CA 1
ATOM 2650 C C . GLU A 1 363 ? 4.575 -19.068 9.672 1.00 60.55 364 GLU A C 1
ATOM 2651 O O . GLU A 1 363 ? 3.848 -18.931 10.661 1.00 60.88 364 GLU A O 1
ATOM 2657 N N . LYS B 1 16 ? 5.377 0.365 -62.256 1.00 44.37 17 LYS B N 1
ATOM 2658 C CA . LYS B 1 16 ? 5.400 -0.204 -60.910 1.00 44.82 17 LYS B CA 1
ATOM 2659 C C . LYS B 1 16 ? 6.737 -0.889 -60.653 1.00 27.04 17 LYS B C 1
ATOM 2660 O O . LYS B 1 16 ? 7.267 -1.556 -61.556 1.00 37.63 17 LYS B O 1
ATOM 2666 N N . ASN B 1 17 ? 7.301 -0.736 -59.449 1.00 30.27 18 ASN B N 1
ATOM 2667 C CA . ASN B 1 17 ? 8.345 -1.678 -59.064 1.00 25.64 18 ASN B CA 1
ATOM 2668 C C . ASN B 1 17 ? 7.762 -3.007 -58.597 1.00 20.43 18 ASN B C 1
ATOM 2669 O O . ASN B 1 17 ? 8.512 -3.838 -58.076 1.00 23.09 18 ASN B O 1
ATOM 2674 N N . ILE B 1 18 ? 6.457 -3.230 -58.763 1.00 19.37 19 ILE B N 1
ATOM 2675 C CA . ILE B 1 18 ? 5.835 -4.516 -58.467 1.00 20.63 19 ILE B CA 1
ATOM 2676 C C . ILE B 1 18 ? 5.543 -5.192 -59.795 1.00 20.83 19 ILE B C 1
ATOM 2677 O O . ILE B 1 18 ? 4.669 -4.747 -60.548 1.00 25.12 19 ILE B O 1
ATOM 2682 N N . GLN B 1 19 ? 6.268 -6.264 -60.091 1.00 18.62 20 GLN B N 1
ATOM 2683 C CA . GLN B 1 19 ? 6.074 -7.019 -61.319 1.00 18.46 20 GLN B CA 1
ATOM 2684 C C . GLN B 1 19 ? 5.413 -8.351 -60.998 1.00 30.01 20 GLN B C 1
ATOM 2685 O O . GLN B 1 19 ? 5.885 -9.094 -60.132 1.00 24.54 20 GLN B O 1
ATOM 2691 N N . VAL B 1 20 ? 4.320 -8.648 -61.692 1.00 18.68 21 VAL B N 1
ATOM 2692 C CA . VAL B 1 20 ? 3.593 -9.899 -61.525 1.00 12.94 21 VAL B CA 1
ATOM 2693 C C . VAL B 1 20 ? 3.663 -10.648 -62.845 1.00 16.40 21 VAL B C 1
ATOM 2694 O O . VAL B 1 20 ? 3.228 -10.130 -63.881 1.00 20.12 21 VAL B O 1
ATOM 2698 N N . VAL B 1 21 ? 4.219 -11.859 -62.814 1.00 15.65 22 VAL B N 1
ATOM 2699 C CA . VAL B 1 21 ? 4.388 -12.660 -64.017 1.00 18.48 22 VAL B CA 1
ATOM 2700 C C . VAL B 1 21 ? 3.811 -14.048 -63.778 1.00 15.17 22 VAL B C 1
ATOM 2701 O O . VAL B 1 21 ? 3.688 -14.513 -62.642 1.00 19.61 22 VAL B O 1
ATOM 2705 N N . VAL B 1 22 ? 3.453 -14.709 -64.876 1.00 14.92 23 VAL B N 1
ATOM 2706 C CA . VAL B 1 22 ? 2.899 -16.055 -64.848 1.00 13.37 23 VAL B CA 1
ATOM 2707 C C . VAL B 1 22 ? 3.804 -16.973 -65.651 1.00 16.85 23 VAL B C 1
ATOM 2708 O O . VAL B 1 22 ? 4.263 -16.611 -66.740 1.00 23.37 23 VAL B O 1
ATOM 2712 N N . ARG B 1 23 ? 4.068 -18.158 -65.107 1.00 14.60 24 ARG B N 1
ATOM 2713 C CA . ARG B 1 23 ? 4.854 -19.171 -65.796 1.00 16.00 24 ARG B CA 1
ATOM 2714 C C . ARG B 1 23 ? 4.069 -20.472 -65.826 1.00 21.83 24 ARG B C 1
ATOM 2715 O O . ARG B 1 23 ? 3.714 -21.010 -64.772 1.00 20.40 24 ARG B O 1
ATOM 2723 N N . CYS B 1 24 ? 3.806 -20.974 -67.027 1.00 19.77 25 CYS B N 1
ATOM 2724 C CA . CYS B 1 24 ? 3.152 -22.261 -67.212 1.00 16.62 25 CYS B CA 1
ATOM 2725 C C . CYS B 1 24 ? 4.206 -23.305 -67.553 1.00 26.46 25 CYS B C 1
ATOM 2726 O O . CYS B 1 24 ? 5.003 -23.109 -68.476 1.00 26.09 25 CYS B O 1
ATOM 2729 N N . ARG B 1 25 ? 4.213 -24.401 -66.803 1.00 19.65 26 ARG B N 1
ATOM 2730 C CA . ARG B 1 25 ? 5.161 -25.479 -67.036 1.00 26.00 26 ARG B CA 1
ATOM 2731 C C . ARG B 1 25 ? 4.660 -26.405 -68.143 1.00 31.61 26 ARG B C 1
ATOM 2732 O O . ARG B 1 25 ? 3.481 -26.379 -68.501 1.00 24.82 26 ARG B O 1
ATOM 2740 N N . PRO B 1 26 ? 5.538 -27.223 -68.718 1.00 29.57 27 PRO B N 1
ATOM 2741 C CA . PRO B 1 26 ? 5.085 -28.235 -69.677 1.00 32.50 27 PRO B CA 1
ATOM 2742 C C . PRO B 1 26 ? 4.412 -29.401 -68.961 1.00 27.40 27 PRO B C 1
ATOM 2743 O O . PRO B 1 26 ? 4.476 -29.543 -67.740 1.00 27.00 27 PRO B O 1
ATOM 2747 N N . PHE B 1 27 ? 3.753 -30.242 -69.756 1.00 40.17 28 PHE B N 1
ATOM 2748 C CA . PHE B 1 27 ? 2.999 -31.377 -69.224 1.00 40.38 28 PHE B CA 1
ATOM 2749 C C . PHE B 1 27 ? 3.867 -32.347 -68.425 1.00 44.71 28 PHE B C 1
ATOM 2750 O O . PHE B 1 27 ? 4.928 -32.769 -68.880 1.00 37.45 28 PHE B O 1
ATOM 2758 N N . SER B 1 38 ? -4.543 -29.963 -72.871 1.00 23.00 39 SER B N 1
ATOM 2759 C CA . SER B 1 38 ? -4.063 -28.618 -72.571 1.00 38.05 39 SER B CA 1
ATOM 2760 C C . SER B 1 38 ? -5.196 -27.603 -72.648 1.00 37.48 39 SER B C 1
ATOM 2761 O O . SER B 1 38 ? -5.969 -27.588 -73.608 1.00 39.21 39 SER B O 1
ATOM 2764 N N . ILE B 1 39 ? -5.290 -26.754 -71.626 1.00 30.11 40 ILE B N 1
ATOM 2765 C CA . ILE B 1 39 ? -6.309 -25.717 -71.553 1.00 26.14 40 ILE B CA 1
ATOM 2766 C C . ILE B 1 39 ? -5.717 -24.329 -71.381 1.00 29.13 40 ILE B C 1
ATOM 2767 O O . ILE B 1 39 ? -6.472 -23.362 -71.244 1.00 27.12 40 ILE B O 1
ATOM 2772 N N . VAL B 1 40 ? -4.394 -24.198 -71.376 1.00 25.17 41 VAL B N 1
ATOM 2773 C CA . VAL B 1 40 ? -3.725 -22.925 -71.143 1.00 26.66 41 VAL B CA 1
ATOM 2774 C C . VAL B 1 40 ? -3.040 -22.491 -72.430 1.00 23.47 41 VAL B C 1
ATOM 2775 O O . VAL B 1 40 ? -2.302 -23.272 -73.045 1.00 26.22 41 VAL B O 1
ATOM 2779 N N . GLU B 1 41 ? -3.288 -21.250 -72.835 1.00 23.69 42 GLU B N 1
ATOM 2780 C CA . GLU B 1 41 ? -2.632 -20.634 -73.983 1.00 28.07 42 GLU B CA 1
ATOM 2781 C C . GLU B 1 41 ? -1.933 -19.372 -73.495 1.00 31.35 42 GLU B C 1
ATOM 2782 O O . GLU B 1 41 ? -2.591 -18.416 -73.068 1.00 26.94 42 GLU B O 1
ATOM 2788 N N . CYS B 1 42 ? -0.607 -19.374 -73.544 1.00 25.40 43 CYS B N 1
ATOM 2789 C CA . CYS B 1 42 ? 0.195 -18.244 -73.101 1.00 24.63 43 CYS B CA 1
ATOM 2790 C C . CYS B 1 42 ? 0.613 -17.413 -74.305 1.00 30.29 43 CYS B C 1
ATOM 2791 O O . CYS B 1 42 ? 1.152 -17.950 -75.278 1.00 34.96 43 CYS B O 1
ATOM 2794 N N . ASP B 1 43 ? 0.356 -16.107 -74.236 1.00 25.79 44 ASP B N 1
ATOM 2795 C CA . ASP B 1 43 ? 0.719 -15.156 -75.282 1.00 27.72 44 ASP B CA 1
ATOM 2796 C C . ASP B 1 43 ? 1.782 -14.223 -74.719 1.00 26.04 44 ASP B C 1
ATOM 2797 O O . ASP B 1 43 ? 1.453 -13.214 -74.076 1.00 19.48 44 ASP B O 1
ATOM 2802 N N . PRO B 1 44 ? 3.070 -14.507 -74.931 1.00 19.53 45 PRO B N 1
ATOM 2803 C CA . PRO B 1 44 ? 4.107 -13.661 -74.320 1.00 17.76 45 PRO B CA 1
ATOM 2804 C C . PRO B 1 44 ? 4.136 -12.243 -74.862 1.00 21.16 45 PRO B C 1
ATOM 2805 O O . PRO B 1 44 ? 4.533 -11.327 -74.132 1.00 23.66 45 PRO B O 1
ATOM 2809 N N . VAL B 1 45 ? 3.734 -12.026 -76.114 1.00 18.84 46 VAL B N 1
ATOM 2810 C CA . VAL B 1 45 ? 3.803 -10.681 -76.675 1.00 21.27 46 VAL B CA 1
ATOM 2811 C C . VAL B 1 45 ? 2.675 -9.810 -76.137 1.00 22.86 46 VAL B C 1
ATOM 2812 O O . VAL B 1 45 ? 2.897 -8.656 -75.752 1.00 21.29 46 VAL B O 1
ATOM 2816 N N . ARG B 1 46 ? 1.452 -10.334 -76.098 1.00 20.37 47 ARG B N 1
ATOM 2817 C CA . ARG B 1 46 ? 0.358 -9.593 -75.486 1.00 23.05 47 ARG B CA 1
ATOM 2818 C C . ARG B 1 46 ? 0.371 -9.683 -73.967 1.00 22.30 47 ARG B C 1
ATOM 2819 O O . ARG B 1 46 ? -0.447 -9.021 -73.319 1.00 22.79 47 ARG B O 1
ATOM 2827 N N . LYS B 1 47 ? 1.281 -10.473 -73.389 1.00 21.93 48 LYS B N 1
ATOM 2828 C CA . LYS B 1 47 ? 1.364 -10.655 -71.939 1.00 20.27 48 LYS B CA 1
ATOM 2829 C C . LYS B 1 47 ? 0.043 -11.174 -71.378 1.00 18.53 48 LYS B C 1
ATOM 2830 O O . LYS B 1 47 ? -0.444 -10.708 -70.345 1.00 20.39 48 LYS B O 1
ATOM 2836 N N . GLU B 1 48 ? -0.541 -12.147 -72.068 1.00 19.36 49 GLU B N 1
ATOM 2837 C CA . GLU B 1 48 ? -1.856 -12.663 -71.729 1.00 22.51 49 GLU B CA 1
ATOM 2838 C C . GLU B 1 48 ? -1.786 -14.154 -71.440 1.00 18.77 49 GLU B C 1
ATOM 2839 O O . GLU B 1 48 ? -1.055 -14.897 -72.105 1.00 19.25 49 GLU B O 1
ATOM 2845 N N . VAL B 1 49 ? -2.540 -14.574 -70.429 1.00 19.58 50 VAL B N 1
ATOM 2846 C CA . VAL B 1 49 ? -2.805 -15.978 -70.150 1.00 20.49 50 VAL B CA 1
ATOM 2847 C C . VAL B 1 49 ? -4.293 -16.191 -70.350 1.00 24.87 50 VAL B C 1
ATOM 2848 O O . VAL B 1 49 ? -5.112 -15.437 -69.811 1.00 23.94 50 VAL B O 1
ATOM 2852 N N . SER B 1 50 ? -4.643 -17.200 -71.131 1.00 23.74 51 SER B N 1
ATOM 2853 C CA . SER B 1 50 ? -6.034 -17.439 -71.472 1.00 27.46 51 SER B CA 1
ATOM 2854 C C . SER B 1 50 ? -6.331 -18.920 -71.305 1.00 27.96 51 SER B C 1
ATOM 2855 O O . SER B 1 50 ? -5.576 -19.769 -71.790 1.00 25.87 51 SER B O 1
ATOM 2858 N N . VAL B 1 51 ? -7.419 -19.225 -70.602 1.00 25.37 52 VAL B N 1
ATOM 2859 C CA . VAL B 1 51 ? -7.678 -20.562 -70.083 1.00 19.62 52 VAL B CA 1
ATOM 2860 C C . VAL B 1 51 ? -9.029 -21.042 -70.591 1.00 23.20 52 VAL B C 1
ATOM 2861 O O . VAL B 1 51 ? -10.029 -20.321 -70.489 1.00 25.14 52 VAL B O 1
ATOM 2865 N N . ARG B 1 52 ? -9.054 -22.258 -71.134 1.00 22.31 53 ARG B N 1
ATOM 2866 C CA . ARG B 1 52 ? -10.307 -22.893 -71.528 1.00 25.88 53 ARG B CA 1
ATOM 2867 C C . ARG B 1 52 ? -11.080 -23.295 -70.279 1.00 21.79 53 ARG B C 1
ATOM 2868 O O . ARG B 1 52 ? -10.582 -24.072 -69.457 1.00 24.40 53 ARG B O 1
ATOM 2876 N N . THR B 1 53 ? -12.300 -22.778 -70.143 1.00 26.65 54 THR B N 1
ATOM 2877 C CA . THR B 1 53 ? -13.069 -22.915 -68.916 1.00 21.21 54 THR B CA 1
ATOM 2878 C C . THR B 1 53 ? -14.286 -23.821 -69.039 1.00 32.16 54 THR B C 1
ATOM 2879 O O . THR B 1 53 ? -14.888 -24.153 -68.013 1.00 30.19 54 THR B O 1
ATOM 2883 N N . GLY B 1 54 ? -14.662 -24.232 -70.248 1.00 26.72 55 GLY B N 1
ATOM 2884 C CA . GLY B 1 54 ? -15.920 -24.927 -70.447 1.00 37.41 55 GLY B CA 1
ATOM 2885 C C . GLY B 1 54 ? -15.841 -26.440 -70.502 1.00 44.57 55 GLY B C 1
ATOM 2886 O O . GLY B 1 54 ? -16.875 -27.116 -70.495 1.00 43.96 55 GLY B O 1
ATOM 2887 N N . GLY B 1 55 ? -14.631 -26.987 -70.561 1.00 38.55 56 GLY B N 1
ATOM 2888 C CA . GLY B 1 55 ? -14.452 -28.427 -70.615 1.00 41.89 56 GLY B CA 1
ATOM 2889 C C . GLY B 1 55 ? -14.914 -29.051 -71.918 1.00 51.81 56 GLY B C 1
ATOM 2890 O O . GLY B 1 55 ? -14.868 -28.419 -72.974 1.00 43.12 56 GLY B O 1
ATOM 2891 N N . ASP B 1 58 ? -18.620 -25.908 -73.236 1.00 49.28 59 ASP B N 1
ATOM 2892 C CA . ASP B 1 58 ? -18.065 -25.222 -74.395 1.00 48.68 59 ASP B CA 1
ATOM 2893 C C . ASP B 1 58 ? -16.605 -25.596 -74.604 1.00 56.71 59 ASP B C 1
ATOM 2894 O O . ASP B 1 58 ? -15.887 -25.899 -73.651 1.00 58.02 59 ASP B O 1
ATOM 2899 N N . LYS B 1 59 ? -16.178 -25.587 -75.863 1.00 51.14 60 LYS B N 1
ATOM 2900 C CA . LYS B 1 59 ? -14.765 -25.606 -76.202 1.00 53.00 60 LYS B CA 1
ATOM 2901 C C . LYS B 1 59 ? -14.246 -24.225 -76.560 1.00 48.09 60 LYS B C 1
ATOM 2902 O O . LYS B 1 59 ? -13.028 -24.031 -76.631 1.00 50.22 60 LYS B O 1
ATOM 2908 N N . SER B 1 60 ? -15.144 -23.271 -76.790 1.00 42.05 61 SER B N 1
ATOM 2909 C CA . SER B 1 60 ? -14.764 -21.900 -77.088 1.00 47.65 61 SER B CA 1
ATOM 2910 C C . SER B 1 60 ? -14.648 -21.042 -75.837 1.00 42.29 61 SER B C 1
ATOM 2911 O O . SER B 1 60 ? -13.910 -20.051 -75.850 1.00 45.08 61 SER B O 1
ATOM 2914 N N . SER B 1 61 ? -15.350 -21.405 -74.761 1.00 37.94 62 SER B N 1
ATOM 2915 C CA . SER B 1 61 ? -15.378 -20.578 -73.558 1.00 40.36 62 SER B CA 1
ATOM 2916 C C . SER B 1 61 ? -13.973 -20.334 -73.026 1.00 33.21 62 SER B C 1
ATOM 2917 O O . SER B 1 61 ? -13.140 -21.244 -72.971 1.00 32.56 62 SER B O 1
ATOM 2920 N N . ARG B 1 62 ? -13.714 -19.093 -72.623 1.00 37.18 63 ARG B N 1
ATOM 2921 C CA . ARG B 1 62 ? -12.363 -18.709 -72.255 1.00 33.19 63 ARG B CA 1
ATOM 2922 C C . ARG B 1 62 ? -12.388 -17.630 -71.186 1.00 30.32 63 ARG B C 1
ATOM 2923 O O . ARG B 1 62 ? -13.354 -16.876 -71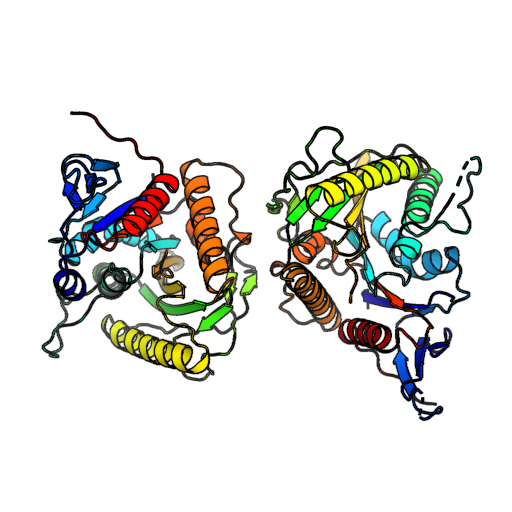.046 1.00 27.47 63 ARG B O 1
ATOM 2931 N N . LYS B 1 63 ? -11.299 -17.582 -70.426 1.00 23.88 64 LYS B N 1
ATOM 2932 C CA . LYS B 1 63 ? -11.050 -16.545 -69.434 1.00 17.73 64 LYS B CA 1
ATOM 2933 C C . LYS B 1 63 ? -9.624 -16.065 -69.640 1.00 23.25 64 LYS B C 1
ATOM 2934 O O . LYS B 1 63 ? -8.690 -16.873 -69.618 1.00 24.67 64 LYS B O 1
ATOM 2940 N N . THR B 1 64 ? -9.457 -14.765 -69.861 1.00 25.11 65 THR B N 1
ATOM 2941 C CA . THR B 1 64 ? -8.159 -14.188 -70.185 1.00 28.71 65 THR B CA 1
ATOM 2942 C C . THR B 1 64 ? -7.723 -13.224 -69.090 1.00 24.76 65 THR B C 1
ATOM 2943 O O . THR B 1 64 ? -8.521 -12.413 -68.607 1.00 21.91 65 THR B O 1
ATOM 2947 N N . TYR B 1 65 ? -6.455 -13.326 -68.701 1.00 18.98 66 TYR B N 1
ATOM 2948 C CA . TYR B 1 65 ? -5.824 -12.397 -67.777 1.00 19.62 66 TYR B CA 1
ATOM 2949 C C . TYR B 1 65 ? -4.609 -11.770 -68.445 1.00 20.41 66 TYR B C 1
ATOM 2950 O O . TYR B 1 65 ? -4.021 -12.338 -69.369 1.00 22.19 66 TYR B O 1
ATOM 2959 N N . THR B 1 66 ? -4.230 -10.591 -67.960 1.00 18.96 67 THR B N 1
ATOM 2960 C CA . THR B 1 66 ? -3.059 -9.878 -68.451 1.00 16.12 67 THR B CA 1
ATOM 2961 C C . THR B 1 66 ? -2.120 -9.601 -67.285 1.00 19.16 67 THR B C 1
ATOM 2962 O O . THR B 1 66 ? -2.564 -9.246 -66.189 1.00 21.32 67 THR B O 1
ATOM 2966 N N . PHE B 1 67 ? -0.823 -9.781 -67.519 1.00 18.23 68 PHE B N 1
ATOM 2967 C CA . PHE B 1 67 ? 0.183 -9.603 -66.484 1.00 20.06 68 PHE B CA 1
ATOM 2968 C C . PHE B 1 67 ? 1.343 -8.794 -67.049 1.00 22.33 68 PHE B C 1
ATOM 2969 O O . PHE B 1 67 ? 1.304 -8.330 -68.192 1.00 20.32 68 PHE B O 1
ATOM 2977 N N . ASP B 1 68 ? 2.382 -8.603 -66.232 1.00 18.38 69 ASP B N 1
ATOM 2978 C CA . ASP B 1 68 ? 3.542 -7.853 -66.704 1.00 22.69 69 ASP B CA 1
ATOM 2979 C C . ASP B 1 68 ? 4.351 -8.667 -67.706 1.00 24.96 69 ASP B C 1
ATOM 2980 O O . ASP B 1 68 ? 4.870 -8.118 -68.685 1.00 20.31 69 ASP B O 1
ATOM 2985 N N . MET B 1 69 ? 4.469 -9.972 -67.478 1.00 17.05 70 MET B N 1
ATOM 2986 C CA . MET B 1 69 ? 5.081 -10.879 -68.434 1.00 15.62 70 MET B CA 1
ATOM 2987 C C . MET B 1 69 ? 4.453 -12.254 -68.275 1.00 20.85 70 MET B C 1
ATOM 2988 O O . MET B 1 69 ? 3.999 -12.626 -67.190 1.00 21.16 70 MET B O 1
ATOM 2993 N N . VAL B 1 70 ? 4.426 -13.002 -69.373 1.00 18.12 71 VAL B N 1
ATOM 2994 C CA . VAL B 1 70 ? 3.873 -14.349 -69.395 1.00 18.09 71 VAL B CA 1
ATOM 2995 C C . VAL B 1 70 ? 4.895 -15.270 -70.042 1.00 22.28 71 VAL B C 1
ATOM 2996 O O . VAL B 1 70 ? 5.410 -14.968 -71.124 1.00 25.99 71 VAL B O 1
ATOM 3000 N N . PHE B 1 71 ? 5.190 -16.385 -69.378 1.00 19.67 72 PHE B N 1
ATOM 3001 C CA . PHE B 1 71 ? 6.178 -17.352 -69.847 1.00 25.69 72 PHE B CA 1
ATOM 3002 C C . PHE B 1 71 ? 5.478 -18.679 -70.109 1.00 22.86 72 PHE B C 1
ATOM 3003 O O . PHE B 1 71 ? 5.014 -19.338 -69.171 1.00 24.13 72 PHE B O 1
ATOM 3011 N N . GLY B 1 72 ? 5.414 -19.074 -71.382 1.00 18.78 73 GLY B N 1
ATOM 3012 C CA . GLY B 1 72 ? 4.791 -20.321 -71.769 1.00 18.12 73 GLY B CA 1
ATOM 3013 C C . GLY B 1 72 ? 5.648 -21.536 -71.461 1.00 27.51 73 GLY B C 1
ATOM 3014 O O . GLY B 1 72 ? 6.736 -21.453 -70.890 1.00 29.54 73 GLY B O 1
ATOM 3015 N N . ALA B 1 73 ? 5.135 -22.699 -71.873 1.00 26.28 74 ALA B N 1
ATOM 3016 C CA . ALA B 1 73 ? 5.721 -23.974 -71.472 1.00 22.46 74 ALA B CA 1
ATOM 3017 C C . ALA B 1 73 ? 7.125 -24.187 -72.021 1.00 30.77 74 ALA B C 1
ATOM 3018 O O . ALA B 1 73 ? 7.886 -24.968 -71.441 1.00 44.35 74 ALA B O 1
ATOM 3020 N N . SER B 1 74 ? 7.486 -23.522 -73.115 1.00 28.27 75 SER B N 1
ATOM 3021 C CA . SER B 1 74 ? 8.812 -23.669 -73.701 1.00 42.93 75 SER B CA 1
ATOM 3022 C C . SER B 1 74 ? 9.808 -22.645 -73.169 1.00 41.68 75 SER B C 1
ATOM 3023 O O . SER B 1 74 ? 10.942 -22.590 -73.658 1.00 39.61 75 SER B O 1
ATOM 3026 N N . THR B 1 75 ? 9.411 -21.834 -72.190 1.00 37.03 76 THR B N 1
ATOM 3027 C CA . THR B 1 75 ? 10.323 -20.858 -71.610 1.00 34.27 76 THR B CA 1
ATOM 3028 C C . THR B 1 75 ? 11.464 -21.563 -70.887 1.00 31.12 76 THR B C 1
ATOM 3029 O O . THR B 1 75 ? 11.255 -22.524 -70.141 1.00 32.47 76 THR B O 1
ATOM 3033 N N . LYS B 1 76 ? 12.677 -21.083 -71.115 1.00 39.67 77 LYS B N 1
ATOM 3034 C CA . LYS B 1 76 ? 13.864 -21.649 -70.497 1.00 31.70 77 LYS B CA 1
ATOM 3035 C C . LYS B 1 76 ? 14.223 -20.881 -69.230 1.00 27.87 77 LYS B C 1
ATOM 3036 O O . LYS B 1 76 ? 13.879 -19.707 -69.067 1.00 30.36 77 LYS B O 1
ATOM 3042 N N . GLN B 1 77 ? 14.923 -21.575 -68.328 1.00 29.90 78 GLN B N 1
ATOM 3043 C CA . GLN B 1 77 ? 15.308 -20.984 -67.049 1.00 25.55 78 GLN B CA 1
ATOM 3044 C C . GLN B 1 77 ? 16.054 -19.670 -67.238 1.00 35.47 78 GLN B C 1
ATOM 3045 O O . GLN B 1 77 ? 15.794 -18.693 -66.526 1.00 25.51 78 GLN B O 1
ATOM 3051 N N . ILE B 1 78 ? 16.981 -19.624 -68.200 1.00 27.08 79 ILE B N 1
ATOM 3052 C CA . ILE B 1 78 ? 17.805 -18.431 -68.383 1.00 28.73 79 ILE B CA 1
ATOM 3053 C C . ILE B 1 78 ? 16.953 -17.218 -68.732 1.00 28.44 79 ILE B C 1
ATOM 3054 O O . ILE B 1 78 ? 17.294 -16.086 -68.369 1.00 24.49 79 ILE B O 1
ATOM 3059 N N . ASP B 1 79 ? 15.828 -17.421 -69.419 1.00 26.63 80 ASP B N 1
ATOM 3060 C CA . ASP B 1 79 ? 15.021 -16.277 -69.821 1.00 25.15 80 ASP B CA 1
ATOM 3061 C C . ASP B 1 79 ? 14.140 -15.770 -68.688 1.00 20.81 80 ASP B C 1
ATOM 3062 O O . ASP B 1 79 ? 13.865 -14.568 -68.621 1.00 26.79 80 ASP B O 1
ATOM 3067 N N . VAL B 1 80 ? 13.703 -16.653 -67.787 1.00 20.10 81 VAL B N 1
ATOM 3068 C CA . VAL B 1 80 ? 13.039 -16.191 -66.570 1.00 23.34 81 VAL B CA 1
ATOM 3069 C C . VAL B 1 80 ? 13.996 -15.339 -65.750 1.00 26.50 81 VAL B C 1
ATOM 3070 O O . VAL B 1 80 ? 13.644 -14.252 -65.277 1.00 22.81 81 VAL B O 1
ATOM 3074 N N . TYR B 1 81 ? 15.233 -15.813 -65.593 1.00 24.00 82 TYR B N 1
ATOM 3075 C CA . TYR B 1 81 ? 16.229 -15.053 -64.847 1.00 24.86 82 TYR B CA 1
ATOM 3076 C C . TYR B 1 81 ? 16.466 -13.686 -65.478 1.00 20.39 82 TYR B C 1
ATOM 3077 O O . TYR B 1 81 ? 16.440 -12.659 -64.790 1.00 24.24 82 TYR B O 1
ATOM 3086 N N . ARG B 1 82 ? 16.700 -13.656 -66.793 1.00 22.87 83 ARG B N 1
ATOM 3087 C CA . ARG B 1 82 ? 17.020 -12.399 -67.462 1.00 27.84 83 ARG B CA 1
ATOM 3088 C C . ARG B 1 82 ? 15.856 -11.420 -67.402 1.00 35.19 83 ARG B C 1
ATOM 3089 O O . ARG B 1 82 ? 16.059 -10.211 -67.240 1.00 32.32 83 ARG B O 1
ATOM 3097 N N . SER B 1 83 ? 14.629 -11.922 -67.531 1.00 31.89 84 SER B N 1
ATOM 3098 C CA . SER B 1 83 ? 13.472 -11.038 -67.568 1.00 30.82 84 SER B CA 1
ATOM 3099 C C . SER B 1 83 ? 13.082 -10.557 -66.176 1.00 21.14 84 SER B C 1
ATOM 3100 O O . SER B 1 83 ? 12.710 -9.391 -66.000 1.00 28.24 84 SER B O 1
ATOM 3103 N N . VAL B 1 84 ? 13.172 -11.429 -65.179 1.00 23.96 85 VAL B N 1
ATOM 3104 C CA . VAL B 1 84 ? 12.638 -11.163 -63.847 1.00 17.78 85 VAL B CA 1
ATOM 3105 C C . VAL B 1 84 ? 13.720 -10.697 -62.881 1.00 21.21 85 VAL B C 1
ATOM 3106 O O . VAL B 1 84 ? 13.551 -9.692 -62.190 1.00 24.37 85 VAL B O 1
ATOM 3110 N N . VAL B 1 85 ? 14.842 -11.411 -62.824 1.00 17.54 86 VAL B N 1
ATOM 3111 C CA . VAL B 1 85 ? 15.782 -11.256 -61.717 1.00 21.02 86 VAL B CA 1
ATOM 3112 C C . VAL B 1 85 ? 16.821 -10.173 -61.989 1.00 25.58 86 VAL B C 1
ATOM 3113 O O . VAL B 1 85 ? 17.160 -9.402 -61.089 1.00 18.44 86 VAL B O 1
ATOM 3117 N N . CYS B 1 86 ? 17.349 -10.103 -63.213 1.00 27.68 87 CYS B N 1
ATOM 3118 C CA . CYS B 1 86 ? 18.413 -9.148 -63.528 1.00 21.66 87 CYS B CA 1
ATOM 3119 C C . CYS B 1 86 ? 18.095 -7.710 -63.135 1.00 27.71 87 CYS B C 1
ATOM 3120 O O . CYS B 1 86 ? 18.954 -7.066 -62.511 1.00 23.42 87 CYS B O 1
ATOM 3123 N N . PRO B 1 87 ? 16.925 -7.143 -63.456 1.00 23.80 88 PRO B N 1
ATOM 3124 C CA . PRO B 1 87 ? 16.650 -5.771 -62.997 1.00 22.59 88 PRO B CA 1
ATOM 3125 C C . PRO B 1 87 ? 16.586 -5.658 -61.488 1.00 24.54 88 PRO B C 1
ATOM 3126 O O . PRO B 1 87 ? 16.933 -4.609 -60.931 1.00 28.03 88 PRO B O 1
ATOM 3130 N N . ILE B 1 88 ? 16.152 -6.718 -60.806 1.00 19.79 89 ILE B N 1
ATOM 3131 C CA . ILE B 1 88 ? 16.078 -6.688 -59.351 1.00 17.11 89 ILE B CA 1
ATOM 3132 C C . ILE B 1 88 ? 17.472 -6.767 -58.744 1.00 16.21 89 ILE B C 1
ATOM 3133 O O . ILE B 1 88 ? 17.792 -6.041 -57.795 1.00 20.62 89 ILE B O 1
ATOM 3138 N N . LEU B 1 89 ? 18.325 -7.645 -59.279 1.00 20.09 90 LEU B N 1
ATOM 3139 C CA . LEU B 1 89 ? 19.687 -7.754 -58.765 1.00 17.23 90 LEU B CA 1
ATOM 3140 C C . LEU B 1 89 ? 20.464 -6.460 -58.966 1.00 20.53 90 LEU B C 1
ATOM 3141 O O . LEU B 1 89 ? 21.311 -6.112 -58.136 1.00 21.59 90 LEU B O 1
ATOM 3146 N N . ASP B 1 90 ? 20.193 -5.737 -60.058 1.00 22.35 91 ASP B N 1
ATOM 3147 C CA . ASP B 1 90 ? 20.803 -4.424 -60.240 1.00 27.97 91 ASP B CA 1
ATOM 3148 C C . ASP B 1 90 ? 20.446 -3.494 -59.089 1.00 29.49 91 ASP B C 1
ATOM 3149 O O . ASP B 1 90 ? 21.280 -2.699 -58.639 1.00 27.25 91 ASP B O 1
ATOM 3154 N N . GLU B 1 91 ? 19.212 -3.590 -58.588 1.00 21.74 92 GLU B N 1
ATOM 3155 C CA . GLU B 1 91 ? 18.811 -2.754 -57.464 1.00 21.34 92 GLU B CA 1
ATOM 3156 C C . GLU B 1 91 ? 19.449 -3.234 -56.166 1.00 27.18 92 GLU B C 1
ATOM 3157 O O . GLU B 1 91 ? 19.863 -2.418 -55.334 1.00 20.80 92 GLU B O 1
ATOM 3163 N N . VAL B 1 92 ? 19.534 -4.554 -55.977 1.00 20.30 93 VAL B N 1
ATOM 3164 C CA . VAL B 1 92 ? 20.166 -5.105 -54.779 1.00 16.96 93 VAL B CA 1
ATOM 3165 C C . VAL B 1 92 ? 21.628 -4.682 -54.708 1.00 24.30 93 VAL B C 1
ATOM 3166 O O . VAL B 1 92 ? 22.118 -4.244 -53.660 1.00 21.47 93 VAL B O 1
ATOM 3170 N N . ILE B 1 93 ? 22.346 -4.801 -55.828 1.00 21.08 94 ILE B N 1
ATOM 3171 C CA . ILE B 1 93 ? 23.763 -4.444 -55.850 1.00 23.41 94 ILE B CA 1
ATOM 3172 C C . ILE B 1 93 ? 23.958 -2.962 -55.553 1.00 22.17 94 ILE B C 1
ATOM 3173 O O . ILE B 1 93 ? 25.001 -2.558 -55.022 1.00 24.54 94 ILE B O 1
ATOM 3178 N N . MET B 1 94 ? 22.958 -2.133 -55.847 1.00 22.85 95 MET B N 1
ATOM 3179 C CA . MET B 1 94 ? 23.027 -0.719 -55.495 1.00 27.89 95 MET B CA 1
ATOM 3180 C C . MET B 1 94 ? 22.702 -0.445 -54.030 1.00 28.10 95 MET B C 1
ATOM 3181 O O . MET B 1 94 ? 22.647 0.725 -53.634 1.00 27.16 95 MET B O 1
ATOM 3186 N N . GLY B 1 95 ? 22.490 -1.475 -53.221 1.00 23.48 96 GLY B N 1
ATOM 3187 C CA . GLY B 1 95 ? 22.280 -1.307 -51.802 1.00 23.33 96 GLY B CA 1
ATOM 3188 C C . GLY B 1 95 ? 20.843 -1.335 -51.337 1.00 24.56 96 GLY B C 1
ATOM 3189 O O . GLY B 1 95 ? 20.527 -0.698 -50.325 1.00 24.96 96 GLY B O 1
ATOM 3190 N N . TYR B 1 96 ? 19.968 -2.058 -52.024 1.00 19.25 97 TYR B N 1
ATOM 3191 C CA . TYR B 1 96 ? 18.554 -2.091 -51.688 1.00 21.04 97 TYR B CA 1
ATOM 3192 C C . TYR B 1 96 ? 18.131 -3.508 -51.327 1.00 27.93 97 TYR B C 1
ATOM 3193 O O . TYR B 1 96 ? 18.847 -4.482 -51.576 1.00 20.34 97 TYR B O 1
ATOM 3202 N N . ASN B 1 97 ? 16.946 -3.603 -50.725 1.00 20.63 98 ASN B N 1
ATOM 3203 C CA . ASN B 1 97 ? 16.390 -4.854 -50.227 1.00 16.38 98 ASN B CA 1
ATOM 3204 C C . ASN B 1 97 ? 15.183 -5.218 -51.082 1.00 19.46 98 ASN B C 1
ATOM 3205 O O . ASN B 1 97 ? 14.202 -4.466 -51.127 1.00 19.10 98 ASN B O 1
ATOM 3210 N N . CYS B 1 98 ? 15.256 -6.364 -51.756 1.00 17.89 99 CYS B N 1
ATOM 3211 C CA . CYS B 1 98 ? 14.240 -6.773 -52.715 1.00 15.30 99 CYS B CA 1
ATOM 3212 C C . CYS B 1 98 ? 13.809 -8.209 -52.449 1.00 19.47 99 CYS B C 1
ATOM 3213 O O . CYS B 1 98 ? 14.536 -9.000 -51.843 1.00 17.36 99 CYS B O 1
ATOM 3216 N N . THR B 1 99 ? 12.619 -8.548 -52.938 1.00 15.03 100 THR B N 1
ATOM 3217 C CA . THR B 1 99 ? 12.049 -9.870 -52.728 1.00 15.41 100 THR B CA 1
ATOM 3218 C C . THR B 1 99 ? 11.424 -10.375 -54.020 1.00 19.01 100 THR B C 1
ATOM 3219 O O . THR B 1 99 ? 10.784 -9.613 -54.751 1.00 15.20 100 THR B O 1
ATOM 3223 N N . ILE B 1 100 ? 11.628 -11.662 -54.299 1.00 13.47 101 ILE B N 1
ATOM 3224 C CA . ILE B 1 100 ? 10.969 -12.366 -55.394 1.00 14.77 101 ILE B CA 1
ATOM 3225 C C . ILE B 1 100 ? 10.193 -13.535 -54.806 1.00 17.38 101 ILE B C 1
ATOM 3226 O O . ILE B 1 100 ? 10.754 -14.343 -54.057 1.00 14.83 101 ILE B O 1
ATOM 3231 N N . PHE B 1 101 ? 8.911 -13.628 -55.152 1.00 15.30 102 PHE B N 1
ATOM 3232 C CA . PHE B 1 101 ? 8.042 -14.703 -54.698 1.00 15.92 102 PHE B CA 1
ATOM 3233 C C . PHE B 1 101 ? 7.776 -15.690 -55.826 1.00 14.15 102 PHE B C 1
ATOM 3234 O O . PHE B 1 101 ? 7.672 -15.308 -56.995 1.00 16.71 102 PHE B O 1
ATOM 3242 N N . ALA B 1 102 ? 7.644 -16.962 -55.457 1.00 13.40 103 ALA B N 1
ATOM 3243 C CA . ALA B 1 102 ? 7.060 -17.984 -56.316 1.00 10.21 103 ALA B CA 1
ATOM 3244 C C . ALA B 1 102 ? 5.778 -18.475 -55.657 1.00 12.68 103 ALA B C 1
ATOM 3245 O O . ALA B 1 102 ? 5.794 -18.888 -54.493 1.00 14.79 103 ALA B O 1
ATOM 3247 N N . TYR B 1 103 ? 4.670 -18.409 -56.395 1.00 12.16 104 TYR B N 1
ATOM 3248 C CA . TYR B 1 103 ? 3.340 -18.685 -55.876 1.00 14.59 104 TYR B CA 1
ATOM 3249 C C . TYR B 1 103 ? 2.626 -19.635 -56.822 1.00 12.92 104 TYR B C 1
ATOM 3250 O O . TYR B 1 103 ? 2.675 -19.455 -58.041 1.00 16.69 104 TYR B O 1
ATOM 3259 N N . GLY B 1 104 ? 1.951 -20.629 -56.268 1.00 13.69 105 GLY B N 1
ATOM 3260 C CA . GLY B 1 104 ? 1.130 -21.489 -57.094 1.00 16.02 105 GLY B CA 1
ATOM 3261 C C . GLY B 1 104 ? 0.907 -22.847 -56.468 1.00 14.66 105 GLY B C 1
ATOM 3262 O O . GLY B 1 104 ? 1.401 -23.158 -55.383 1.00 14.18 105 GLY B O 1
ATOM 3263 N N . GLN B 1 105 ? 0.137 -23.651 -57.193 1.00 15.01 106 GLN B N 1
ATOM 3264 C CA . GLN B 1 105 ? -0.230 -24.982 -56.733 1.00 14.25 106 GLN B CA 1
ATOM 3265 C C . GLN B 1 105 ? 0.993 -25.886 -56.646 1.00 13.57 106 GLN B C 1
ATOM 3266 O O . GLN B 1 105 ? 1.920 -25.785 -57.454 1.00 23.76 106 GLN B O 1
ATOM 3272 N N . THR B 1 106 ? 0.996 -26.765 -55.646 1.00 17.49 107 THR B N 1
ATOM 3273 C CA . THR B 1 106 ? 2.023 -27.796 -55.561 1.00 18.74 107 THR B CA 1
ATOM 3274 C C . THR B 1 106 ? 2.091 -28.563 -56.873 1.00 22.02 107 THR B C 1
ATOM 3275 O O . THR B 1 106 ? 1.063 -28.972 -57.420 1.00 20.13 107 THR B O 1
ATOM 3279 N N . GLY B 1 107 ? 3.308 -28.725 -57.391 1.00 20.44 108 GLY B N 1
ATOM 3280 C CA . GLY B 1 107 ? 3.537 -29.427 -58.637 1.00 20.89 108 GLY B CA 1
ATOM 3281 C C . GLY B 1 107 ? 3.674 -28.556 -59.868 1.00 18.20 108 GLY B C 1
ATOM 3282 O O . GLY B 1 107 ? 3.944 -29.089 -60.951 1.00 23.23 108 GLY B O 1
ATOM 3283 N N . THR B 1 108 ? 3.507 -27.236 -59.747 1.00 17.52 109 THR B N 1
ATOM 3284 C CA . THR B 1 108 ? 3.494 -26.363 -60.914 1.00 15.18 109 THR B CA 1
ATOM 3285 C C . THR B 1 108 ? 4.839 -25.705 -61.205 1.00 15.05 109 THR B C 1
ATOM 3286 O O . THR B 1 108 ? 4.984 -25.081 -62.261 1.00 21.01 109 THR B O 1
ATOM 3290 N N . GLY B 1 109 ? 5.815 -25.817 -60.307 1.00 17.88 110 GLY B N 1
ATOM 3291 C CA . GLY B 1 109 ? 7.164 -25.386 -60.627 1.00 19.69 110 GLY B CA 1
ATOM 3292 C C . GLY B 1 109 ? 7.708 -24.218 -59.830 1.00 18.27 110 GLY B C 1
ATOM 3293 O O . GLY B 1 109 ? 8.554 -23.471 -60.332 1.00 16.87 110 GLY B O 1
ATOM 3294 N N . LYS B 1 110 ? 7.240 -24.042 -58.591 1.00 16.41 111 LYS B N 1
ATOM 3295 C CA . LYS B 1 110 ? 7.813 -23.009 -57.732 1.00 17.29 111 LYS B CA 1
ATOM 3296 C C . LYS B 1 110 ? 9.282 -23.295 -57.449 1.00 18.72 111 LYS B C 1
ATOM 3297 O O . LYS B 1 110 ? 10.149 -22.437 -57.654 1.00 18.13 111 LYS B O 1
ATOM 3303 N N . THR B 1 111 ? 9.576 -24.507 -56.976 1.00 19.33 112 THR B N 1
ATOM 3304 C CA . THR B 1 111 ? 10.948 -24.862 -56.628 1.00 23.92 112 THR B CA 1
ATOM 3305 C C . THR B 1 111 ? 11.816 -25.046 -57.867 1.00 24.86 112 THR B C 1
ATOM 3306 O O . THR B 1 111 ? 13.020 -24.765 -57.824 1.00 20.82 112 THR B O 1
ATOM 3310 N N . PHE B 1 112 ? 11.232 -25.510 -58.977 1.00 19.08 113 PHE B N 1
ATOM 3311 C CA . PHE B 1 112 ? 11.980 -25.561 -60.229 1.00 21.62 113 PHE B CA 1
ATOM 3312 C C . PHE B 1 112 ? 12.412 -24.166 -60.663 1.00 29.69 113 PHE B C 1
ATOM 3313 O O . PHE B 1 112 ? 13.532 -23.976 -61.150 1.00 22.02 113 PHE B O 1
ATOM 3321 N N . THR B 1 113 ? 11.537 -23.174 -60.485 1.00 18.19 114 THR B N 1
ATOM 3322 C CA . THR B 1 113 ? 11.886 -21.805 -60.850 1.00 16.91 114 THR B CA 1
ATOM 3323 C C . THR B 1 113 ? 12.913 -21.221 -59.885 1.00 16.01 114 THR B C 1
ATOM 3324 O O . THR B 1 113 ? 13.821 -20.491 -60.302 1.00 21.26 114 THR B O 1
ATOM 3328 N N . MET B 1 114 ? 12.796 -21.546 -58.595 1.00 19.27 115 MET B N 1
ATOM 3329 C CA . MET B 1 114 ? 13.648 -20.938 -57.577 1.00 23.67 115 MET B CA 1
ATOM 3330 C C . MET B 1 114 ? 15.005 -21.623 -57.487 1.00 22.39 115 MET B C 1
ATOM 3331 O O . MET B 1 114 ? 16.045 -20.955 -57.473 1.00 22.71 115 MET B O 1
ATOM 3336 N N . GLU B 1 115 ? 15.016 -22.951 -57.401 1.00 20.20 116 GLU B N 1
ATOM 3337 C CA . GLU B 1 115 ? 16.255 -23.710 -57.278 1.00 22.65 116 GLU B CA 1
ATOM 3338 C C . GLU B 1 115 ? 16.682 -24.363 -58.581 1.00 35.23 116 GLU B C 1
ATOM 3339 O O . GLU B 1 115 ? 17.877 -24.397 -58.890 1.00 31.07 116 GLU B O 1
ATOM 3345 N N . GLY B 1 116 ? 15.737 -24.887 -59.351 1.00 28.20 117 GLY B N 1
ATOM 3346 C CA . GLY B 1 116 ? 16.106 -25.611 -60.541 1.00 22.87 117 GLY B CA 1
ATOM 3347 C C . GLY B 1 116 ? 16.668 -26.977 -60.190 1.00 23.07 117 GLY B C 1
ATOM 3348 O O . GLY B 1 116 ? 16.595 -27.454 -59.057 1.00 32.46 117 GLY B O 1
ATOM 3349 N N . GLU B 1 117 ? 17.244 -27.610 -61.203 1.00 30.69 118 GLU B N 1
ATOM 3350 C CA . GLU B 1 117 ? 17.790 -28.946 -61.052 1.00 38.80 118 GLU B CA 1
ATOM 3351 C C . GLU B 1 117 ? 19.188 -29.001 -61.647 1.00 44.66 118 GLU B C 1
ATOM 3352 O O . GLU B 1 117 ? 19.546 -28.201 -62.517 1.00 34.72 118 GLU B O 1
ATOM 3358 N N . ARG B 1 118 ? 19.980 -29.943 -61.147 1.00 46.19 119 ARG B N 1
ATOM 3359 C CA . ARG B 1 118 ? 21.330 -30.156 -61.642 1.00 50.59 119 ARG B CA 1
ATOM 3360 C C . ARG B 1 118 ? 21.287 -31.022 -62.895 1.00 59.74 119 ARG B C 1
ATOM 3361 O O . ARG B 1 118 ? 22.320 -31.354 -63.473 1.00 67.14 119 ARG B O 1
ATOM 3369 N N . TYR B 1 124 ? 32.793 -31.284 -63.555 1.00 51.19 125 TYR B N 1
ATOM 3370 C CA . TYR B 1 124 ? 32.424 -29.930 -63.159 1.00 39.73 125 TYR B CA 1
ATOM 3371 C C . TYR B 1 124 ? 32.430 -28.972 -64.346 1.00 40.16 125 TYR B C 1
ATOM 3372 O O . TYR B 1 124 ? 33.330 -29.004 -65.186 1.00 34.55 125 TYR B O 1
ATOM 3381 N N . THR B 1 125 ? 31.418 -28.111 -64.394 1.00 38.18 126 THR B N 1
ATOM 3382 C CA . THR B 1 125 ? 31.329 -27.033 -65.367 1.00 38.47 126 THR B CA 1
ATOM 3383 C C . THR B 1 125 ? 31.009 -25.746 -64.621 1.00 29.61 126 THR B C 1
ATOM 3384 O O . THR B 1 125 ? 30.261 -25.761 -63.639 1.00 39.33 126 THR B O 1
ATOM 3388 N N . TRP B 1 126 ? 31.601 -24.637 -65.070 1.00 22.31 127 TRP B N 1
ATOM 3389 C CA . TRP B 1 126 ? 31.410 -23.350 -64.410 1.00 28.64 127 TRP B CA 1
ATOM 3390 C C . TRP B 1 126 ? 30.158 -22.626 -64.887 1.00 28.20 127 TRP B C 1
ATOM 3391 O O . TRP B 1 126 ? 29.430 -22.055 -64.068 1.00 29.55 127 TRP B O 1
ATOM 3402 N N . GLU B 1 127 ? 29.900 -22.623 -66.194 1.00 31.59 128 GLU B N 1
ATOM 3403 C CA . GLU B 1 127 ? 28.672 -22.034 -66.710 1.00 30.88 128 GLU B CA 1
ATOM 3404 C C . GLU B 1 127 ? 27.462 -22.679 -66.048 1.00 27.08 128 GLU B C 1
ATOM 3405 O O . GLU B 1 127 ? 27.516 -23.816 -65.570 1.00 23.50 128 GLU B O 1
ATOM 3411 N N . GLU B 1 128 ? 26.360 -21.938 -66.014 1.00 32.29 129 GLU B N 1
ATOM 3412 C CA . GLU B 1 128 ? 25.185 -22.405 -65.295 1.00 31.93 129 GLU B CA 1
ATOM 3413 C C . GLU B 1 128 ? 24.499 -23.538 -66.046 1.00 23.27 129 GLU B C 1
ATOM 3414 O O . GLU B 1 128 ? 24.299 -23.465 -67.262 1.00 27.99 129 GLU B O 1
ATOM 3420 N N . ASP B 1 129 ? 24.165 -24.599 -65.306 1.00 30.17 130 ASP B N 1
ATOM 3421 C CA . ASP B 1 129 ? 23.318 -25.700 -65.745 1.00 37.05 130 ASP B CA 1
ATOM 3422 C C . ASP B 1 129 ? 22.100 -25.131 -66.460 1.00 43.36 130 ASP B C 1
ATOM 3423 O O . ASP B 1 129 ? 21.473 -24.189 -65.953 1.00 34.11 130 ASP B O 1
ATOM 3428 N N . PRO B 1 130 ? 21.748 -25.642 -67.644 1.00 37.06 131 PRO B N 1
ATOM 3429 C CA . PRO B 1 130 ? 20.547 -25.144 -68.334 1.00 29.43 131 PRO B CA 1
ATOM 3430 C C . PRO B 1 130 ? 19.235 -25.405 -67.601 1.00 29.85 131 PRO B C 1
ATOM 3431 O O . PRO B 1 130 ? 18.193 -24.878 -67.986 1.00 42.37 131 PRO B O 1
ATOM 3435 N N . LEU B 1 131 ? 19.261 -26.198 -66.539 1.00 34.23 132 LEU B N 1
ATOM 3436 C CA . LEU B 1 131 ? 18.092 -26.391 -65.689 1.00 36.03 132 LEU B CA 1
ATOM 3437 C C . LEU B 1 131 ? 18.203 -25.638 -64.367 1.00 34.24 132 LEU B C 1
ATOM 3438 O O . LEU B 1 131 ? 17.301 -25.746 -63.526 1.00 31.84 132 LEU B O 1
ATOM 3443 N N . ALA B 1 132 ? 19.290 -24.904 -64.149 1.00 29.55 133 ALA B N 1
ATOM 3444 C CA . ALA B 1 132 ? 19.470 -24.167 -62.909 1.00 30.06 133 ALA B CA 1
ATOM 3445 C C . ALA B 1 132 ? 18.448 -23.047 -62.802 1.00 20.54 133 ALA B C 1
ATOM 3446 O O . ALA B 1 132 ? 18.130 -22.377 -63.789 1.00 19.59 133 ALA B O 1
ATOM 3448 N N . GLY B 1 133 ? 17.956 -22.835 -61.588 1.00 26.13 134 GLY B N 1
ATOM 3449 C CA . GLY B 1 133 ? 16.949 -21.833 -61.313 1.00 29.25 134 GLY B CA 1
ATOM 3450 C C . GLY B 1 133 ? 17.524 -20.493 -60.898 1.00 29.96 134 GLY B C 1
ATOM 3451 O O . GLY B 1 133 ? 18.679 -20.161 -61.177 1.00 21.00 134 GLY B O 1
ATOM 3452 N N . ILE B 1 134 ? 16.690 -19.711 -60.209 1.00 16.72 135 ILE B N 1
ATOM 3453 C CA . ILE B 1 134 ? 17.059 -18.342 -59.862 1.00 16.28 135 ILE B CA 1
ATOM 3454 C C . ILE B 1 134 ? 18.208 -18.321 -58.862 1.00 17.62 135 ILE B C 1
ATOM 3455 O O . ILE B 1 134 ? 19.151 -17.533 -59.000 1.00 22.41 135 ILE B O 1
ATOM 3460 N N . ILE B 1 135 ? 18.150 -19.176 -57.844 1.00 21.89 136 ILE B N 1
ATOM 3461 C CA . ILE B 1 135 ? 19.106 -19.142 -56.738 1.00 19.14 136 ILE B CA 1
ATOM 3462 C C . ILE B 1 135 ? 20.532 -19.346 -57.250 1.00 20.76 136 ILE B C 1
ATOM 3463 O O . ILE B 1 135 ? 21.385 -18.480 -56.999 1.00 19.17 136 ILE B O 1
ATOM 3468 N N . PRO B 1 136 ? 20.852 -20.429 -57.979 1.00 22.54 137 PRO B N 1
ATOM 3469 C CA . PRO B 1 136 ? 22.241 -20.568 -58.458 1.00 28.32 137 PRO B CA 1
ATOM 3470 C C . PRO B 1 136 ? 22.640 -19.495 -59.455 1.00 28.67 137 PRO B C 1
ATOM 3471 O O . PRO B 1 136 ? 23.794 -19.049 -59.451 1.00 22.44 137 PRO B O 1
ATOM 3475 N N . ARG B 1 137 ? 21.716 -19.064 -60.317 1.00 19.00 138 ARG B N 1
ATOM 3476 C CA . ARG B 1 137 ? 22.040 -18.004 -61.265 1.00 20.20 138 ARG B CA 1
ATOM 3477 C C . ARG B 1 137 ? 22.308 -16.685 -60.554 1.00 22.95 138 ARG B C 1
ATOM 3478 O O . ARG B 1 137 ? 23.185 -15.920 -60.968 1.00 22.05 138 ARG B O 1
ATOM 3486 N N . THR B 1 138 ? 21.557 -16.397 -59.489 1.00 23.97 139 THR B N 1
ATOM 3487 C CA . THR B 1 138 ? 21.786 -15.171 -58.734 1.00 18.46 139 THR B CA 1
ATOM 3488 C C . THR B 1 138 ? 23.187 -15.151 -58.139 1.00 24.03 139 THR B C 1
ATOM 3489 O O . THR B 1 138 ? 23.949 -14.200 -58.347 1.00 24.32 139 THR B O 1
ATOM 3493 N N . LEU B 1 139 ? 23.551 -16.211 -57.413 1.00 19.41 140 LEU B N 1
ATOM 3494 C CA . LEU B 1 139 ? 24.864 -16.267 -56.776 1.00 22.41 140 LEU B CA 1
ATOM 3495 C C . LEU B 1 139 ? 25.990 -16.253 -57.803 1.00 28.61 140 LEU B C 1
ATOM 3496 O O . LEU B 1 139 ? 27.062 -15.692 -57.543 1.00 23.04 140 LEU B O 1
ATOM 3501 N N . HIS B 1 140 ? 25.768 -16.866 -58.967 1.00 17.38 141 HIS B N 1
ATOM 3502 C CA . HIS B 1 140 ? 26.737 -16.783 -60.056 1.00 23.47 141 HIS B CA 1
ATOM 3503 C C . HIS B 1 140 ? 26.963 -15.334 -60.467 1.00 23.74 141 HIS B C 1
ATOM 3504 O O . HIS B 1 140 ? 28.106 -14.884 -60.610 1.00 26.63 141 HIS B O 1
ATOM 3511 N N . GLN B 1 141 ? 25.874 -14.583 -60.644 1.00 21.38 142 GLN B N 1
ATOM 3512 C CA . GLN B 1 141 ? 25.979 -13.218 -61.148 1.00 19.75 142 GLN B CA 1
ATOM 3513 C C . GLN B 1 141 ? 26.504 -12.266 -60.082 1.00 20.90 142 GLN B C 1
ATOM 3514 O O . GLN B 1 141 ? 27.256 -11.337 -60.395 1.00 23.59 142 GLN B O 1
ATOM 3520 N N . ILE B 1 142 ? 26.108 -12.470 -58.821 1.00 25.16 143 ILE B N 1
ATOM 3521 C CA . ILE B 1 142 ? 26.632 -11.649 -57.730 1.00 20.24 143 ILE B CA 1
ATOM 3522 C C . ILE B 1 142 ? 28.152 -11.676 -57.738 1.00 22.07 143 ILE B C 1
ATOM 3523 O O . ILE B 1 142 ? 28.817 -10.634 -57.756 1.00 24.77 143 ILE B O 1
ATOM 3528 N N . PHE B 1 143 ? 28.722 -12.878 -57.737 1.00 20.13 144 PHE B N 1
ATOM 3529 C CA . PHE B 1 143 ? 30.170 -12.997 -57.651 1.00 25.02 144 PHE B CA 1
ATOM 3530 C C . PHE B 1 143 ? 30.850 -12.527 -58.930 1.00 31.48 144 PHE B C 1
ATOM 3531 O O . PHE B 1 143 ? 31.861 -11.820 -58.870 1.00 31.85 144 PHE B O 1
ATOM 3539 N N . GLU B 1 144 ? 30.319 -12.900 -60.096 1.00 24.11 145 GLU B N 1
ATOM 3540 C CA . GLU B 1 144 ? 31.001 -12.526 -61.331 1.00 30.80 145 GLU B CA 1
ATOM 3541 C C . GLU B 1 144 ? 30.964 -11.019 -61.549 1.00 36.61 145 GLU B C 1
ATOM 3542 O O . GLU B 1 144 ? 31.975 -10.420 -61.927 1.00 31.60 145 GLU B O 1
ATOM 3548 N N . LYS B 1 145 ? 29.815 -10.388 -61.299 1.00 28.55 146 LYS B N 1
ATOM 3549 C CA . LYS B 1 145 ? 29.706 -8.948 -61.506 1.00 27.44 146 LYS B CA 1
ATOM 3550 C C . LYS B 1 145 ? 30.592 -8.183 -60.531 1.00 37.48 146 LYS B C 1
ATOM 3551 O O . LYS B 1 145 ? 31.312 -7.258 -60.924 1.00 38.91 146 LYS B O 1
ATOM 3557 N N . LEU B 1 146 ? 30.560 -8.561 -59.251 1.00 27.61 147 LEU B N 1
ATOM 3558 C CA . LEU B 1 146 ? 31.330 -7.832 -58.251 1.00 28.19 147 LEU B CA 1
ATOM 3559 C C . LEU B 1 146 ? 32.822 -8.141 -58.332 1.00 30.61 147 LEU B C 1
ATOM 3560 O O . LEU B 1 146 ? 33.642 -7.252 -58.076 1.00 36.39 147 LEU B O 1
ATOM 3565 N N . THR B 1 147 ? 33.202 -9.374 -58.687 1.00 40.76 148 THR B N 1
ATOM 3566 C CA . THR B 1 147 ? 34.618 -9.641 -58.932 1.00 32.87 148 THR B CA 1
ATOM 3567 C C . THR B 1 147 ? 35.089 -8.992 -60.226 1.00 33.15 148 THR B C 1
ATOM 3568 O O . THR B 1 147 ? 36.253 -8.588 -60.324 1.00 33.64 148 THR B O 1
ATOM 3572 N N . ASP B 1 148 ? 34.209 -8.901 -61.228 1.00 37.22 149 ASP B N 1
ATOM 3573 C CA . ASP B 1 148 ? 34.539 -8.208 -62.469 1.00 38.61 149 ASP B CA 1
ATOM 3574 C C . ASP B 1 148 ? 35.111 -6.826 -62.186 1.00 48.38 149 ASP B C 1
ATOM 3575 O O . ASP B 1 148 ? 36.244 -6.508 -62.568 1.00 42.61 149 ASP B O 1
ATOM 3580 N N . ASN B 1 149 ? 34.332 -5.996 -61.495 1.00 41.39 150 ASN B N 1
ATOM 3581 C CA . ASN B 1 149 ? 34.586 -4.566 -61.400 1.00 44.31 150 ASN B CA 1
ATOM 3582 C C . ASN B 1 149 ? 35.356 -4.170 -60.146 1.00 37.75 150 ASN B C 1
ATOM 3583 O O . ASN B 1 149 ? 35.424 -2.978 -59.828 1.00 43.83 150 ASN B O 1
ATOM 3588 N N . GLY B 1 150 ? 35.926 -5.130 -59.428 1.00 40.81 151 GLY B N 1
ATOM 3589 C CA . GLY B 1 150 ? 36.803 -4.810 -58.313 1.00 43.78 151 GLY B CA 1
ATOM 3590 C C . GLY B 1 150 ? 36.126 -4.225 -57.093 1.00 33.35 151 GLY B C 1
ATOM 3591 O O . GLY B 1 150 ? 36.670 -3.305 -56.468 1.00 45.12 151 GLY B O 1
ATOM 3592 N N . THR B 1 151 ? 34.951 -4.733 -56.734 1.00 30.66 152 THR B N 1
ATOM 3593 C CA . THR B 1 151 ? 34.270 -4.316 -55.517 1.00 31.42 152 THR B CA 1
ATOM 3594 C C . THR B 1 151 ? 34.632 -5.271 -54.387 1.00 29.43 152 THR B C 1
ATOM 3595 O O . THR B 1 151 ? 34.501 -6.489 -54.535 1.00 38.46 152 THR B O 1
ATOM 3599 N N . GLU B 1 152 ? 35.099 -4.724 -53.266 1.00 30.61 153 GLU B N 1
ATOM 3600 C CA . GLU B 1 152 ? 35.327 -5.554 -52.088 1.00 32.00 153 GLU B CA 1
ATOM 3601 C C . GLU B 1 152 ? 33.977 -5.934 -51.499 1.00 30.35 153 GLU B C 1
ATOM 3602 O O . GLU B 1 152 ? 33.234 -5.070 -51.022 1.00 30.03 153 GLU B O 1
ATOM 3608 N N . PHE B 1 153 ? 33.651 -7.222 -51.536 1.00 24.45 154 PHE B N 1
ATOM 3609 C CA . PHE B 1 153 ? 32.326 -7.662 -51.139 1.00 25.70 154 PHE B CA 1
ATOM 3610 C C . PHE B 1 153 ? 32.414 -8.960 -50.352 1.00 26.37 154 PHE B C 1
ATOM 3611 O O . PHE B 1 153 ? 33.381 -9.717 -50.455 1.00 20.26 154 PHE B O 1
ATOM 3619 N N . SER B 1 154 ? 31.382 -9.194 -49.545 1.00 21.65 155 SER B N 1
ATOM 3620 C CA . SER B 1 154 ? 31.176 -10.469 -48.880 1.00 19.46 155 SER B CA 1
ATOM 3621 C C . SER B 1 154 ? 29.705 -10.834 -49.006 1.00 20.30 155 SER B C 1
ATOM 3622 O O . SER B 1 154 ? 28.842 -9.959 -49.106 1.00 21.02 155 SER B O 1
ATOM 3625 N N . VAL B 1 155 ? 29.430 -12.135 -49.018 1.00 16.82 156 VAL B N 1
ATOM 3626 C CA . VAL B 1 155 ? 28.088 -12.655 -49.252 1.00 19.97 156 VAL B CA 1
ATOM 3627 C C . VAL B 1 155 ? 27.759 -13.662 -48.160 1.00 23.49 156 VAL B C 1
ATOM 3628 O O . VAL B 1 155 ? 28.580 -14.529 -47.841 1.00 22.30 156 VAL B O 1
ATOM 3632 N N . LYS B 1 156 ? 26.564 -13.548 -47.584 1.00 18.22 157 LYS B N 1
ATOM 3633 C CA . LYS B 1 156 ? 26.088 -14.532 -46.624 1.00 13.66 157 LYS B CA 1
ATOM 3634 C C . LYS B 1 156 ? 24.643 -14.873 -46.947 1.00 15.38 157 LYS B C 1
ATOM 3635 O O . LYS B 1 156 ? 23.915 -14.065 -47.528 1.00 16.38 157 LYS B O 1
ATOM 3641 N N . VAL B 1 157 ? 24.238 -16.088 -46.585 1.00 16.62 158 VAL B N 1
ATOM 3642 C CA . VAL B 1 157 ? 22.910 -16.592 -46.908 1.00 17.79 158 VAL B CA 1
ATOM 3643 C C . VAL B 1 157 ? 22.292 -17.226 -45.671 1.00 22.69 158 VAL B C 1
ATOM 3644 O O . VAL B 1 157 ? 22.987 -17.835 -44.849 1.00 17.55 158 VAL B O 1
ATOM 3648 N N . SER B 1 158 ? 20.982 -17.072 -45.539 1.00 18.46 159 SER B N 1
ATOM 3649 C CA . SER B 1 158 ? 20.210 -17.785 -44.539 1.00 14.48 159 SER B CA 1
ATOM 3650 C C . SER B 1 158 ? 19.037 -18.454 -45.236 1.00 13.56 159 SER B C 1
ATOM 3651 O O . SER B 1 158 ? 18.594 -18.020 -46.304 1.00 15.53 159 SER B O 1
ATOM 3654 N N . LEU B 1 159 ? 18.544 -19.526 -44.627 1.00 16.95 160 LEU B N 1
ATOM 3655 C CA . LEU B 1 159 ? 17.406 -20.260 -45.164 1.00 18.17 160 LEU B CA 1
ATOM 3656 C C . LEU B 1 159 ? 16.518 -20.679 -44.008 1.00 22.10 160 LEU B C 1
ATOM 3657 O O . LEU B 1 159 ? 16.952 -21.424 -43.126 1.00 16.35 160 LEU B O 1
ATOM 3662 N N . LEU B 1 160 ? 15.281 -20.202 -44.007 1.00 18.58 161 LEU B N 1
ATOM 3663 C CA . LEU B 1 160 ? 14.335 -20.587 -42.978 1.00 16.02 161 LEU B CA 1
ATOM 3664 C C . LEU B 1 160 ? 13.041 -21.041 -43.629 1.00 14.91 161 LEU B C 1
ATOM 3665 O O . LEU B 1 160 ? 12.807 -20.855 -44.827 1.00 16.35 161 LEU B O 1
ATOM 3670 N N . GLU B 1 161 ? 12.190 -21.619 -42.803 1.00 17.74 162 GLU B N 1
ATOM 3671 C CA . GLU B 1 161 ? 10.927 -22.178 -43.236 1.00 19.14 162 GLU B CA 1
ATOM 3672 C C . GLU B 1 161 ? 9.853 -21.743 -42.252 1.00 22.46 162 GLU B C 1
ATOM 3673 O O . GLU B 1 161 ? 10.073 -21.764 -41.037 1.00 17.19 162 GLU B O 1
ATOM 3679 N N . ILE B 1 162 ? 8.722 -21.285 -42.781 1.00 15.21 163 ILE B N 1
ATOM 3680 C CA . ILE B 1 162 ? 7.581 -20.867 -41.975 1.00 16.42 163 ILE B CA 1
ATOM 3681 C C . ILE B 1 162 ? 6.519 -21.942 -42.118 1.00 20.92 163 ILE B C 1
ATOM 3682 O O . ILE B 1 162 ? 5.958 -22.130 -43.204 1.00 18.53 163 ILE B O 1
ATOM 3687 N N . TYR B 1 163 ? 6.242 -22.644 -41.025 1.00 17.59 164 TYR B N 1
ATOM 3688 C CA . TYR B 1 163 ? 5.241 -23.699 -40.999 1.00 15.97 164 TYR B CA 1
ATOM 3689 C C . TYR B 1 163 ? 4.313 -23.447 -39.823 1.00 19.59 164 TYR B C 1
ATOM 3690 O O . TYR B 1 163 ? 4.776 -23.334 -38.682 1.00 19.95 164 TYR B O 1
ATOM 3699 N N . ASN B 1 164 ? 3.012 -23.359 -40.103 1.00 22.15 165 ASN B N 1
ATOM 3700 C CA . ASN B 1 164 ? 2.002 -23.066 -39.084 1.00 22.95 165 ASN B CA 1
ATOM 3701 C C . ASN B 1 164 ? 2.359 -21.805 -38.302 1.00 25.95 165 ASN B C 1
ATOM 3702 O O . ASN B 1 164 ? 2.258 -21.758 -37.074 1.00 23.04 165 ASN B O 1
ATOM 3707 N N . GLU B 1 165 ? 2.798 -20.776 -39.033 1.00 19.40 166 GLU B N 1
ATOM 3708 C CA . GLU B 1 165 ? 3.122 -19.459 -38.480 1.00 22.36 166 GLU B CA 1
ATOM 3709 C C . GLU B 1 165 ? 4.209 -19.522 -37.408 1.00 23.85 166 GLU B C 1
ATOM 3710 O O . GLU B 1 165 ? 4.238 -18.699 -36.490 1.00 21.25 166 GLU B O 1
ATOM 3716 N N . GLU B 1 166 ? 5.121 -20.485 -37.522 1.00 23.81 167 GLU B N 1
ATOM 3717 C CA . GLU B 1 166 ? 6.326 -20.521 -36.708 1.00 21.15 167 GLU B CA 1
ATOM 3718 C C . GLU B 1 166 ? 7.531 -20.631 -37.633 1.00 18.23 167 GLU B C 1
ATOM 3719 O O . GLU B 1 166 ? 7.427 -21.115 -38.762 1.00 16.84 167 GLU B O 1
ATOM 3725 N N . LEU B 1 167 ? 8.680 -20.173 -37.143 1.00 17.01 168 LEU B N 1
ATOM 3726 C CA . LEU B 1 167 ? 9.896 -20.062 -37.937 1.00 15.25 168 LEU B CA 1
ATOM 3727 C C . LEU B 1 167 ? 10.888 -21.145 -37.539 1.00 16.74 168 LEU B C 1
ATOM 3728 O O . LEU B 1 167 ? 11.096 -21.400 -36.348 1.00 21.15 168 LEU B O 1
ATOM 3733 N N . PHE B 1 168 ? 11.517 -21.763 -38.537 1.00 16.54 169 PHE B N 1
ATOM 3734 C CA . PHE B 1 168 ? 12.479 -22.831 -38.302 1.00 22.18 169 PHE B CA 1
ATOM 3735 C C . PHE B 1 168 ? 13.719 -22.606 -39.152 1.00 20.94 169 PHE B C 1
ATOM 3736 O O . PHE B 1 168 ? 13.616 -22.360 -40.358 1.00 16.60 169 PHE B O 1
ATOM 3744 N N . ASP B 1 169 ? 14.883 -22.702 -38.513 1.00 17.32 170 ASP B N 1
ATOM 3745 C CA . ASP B 1 169 ? 16.168 -22.507 -39.170 1.00 16.68 170 ASP B CA 1
ATOM 3746 C C . ASP B 1 169 ? 16.571 -23.796 -39.879 1.00 17.60 170 ASP B C 1
ATOM 3747 O O . ASP B 1 169 ? 16.626 -24.859 -39.252 1.00 22.43 170 ASP B O 1
ATOM 3752 N N . LEU B 1 170 ? 16.849 -23.706 -41.178 1.00 20.43 171 LEU B N 1
ATOM 3753 C CA . LEU B 1 170 ? 17.207 -24.872 -41.975 1.00 20.24 171 LEU B CA 1
ATOM 3754 C C . LEU B 1 170 ? 18.703 -24.993 -42.227 1.00 16.90 171 LEU B C 1
ATOM 3755 O O . LEU B 1 170 ? 19.121 -25.909 -42.941 1.00 19.43 171 LEU B O 1
ATOM 3760 N N . LEU B 1 171 ? 19.522 -24.105 -41.663 1.00 16.82 172 LEU B N 1
ATOM 3761 C CA . LEU B 1 171 ? 20.957 -24.149 -41.903 1.00 16.32 172 LEU B CA 1
ATOM 3762 C C . LEU B 1 171 ? 21.800 -24.217 -40.637 1.00 22.23 172 LEU B C 1
ATOM 3763 O O . LEU B 1 171 ? 23.025 -24.338 -40.745 1.00 22.33 172 LEU B O 1
ATOM 3768 N N . ASN B 1 172 ? 21.201 -24.147 -39.456 1.00 23.00 173 ASN B N 1
ATOM 3769 C CA . ASN B 1 172 ? 21.984 -24.155 -38.223 1.00 19.94 173 ASN B CA 1
ATOM 3770 C C . ASN B 1 172 ? 22.592 -25.532 -37.996 1.00 25.91 173 ASN B C 1
ATOM 3771 O O . ASN B 1 172 ? 21.860 -26.464 -37.639 1.00 26.37 173 ASN B O 1
ATOM 3776 N N . PRO B 1 173 ? 23.906 -25.708 -38.157 1.00 27.52 174 PRO B N 1
ATOM 3777 C CA . PRO B 1 173 ? 24.494 -27.045 -37.990 1.00 34.38 174 PRO B CA 1
ATOM 3778 C C . PRO B 1 173 ? 24.520 -27.525 -36.550 1.00 34.06 174 PRO B C 1
ATOM 3779 O O . PRO B 1 173 ? 24.899 -28.678 -36.309 1.00 46.66 174 PRO B O 1
ATOM 3783 N N . SER B 1 174 ? 24.122 -26.687 -35.591 1.00 32.32 175 SER B N 1
ATOM 3784 C CA . SER B 1 174 ? 24.280 -26.990 -34.178 1.00 40.87 175 SER B CA 1
ATOM 3785 C C . SER B 1 174 ? 22.976 -27.264 -33.444 1.00 49.96 175 SER B C 1
ATOM 3786 O O . SER B 1 174 ? 23.011 -27.896 -32.384 1.00 52.77 175 SER B O 1
ATOM 3789 N N . SER B 1 175 ? 21.839 -26.820 -33.970 1.00 35.70 176 SER B N 1
ATOM 3790 C CA . SER B 1 175 ? 20.610 -26.762 -33.196 1.00 40.00 176 SER B CA 1
ATOM 3791 C C . SER B 1 175 ? 19.572 -27.756 -33.699 1.00 31.97 176 SER B C 1
ATOM 3792 O O . SER B 1 175 ? 19.619 -28.231 -34.837 1.00 29.70 176 SER B O 1
ATOM 3795 N N . ASP B 1 176 ? 18.632 -28.066 -32.809 1.00 30.48 177 ASP B N 1
ATOM 3796 C CA . ASP B 1 176 ? 17.452 -28.840 -33.166 1.00 26.64 177 ASP B CA 1
ATOM 3797 C C . ASP B 1 176 ? 16.590 -28.036 -34.133 1.00 28.10 177 ASP B C 1
ATOM 3798 O O . ASP B 1 176 ? 16.222 -26.893 -33.845 1.00 28.55 177 ASP B O 1
ATOM 3803 N N . VAL B 1 177 ? 16.269 -28.638 -35.283 1.00 21.14 178 VAL B N 1
ATOM 3804 C CA . VAL B 1 177 ? 15.481 -27.947 -36.304 1.00 20.32 178 VAL B CA 1
ATOM 3805 C C . VAL B 1 177 ? 14.132 -27.515 -35.756 1.00 24.73 178 VAL B C 1
ATOM 3806 O O . VAL B 1 177 ? 13.588 -26.483 -36.167 1.00 24.38 178 VAL B O 1
ATOM 3810 N N . SER B 1 178 ? 13.566 -28.291 -34.832 1.00 48.80 179 SER B N 1
ATOM 3811 C CA . SER B 1 178 ? 12.227 -28.024 -34.325 1.00 36.72 179 SER B CA 1
ATOM 3812 C C . SER B 1 178 ? 12.178 -26.870 -33.333 1.00 32.57 179 SER B C 1
ATOM 3813 O O . SER B 1 178 ? 11.080 -26.470 -32.934 1.00 26.96 179 SER B O 1
ATOM 3816 N N . GLU B 1 179 ? 13.322 -26.328 -32.924 1.00 30.90 180 GLU B N 1
ATOM 3817 C CA . GLU B 1 179 ? 13.326 -25.175 -32.032 1.00 29.65 180 GLU B CA 1
ATOM 3818 C C . GLU B 1 179 ? 12.863 -23.938 -32.795 1.00 28.40 180 GLU B C 1
ATOM 3819 O O . GLU B 1 179 ? 13.493 -23.533 -33.777 1.00 29.41 180 GLU B O 1
ATOM 3825 N N . ARG B 1 180 ? 11.761 -23.343 -32.347 1.00 23.97 181 ARG B N 1
ATOM 3826 C CA . ARG B 1 180 ? 11.181 -22.208 -33.052 1.00 22.82 181 ARG B CA 1
ATOM 3827 C C . ARG B 1 180 ? 12.046 -20.964 -32.895 1.00 27.88 181 ARG B C 1
ATOM 3828 O O . ARG B 1 180 ? 12.609 -20.706 -31.827 1.00 32.66 181 ARG B O 1
ATOM 3836 N N . LEU B 1 181 ? 12.150 -20.191 -33.972 1.00 20.43 182 LEU B N 1
ATOM 3837 C CA . LEU B 1 181 ? 12.904 -18.948 -33.969 1.00 19.46 182 LEU B CA 1
ATOM 3838 C C . LEU B 1 181 ? 12.033 -17.803 -33.470 1.00 23.44 182 LEU B C 1
ATOM 3839 O O . LEU B 1 181 ? 10.817 -17.782 -33.680 1.00 29.92 182 LEU B O 1
ATOM 3844 N N . GLN B 1 182 ? 12.672 -16.843 -32.811 1.00 25.31 183 GLN B N 1
ATOM 3845 C CA . GLN B 1 182 ? 11.993 -15.701 -32.220 1.00 34.42 183 GLN B CA 1
ATOM 3846 C C . GLN B 1 182 ? 12.343 -14.439 -32.999 1.00 22.32 183 GLN B C 1
ATOM 3847 O O . GLN B 1 182 ? 13.478 -14.277 -33.455 1.00 21.07 183 GLN B O 1
ATOM 3853 N N . MET B 1 183 ? 11.369 -13.545 -33.141 1.00 23.81 184 MET B N 1
ATOM 3854 C CA . MET B 1 183 ? 11.519 -12.326 -33.926 1.00 22.75 184 MET B CA 1
ATOM 3855 C C . MET B 1 183 ? 11.611 -11.116 -33.005 1.00 27.65 184 MET B C 1
ATOM 3856 O O . MET B 1 183 ? 10.744 -10.916 -32.147 1.00 31.55 184 MET B O 1
ATOM 3861 N N . PHE B 1 184 ? 12.649 -10.307 -33.200 1.00 21.39 185 PHE B N 1
ATOM 3862 C CA . PHE B 1 184 ? 12.895 -9.099 -32.424 1.00 24.64 185 PHE B CA 1
ATOM 3863 C C . PHE B 1 184 ? 12.699 -7.864 -33.291 1.00 19.34 185 PHE B C 1
ATOM 3864 O O . PHE B 1 184 ? 12.873 -7.909 -34.511 1.00 18.55 185 PHE B O 1
ATOM 3872 N N . ASP B 1 185 ? 12.365 -6.749 -32.646 1.00 22.28 186 ASP B N 1
ATOM 3873 C CA . ASP B 1 185 ? 12.465 -5.463 -33.316 1.00 26.46 186 ASP B CA 1
ATOM 3874 C C . ASP B 1 185 ? 13.923 -5.166 -33.645 1.00 30.08 186 ASP B C 1
ATOM 3875 O O . ASP B 1 185 ? 14.842 -5.603 -32.948 1.00 30.42 186 ASP B O 1
ATOM 3880 N N . ASP B 1 186 ? 14.131 -4.418 -34.728 1.00 30.62 187 ASP B N 1
ATOM 3881 C CA . ASP B 1 186 ? 15.467 -4.009 -35.136 1.00 29.86 187 ASP B CA 1
ATOM 3882 C C . ASP B 1 186 ? 15.680 -2.554 -34.752 1.00 33.36 187 ASP B C 1
ATOM 3883 O O . ASP B 1 186 ? 14.936 -1.685 -35.233 1.00 25.87 187 ASP B O 1
ATOM 3888 N N . PRO B 1 187 ? 16.665 -2.237 -33.906 1.00 28.46 188 PRO B N 1
ATOM 3889 C CA . PRO B 1 187 ? 16.820 -0.845 -33.451 1.00 29.71 188 PRO B CA 1
ATOM 3890 C C . PRO B 1 187 ? 17.201 0.134 -34.547 1.00 26.99 188 PRO B C 1
ATOM 3891 O O . PRO B 1 187 ? 17.046 1.344 -34.343 1.00 39.95 188 PRO B O 1
ATOM 3895 N N . ARG B 1 188 ? 17.689 -0.332 -35.695 1.00 32.33 189 ARG B N 1
ATOM 3896 C CA . ARG B 1 188 ? 18.178 0.606 -36.699 1.00 46.19 189 ARG B CA 1
ATOM 3897 C C . ARG B 1 188 ? 17.041 1.168 -37.551 1.00 52.72 189 ARG B C 1
ATOM 3898 O O . ARG B 1 188 ? 17.000 2.377 -37.807 1.00 56.54 189 ARG B O 1
ATOM 3906 N N . ASN B 1 189 ? 16.103 0.327 -37.992 1.00 45.33 190 ASN B N 1
ATOM 3907 C CA . ASN B 1 189 ? 14.938 0.819 -38.717 1.00 50.59 190 ASN B CA 1
ATOM 3908 C C . ASN B 1 189 ? 13.661 0.181 -38.187 1.00 45.16 190 ASN B C 1
ATOM 3909 O O . ASN B 1 189 ? 13.633 -1.004 -37.841 1.00 37.51 190 ASN B O 1
ATOM 3914 N N . LYS B 1 190 ? 12.603 0.990 -38.125 1.00 37.86 191 LYS B N 1
ATOM 3915 C CA . LYS B 1 190 ? 11.319 0.563 -37.585 1.00 36.41 191 LYS B CA 1
ATOM 3916 C C . LYS B 1 190 ? 10.610 -0.459 -38.465 1.00 30.94 191 LYS B C 1
ATOM 3917 O O . LYS B 1 190 ? 9.580 -0.997 -38.045 1.00 36.44 191 LYS B O 1
ATOM 3923 N N . ARG B 1 191 ? 11.125 -0.739 -39.664 1.00 38.07 192 ARG B N 1
ATOM 3924 C CA . ARG B 1 191 ? 10.537 -1.738 -40.549 1.00 30.19 192 ARG B CA 1
ATOM 3925 C C . ARG B 1 191 ? 11.247 -3.082 -40.495 1.00 38.79 192 ARG B C 1
ATOM 3926 O O . ARG B 1 191 ? 10.732 -4.060 -41.051 1.00 29.08 192 ARG B O 1
ATOM 3934 N N . GLY B 1 192 ? 12.406 -3.157 -39.857 1.00 37.78 193 GLY B N 1
ATOM 3935 C CA . GLY B 1 192 ? 13.151 -4.392 -39.823 1.00 31.73 193 GLY B CA 1
ATOM 3936 C C . GLY B 1 192 ? 12.754 -5.298 -38.676 1.00 27.78 193 GLY B C 1
ATOM 3937 O O . GLY B 1 192 ? 12.110 -4.889 -37.713 1.00 30.49 193 GLY B O 1
ATOM 3938 N N . VAL B 1 193 ? 13.137 -6.563 -38.809 1.00 24.26 194 VAL B N 1
ATOM 3939 C CA . VAL B 1 193 ? 13.064 -7.527 -37.723 1.00 21.53 194 VAL B CA 1
ATOM 3940 C C . VAL B 1 193 ? 14.421 -8.202 -37.621 1.00 26.73 194 VAL B C 1
ATOM 3941 O O . VAL B 1 193 ? 15.149 -8.332 -38.610 1.00 31.43 194 VAL B O 1
ATOM 3945 N N . ILE B 1 194 ? 14.772 -8.607 -36.408 1.00 23.26 195 ILE B N 1
ATOM 3946 C CA . ILE B 1 194 ? 15.942 -9.437 -36.170 1.00 21.40 195 ILE B CA 1
ATOM 3947 C C . ILE B 1 194 ? 15.442 -10.807 -35.748 1.00 19.11 195 ILE B C 1
ATOM 3948 O O . ILE B 1 194 ? 14.732 -10.935 -34.743 1.00 23.16 195 ILE B O 1
ATOM 3953 N N . ILE B 1 195 ? 15.792 -11.826 -36.522 1.00 19.57 196 ILE B N 1
ATOM 3954 C CA . ILE B 1 195 ? 15.452 -13.201 -36.185 1.00 21.28 196 ILE B CA 1
ATOM 3955 C C . ILE B 1 195 ? 16.601 -13.753 -35.352 1.00 22.35 196 ILE B C 1
ATOM 3956 O O . ILE B 1 195 ? 17.684 -14.029 -35.874 1.00 21.50 196 ILE B O 1
ATOM 3961 N N . LYS B 1 196 ? 16.371 -13.882 -34.046 1.00 19.19 197 LYS B N 1
ATOM 3962 C CA . LYS B 1 196 ? 17.443 -14.243 -33.129 1.00 19.44 197 LYS B CA 1
ATOM 3963 C C . LYS B 1 196 ? 18.000 -15.620 -33.462 1.00 26.33 197 LYS B C 1
ATOM 3964 O O . LYS B 1 196 ? 17.248 -16.581 -33.648 1.00 25.56 197 LYS B O 1
ATOM 3970 N N . GLY B 1 197 ? 19.325 -15.705 -33.546 1.00 21.68 198 GLY B N 1
ATOM 3971 C CA . GLY B 1 197 ? 20.004 -16.965 -33.751 1.00 33.59 198 GLY B CA 1
ATOM 3972 C C . GLY B 1 197 ? 19.948 -17.520 -35.156 1.00 27.90 198 GLY B C 1
ATOM 3973 O O . GLY B 1 197 ? 20.473 -18.618 -35.385 1.00 34.52 198 GLY B O 1
ATOM 3974 N N . LEU B 1 198 ? 19.335 -16.809 -36.101 1.00 27.45 199 LEU B N 1
ATOM 3975 C CA . LEU B 1 198 ? 19.240 -17.301 -37.470 1.00 25.55 199 LEU B CA 1
ATOM 3976 C C . LEU B 1 198 ? 20.630 -17.497 -38.054 1.00 25.63 199 LEU B C 1
ATOM 3977 O O . LEU B 1 198 ? 21.433 -16.560 -38.101 1.00 23.03 199 LEU B O 1
ATOM 3982 N N . GLU B 1 199 ? 20.915 -18.721 -38.487 1.00 22.85 200 GLU B N 1
ATOM 3983 C CA . GLU B 1 199 ? 22.228 -19.040 -39.027 1.00 22.56 200 GLU B CA 1
ATOM 3984 C C . GLU B 1 199 ? 22.443 -18.323 -40.352 1.00 20.06 200 GLU B C 1
ATOM 3985 O O . GLU B 1 199 ? 21.600 -18.384 -41.251 1.00 20.92 200 GLU B O 1
ATOM 3991 N N . GLU B 1 200 ? 23.575 -17.640 -40.473 1.00 19.53 201 GLU B N 1
ATOM 3992 C CA . GLU B 1 200 ? 23.971 -16.997 -41.718 1.00 22.53 201 GLU B CA 1
ATOM 3993 C C . GLU B 1 200 ? 25.321 -17.561 -42.131 1.00 21.00 201 GLU B C 1
ATOM 3994 O O . GLU B 1 200 ? 26.312 -17.396 -41.413 1.00 23.27 201 GLU B O 1
ATOM 4000 N N . ILE B 1 201 ? 25.351 -18.241 -43.271 1.00 20.75 202 ILE B N 1
ATOM 4001 C CA . ILE B 1 201 ? 26.549 -18.922 -43.747 1.00 20.42 202 ILE B CA 1
ATOM 4002 C C . ILE B 1 201 ? 27.244 -18.025 -44.759 1.00 24.04 202 ILE B C 1
ATOM 4003 O O . ILE B 1 201 ? 26.633 -17.596 -45.744 1.00 21.23 202 ILE B O 1
ATOM 4008 N N . THR B 1 202 ? 28.521 -17.740 -44.515 1.00 24.56 203 THR B N 1
ATOM 4009 C CA . THR B 1 202 ? 29.314 -16.978 -45.469 1.00 20.25 203 THR B CA 1
ATOM 4010 C C . THR B 1 202 ? 29.553 -17.814 -46.721 1.00 23.72 203 THR B C 1
ATOM 4011 O O . THR B 1 202 ? 29.933 -18.985 -46.634 1.00 24.71 203 THR B O 1
ATOM 4015 N N . VAL B 1 203 ? 29.313 -17.214 -47.882 1.00 22.44 204 VAL B N 1
ATOM 4016 C CA . VAL B 1 203 ? 29.483 -17.874 -49.169 1.00 28.43 204 VAL B CA 1
ATOM 4017 C C . VAL B 1 203 ? 30.787 -17.368 -49.762 1.00 22.91 204 VAL B C 1
ATOM 4018 O O . VAL B 1 203 ? 30.913 -16.188 -50.105 1.00 22.29 204 VAL B O 1
ATOM 4022 N N . HIS B 1 204 ? 31.769 -18.258 -49.871 1.00 35.43 205 HIS B N 1
ATOM 4023 C CA . HIS B 1 204 ? 33.070 -17.865 -50.390 1.00 33.23 205 HIS B CA 1
ATOM 4024 C C . HIS B 1 204 ? 33.166 -17.948 -51.905 1.00 35.54 205 HIS B C 1
ATOM 4025 O O . HIS B 1 204 ? 34.058 -17.322 -52.487 1.00 33.21 205 HIS B O 1
ATOM 4032 N N . ASN B 1 205 ? 32.280 -18.689 -52.563 1.00 26.09 206 ASN B N 1
ATOM 4033 C CA . ASN B 1 205 ? 32.335 -18.746 -54.015 1.00 29.75 206 ASN B CA 1
ATOM 4034 C C . ASN B 1 205 ? 30.990 -19.189 -54.566 1.00 31.92 206 ASN B C 1
ATOM 4035 O O . ASN B 1 205 ? 30.073 -19.563 -53.835 1.00 29.99 206 ASN B O 1
ATOM 4040 N N . LYS B 1 206 ? 30.943 -19.234 -55.889 1.00 35.89 207 LYS B N 1
ATOM 4041 C CA A LYS B 1 206 ? 29.684 -19.317 -56.607 0.42 36.20 207 LYS B CA 1
ATOM 4042 C CA B LYS B 1 206 ? 29.673 -19.322 -56.596 0.58 36.19 207 LYS B CA 1
ATOM 4043 C C . LYS B 1 206 ? 29.063 -20.705 -56.487 1.00 40.23 207 LYS B C 1
ATOM 4044 O O . LYS B 1 206 ? 27.841 -20.835 -56.491 1.00 42.01 207 LYS B O 1
ATOM 4055 N N . ASP B 1 207 ? 29.886 -21.750 -56.378 1.00 25.61 208 ASP B N 1
ATOM 4056 C CA . ASP B 1 207 ? 29.386 -23.115 -56.285 1.00 26.12 208 ASP B CA 1
ATOM 4057 C C . ASP B 1 207 ? 29.065 -23.554 -54.857 1.00 22.51 208 ASP B C 1
ATOM 4058 O O . ASP B 1 207 ? 28.412 -24.590 -54.675 1.00 29.65 208 ASP B O 1
ATOM 4063 N N . GLU B 1 208 ? 29.502 -22.798 -53.846 1.00 25.14 209 GLU B N 1
ATOM 4064 C CA . GLU B 1 208 ? 29.228 -23.158 -52.460 1.00 33.96 209 GLU B CA 1
ATOM 4065 C C . GLU B 1 208 ? 27.735 -23.193 -52.158 1.00 26.83 209 GLU B C 1
ATOM 4066 O O . GLU B 1 208 ? 27.326 -23.854 -51.198 1.00 26.95 209 GLU B O 1
ATOM 4072 N N . VAL B 1 209 ? 26.914 -22.509 -52.961 1.00 23.18 210 VAL B N 1
ATOM 4073 C CA . VAL B 1 209 ? 25.473 -22.488 -52.716 1.00 21.00 210 VAL B CA 1
ATOM 4074 C C . VAL B 1 209 ? 24.880 -23.884 -52.830 1.00 23.34 210 VAL B C 1
ATOM 4075 O O . VAL B 1 209 ? 23.913 -24.215 -52.132 1.00 26.05 210 VAL B O 1
ATOM 4079 N N . TYR B 1 210 ? 25.455 -24.734 -53.685 1.00 23.71 211 TYR B N 1
ATOM 4080 C CA . TYR B 1 210 ? 24.896 -26.067 -53.878 1.00 24.45 211 TYR B CA 1
ATOM 4081 C C . TYR B 1 210 ? 25.008 -26.905 -52.611 1.00 24.58 211 TYR B C 1
ATOM 4082 O O . TYR B 1 210 ? 24.075 -27.638 -52.264 1.00 29.77 211 TYR B O 1
ATOM 4091 N N . GLN B 1 211 ? 26.130 -26.800 -51.897 1.00 24.24 212 GLN B N 1
ATOM 4092 C CA . GLN B 1 211 ? 26.265 -27.540 -50.647 1.00 29.38 212 GLN B CA 1
ATOM 4093 C C . GLN B 1 211 ? 25.390 -26.946 -49.551 1.00 30.89 212 GLN B C 1
ATOM 4094 O O . GLN B 1 211 ? 24.899 -27.678 -48.683 1.00 26.74 212 GLN B O 1
ATOM 4100 N N . ILE B 1 212 ? 25.183 -25.628 -49.574 1.00 23.67 213 ILE B N 1
ATOM 4101 C CA . ILE B 1 212 ? 24.285 -24.999 -48.610 1.00 23.18 213 ILE B CA 1
ATOM 4102 C C . ILE B 1 212 ? 22.858 -25.481 -48.825 1.00 27.21 213 ILE B C 1
ATOM 4103 O O . ILE B 1 212 ? 22.136 -25.781 -47.865 1.00 25.65 213 ILE B O 1
ATOM 4108 N N . LEU B 1 213 ? 22.434 -25.578 -50.088 1.00 25.16 214 LEU B N 1
ATOM 4109 C CA . LEU B 1 213 ? 21.082 -26.040 -50.388 1.00 22.73 214 LEU B CA 1
ATOM 4110 C C . LEU B 1 213 ? 20.885 -27.494 -49.975 1.00 27.55 214 LEU B C 1
ATOM 4111 O O . LEU B 1 213 ? 19.810 -27.864 -49.488 1.00 23.25 214 LEU B O 1
ATOM 4116 N N . GLU B 1 214 ? 21.908 -28.334 -50.165 1.00 20.99 215 GLU B N 1
ATOM 4117 C CA . GLU B 1 214 ? 21.822 -29.721 -49.715 1.00 18.07 215 GLU B CA 1
ATOM 4118 C C . GLU B 1 214 ? 21.668 -29.798 -48.203 1.00 22.39 215 GLU B C 1
ATOM 4119 O O . GLU B 1 214 ? 20.874 -30.597 -47.691 1.00 22.29 215 GLU B O 1
ATOM 4125 N N . LYS B 1 215 ? 22.428 -28.978 -47.471 1.00 22.20 216 LYS B N 1
ATOM 4126 C CA . LYS B 1 215 ? 22.295 -28.938 -46.018 1.00 22.40 216 LYS B CA 1
ATOM 4127 C C . LYS B 1 215 ? 20.886 -28.529 -45.609 1.00 22.81 216 LYS B C 1
ATOM 4128 O O . LYS B 1 215 ? 20.311 -29.104 -44.677 1.00 20.03 216 LYS B O 1
ATOM 4134 N N . GLY B 1 216 ? 20.311 -27.544 -46.301 1.00 22.79 217 GLY B N 1
ATOM 4135 C CA . GLY B 1 216 ? 18.952 -27.132 -45.991 1.00 26.24 217 GLY B CA 1
ATOM 4136 C C . GLY B 1 216 ? 17.927 -28.196 -46.330 1.00 19.51 217 GLY B C 1
ATOM 4137 O O . GLY B 1 216 ? 16.935 -28.365 -45.614 1.00 24.49 217 GLY B O 1
ATOM 4138 N N . ALA B 1 217 ? 18.147 -28.925 -47.427 1.00 19.72 218 ALA B N 1
ATOM 4139 C CA . ALA B 1 217 ? 17.245 -30.016 -47.782 1.00 20.84 218 ALA B CA 1
ATOM 4140 C C . ALA B 1 217 ? 17.254 -31.104 -46.717 1.00 20.10 218 ALA B C 1
ATOM 4141 O O . ALA B 1 217 ? 16.199 -31.634 -46.350 1.00 22.08 218 ALA B O 1
ATOM 4143 N N . ALA B 1 218 ? 18.438 -31.450 -46.205 1.00 23.34 219 ALA B N 1
ATOM 4144 C CA . ALA B 1 218 ? 18.516 -32.450 -45.145 1.00 20.82 219 ALA B CA 1
ATOM 4145 C C . ALA B 1 218 ? 17.790 -31.977 -43.893 1.00 23.55 219 ALA B C 1
ATOM 4146 O O . ALA B 1 218 ? 17.109 -32.765 -43.225 1.00 20.82 219 ALA B O 1
ATOM 4148 N N . LYS B 1 219 ? 17.918 -30.690 -43.565 1.00 22.13 220 LYS B N 1
ATOM 4149 C CA . LYS B 1 219 ? 17.194 -30.136 -42.426 1.00 25.77 220 LYS B CA 1
ATOM 4150 C C . LYS B 1 219 ? 15.692 -30.148 -42.669 1.00 19.00 220 LYS B C 1
ATOM 4151 O O . LYS B 1 219 ? 14.909 -30.439 -41.754 1.00 20.73 220 LYS B O 1
ATOM 4157 N N . ARG B 1 220 ? 15.269 -29.815 -43.891 1.00 16.87 221 ARG B N 1
ATOM 4158 C CA . ARG B 1 220 ? 13.849 -29.875 -44.224 1.00 16.99 221 ARG B CA 1
ATOM 4159 C C . ARG B 1 220 ? 13.289 -31.266 -43.984 1.00 20.19 221 ARG B C 1
ATOM 4160 O O . ARG B 1 220 ? 12.188 -31.420 -43.440 1.00 18.70 221 ARG B O 1
ATOM 4168 N N . THR B 1 221 ? 14.034 -32.293 -44.391 1.00 18.35 222 THR B N 1
ATOM 4169 C CA . THR B 1 221 ? 13.569 -33.663 -44.217 1.00 22.65 222 THR B CA 1
ATOM 4170 C C . THR B 1 221 ? 13.373 -33.993 -42.744 1.00 13.87 222 THR B C 1
ATOM 4171 O O . THR B 1 221 ? 12.363 -34.596 -42.364 1.00 19.03 222 THR B O 1
ATOM 4175 N N . THR B 1 222 ? 14.319 -33.587 -41.894 1.00 15.90 223 THR B N 1
ATOM 4176 C CA . THR B 1 222 ? 14.179 -33.836 -40.464 1.00 18.43 223 THR B CA 1
ATOM 4177 C C . THR B 1 222 ? 12.983 -33.093 -39.887 1.00 19.61 223 THR B C 1
ATOM 4178 O O . THR B 1 222 ? 12.225 -33.649 -39.083 1.00 22.73 223 THR B O 1
ATOM 4182 N N . ALA B 1 223 ? 12.800 -31.830 -40.283 1.00 18.49 224 ALA B N 1
ATOM 4183 C CA . ALA B 1 223 ? 11.657 -31.061 -39.800 1.00 22.89 224 ALA B CA 1
ATOM 4184 C C . ALA B 1 223 ? 10.347 -31.680 -40.263 1.00 15.01 224 ALA B C 1
ATOM 4185 O O . ALA B 1 223 ? 9.358 -31.692 -39.519 1.00 23.98 224 ALA B O 1
ATOM 4187 N N . ALA B 1 224 ? 10.320 -32.200 -41.492 1.00 17.54 225 ALA B N 1
ATOM 4188 C CA . ALA B 1 224 ? 9.124 -32.879 -41.979 1.00 19.05 225 ALA B CA 1
ATOM 4189 C C . ALA B 1 224 ? 8.856 -34.154 -41.191 1.00 25.18 225 ALA B C 1
ATOM 4190 O O . ALA B 1 224 ? 7.705 -34.447 -40.848 1.00 27.67 225 ALA B O 1
ATOM 4192 N N . THR B 1 225 ? 9.904 -34.921 -40.887 1.00 27.16 226 THR B N 1
ATOM 4193 C CA . THR B 1 225 ? 9.723 -36.155 -40.135 1.00 24.61 226 THR B CA 1
ATOM 4194 C C . THR B 1 225 ? 9.496 -35.905 -38.648 1.00 38.74 226 THR B C 1
ATOM 4195 O O . THR B 1 225 ? 8.931 -36.769 -37.968 1.00 33.13 226 THR B O 1
ATOM 4199 N N . LEU B 1 226 ? 9.905 -34.743 -38.134 1.00 27.45 227 LEU B N 1
ATOM 4200 C CA . LEU B 1 226 ? 9.660 -34.417 -36.734 1.00 25.57 227 LEU B CA 1
ATOM 4201 C C . LEU B 1 226 ? 8.281 -33.797 -36.534 1.00 38.34 227 LEU B C 1
ATOM 4202 O O . LEU B 1 226 ? 7.536 -34.202 -35.635 1.00 41.75 227 LEU B O 1
ATOM 4207 N N . MET B 1 227 ? 7.921 -32.815 -37.366 1.00 30.21 228 MET B N 1
ATOM 4208 C CA . MET B 1 227 ? 6.781 -31.946 -37.093 1.00 27.22 228 MET B CA 1
ATOM 4209 C C . MET B 1 227 ? 5.734 -31.919 -38.199 1.00 30.00 228 MET B C 1
ATOM 4210 O O . MET B 1 227 ? 4.830 -31.077 -38.141 1.00 31.54 228 MET B O 1
ATOM 4215 N N . ASN B 1 228 ? 5.833 -32.785 -39.210 1.00 27.35 229 ASN B N 1
ATOM 4216 C CA . ASN B 1 228 ? 4.956 -32.760 -40.381 1.00 23.13 229 ASN B CA 1
ATOM 4217 C C . ASN B 1 228 ? 5.116 -31.491 -41.212 1.00 26.59 229 ASN B C 1
ATOM 4218 O O . ASN B 1 228 ? 4.189 -31.097 -41.926 1.00 25.29 229 ASN B O 1
ATOM 4223 N N . ALA B 1 229 ? 6.274 -30.835 -41.142 1.00 25.33 230 ALA B N 1
ATOM 4224 C CA . ALA B 1 229 ? 6.483 -29.553 -41.818 1.00 27.23 230 ALA B CA 1
ATOM 4225 C C . ALA B 1 229 ? 7.019 -29.789 -43.231 1.00 29.10 230 ALA B C 1
ATOM 4226 O O . ALA B 1 229 ? 8.176 -29.517 -43.557 1.00 25.78 230 ALA B O 1
ATOM 4228 N N . TYR B 1 230 ? 6.136 -30.296 -44.085 1.00 15.94 231 TYR B N 1
ATOM 4229 C CA . TYR B 1 230 ? 6.520 -30.586 -45.457 1.00 19.29 231 TYR B CA 1
ATOM 4230 C C . TYR B 1 230 ? 6.693 -29.297 -46.250 1.00 21.41 231 TYR B C 1
ATOM 4231 O O . TYR B 1 230 ? 6.009 -28.297 -46.014 1.00 21.31 231 TYR B O 1
ATOM 4240 N N . SER B 1 231 ? 7.634 -29.328 -47.199 1.00 19.91 232 SER B N 1
ATOM 4241 C CA . SER B 1 231 ? 7.953 -28.126 -47.962 1.00 18.84 232 SER B CA 1
ATOM 4242 C C . SER B 1 231 ? 6.756 -27.636 -48.767 1.00 25.18 232 SER B C 1
ATOM 4243 O O . SER B 1 231 ? 6.624 -26.430 -49.004 1.00 23.87 232 SER B O 1
ATOM 4246 N N . SER B 1 232 ? 5.868 -28.544 -49.180 1.00 22.68 233 SER B N 1
ATOM 4247 C CA . SER B 1 232 ? 4.679 -28.134 -49.919 1.00 22.44 233 SER B CA 1
ATOM 4248 C C . SER B 1 232 ? 3.711 -27.328 -49.064 1.00 23.23 233 SER B C 1
ATOM 4249 O O . SER B 1 232 ? 2.831 -26.655 -49.614 1.00 22.11 233 SER B O 1
ATOM 4252 N N . ARG B 1 233 ? 3.847 -27.377 -47.737 1.00 22.00 234 ARG B N 1
ATOM 4253 C CA . ARG B 1 233 ? 2.928 -26.697 -46.832 1.00 23.97 234 ARG B CA 1
ATOM 4254 C C . ARG B 1 233 ? 3.637 -25.674 -45.950 1.00 21.22 234 ARG B C 1
ATOM 4255 O O . ARG B 1 233 ? 3.121 -25.299 -44.892 1.00 19.40 234 ARG B O 1
ATOM 4263 N N . SER B 1 234 ? 4.808 -25.206 -46.370 1.00 17.91 235 SER B N 1
ATOM 4264 C CA . SER B 1 234 ? 5.536 -24.188 -45.631 1.00 14.81 235 SER B CA 1
ATOM 4265 C C . SER B 1 234 ? 6.128 -23.188 -46.612 1.00 15.10 235 SER B C 1
ATOM 4266 O O . SER B 1 234 ? 6.353 -23.497 -47.784 1.00 21.02 235 SER B O 1
ATOM 4269 N N . HIS B 1 235 ? 6.366 -21.974 -46.119 1.00 14.81 236 HIS B N 1
ATOM 4270 C CA . HIS B 1 235 ? 7.050 -20.945 -46.889 1.00 16.26 236 HIS B CA 1
ATOM 4271 C C . HIS B 1 235 ? 8.548 -21.048 -46.638 1.00 12.15 236 HIS B C 1
ATOM 4272 O O . HIS B 1 235 ? 8.983 -21.106 -45.484 1.00 24.57 236 HIS B O 1
ATOM 4279 N N . SER B 1 236 ? 9.329 -21.061 -47.715 1.00 14.53 237 SER B N 1
ATOM 4280 C CA A SER B 1 236 ? 10.779 -21.060 -47.637 0.43 18.67 237 SER B CA 1
ATOM 4281 C CA B SER B 1 236 ? 10.789 -21.057 -47.633 0.57 18.66 237 SER B CA 1
ATOM 4282 C C . SER B 1 236 ? 11.301 -19.665 -47.966 1.00 16.91 237 SER B C 1
ATOM 4283 O O . SER B 1 236 ? 10.883 -19.064 -48.960 1.00 19.62 237 SER B O 1
ATOM 4288 N N . VAL B 1 237 ? 12.196 -19.150 -47.128 1.00 14.86 238 VAL B N 1
ATOM 4289 C CA . VAL B 1 237 ? 12.771 -17.825 -47.318 1.00 15.02 238 VAL B CA 1
ATOM 4290 C C . VAL B 1 237 ? 14.280 -17.987 -47.403 1.00 16.53 238 VAL B C 1
ATOM 4291 O O . VAL B 1 237 ? 14.942 -18.248 -46.389 1.00 13.14 238 VAL B O 1
ATOM 4295 N N . PHE B 1 238 ? 14.820 -17.835 -48.608 1.00 13.67 239 PHE B N 1
ATOM 4296 C CA . PHE B 1 238 ? 16.256 -17.878 -48.859 1.00 17.59 239 PHE B CA 1
ATOM 4297 C C . PHE B 1 238 ? 16.731 -16.440 -49.032 1.00 16.31 239 PHE B C 1
ATOM 4298 O O . PHE B 1 238 ? 16.382 -15.779 -50.014 1.00 20.56 239 PHE B O 1
ATOM 4306 N N . SER B 1 239 ? 17.514 -15.950 -48.077 1.00 16.22 240 SER B N 1
ATOM 4307 C CA . SER B 1 239 ? 17.925 -14.552 -48.054 1.00 18.12 240 SER B CA 1
ATOM 4308 C C . SER B 1 239 ? 19.418 -14.447 -48.320 1.00 17.88 240 SER B C 1
ATOM 4309 O O . SER B 1 239 ? 20.218 -15.095 -47.641 1.00 17.40 240 SER B O 1
ATOM 4312 N N . VAL B 1 240 ? 19.782 -13.627 -49.301 1.00 17.01 241 VAL B N 1
ATOM 4313 C CA . VAL B 1 240 ? 21.174 -13.355 -49.645 1.00 17.20 241 VAL B CA 1
ATOM 4314 C C . VAL B 1 240 ? 21.472 -11.912 -49.265 1.00 22.87 241 VAL B C 1
ATOM 4315 O O . VAL B 1 240 ? 20.790 -10.991 -49.727 1.00 20.92 241 VAL B O 1
ATOM 4319 N N . THR B 1 241 ? 22.491 -11.707 -48.435 1.00 16.60 242 THR B N 1
ATOM 4320 C CA . THR B 1 241 ? 22.915 -10.368 -48.044 1.00 15.34 242 THR B CA 1
ATOM 4321 C C . THR B 1 241 ? 24.305 -10.098 -48.606 1.00 23.29 242 THR B C 1
ATOM 4322 O O . THR B 1 241 ? 25.232 -10.880 -48.373 1.00 20.14 242 THR B O 1
ATOM 4326 N N . ILE B 1 242 ? 24.447 -8.997 -49.342 1.00 18.75 243 ILE B N 1
ATOM 4327 C CA . ILE B 1 242 ? 25.715 -8.611 -49.955 1.00 17.29 243 ILE B CA 1
ATOM 4328 C C . ILE B 1 242 ? 26.260 -7.380 -49.235 1.00 19.14 243 ILE B C 1
ATOM 4329 O O . ILE B 1 242 ? 25.574 -6.350 -49.147 1.00 21.14 243 ILE B O 1
ATOM 4334 N N . HIS B 1 243 ? 27.491 -7.496 -48.714 1.00 16.81 244 HIS B N 1
ATOM 4335 C CA . HIS B 1 243 ? 28.236 -6.397 -48.100 1.00 25.20 244 HIS B CA 1
ATOM 4336 C C . HIS B 1 243 ? 29.171 -5.814 -49.140 1.00 28.88 244 HIS B C 1
ATOM 4337 O O . HIS B 1 243 ? 30.091 -6.494 -49.580 1.00 27.25 244 HIS B O 1
ATOM 4344 N N . MET B 1 244 ? 28.972 -4.565 -49.511 1.00 22.70 245 MET B N 1
ATOM 4345 C CA . MET B 1 244 ? 29.814 -3.971 -50.533 1.00 18.98 245 MET B CA 1
ATOM 4346 C C . MET B 1 244 ? 30.498 -2.740 -49.982 1.00 25.13 245 MET B C 1
ATOM 4347 O O . MET B 1 244 ? 29.859 -1.903 -49.351 1.00 26.42 245 MET B O 1
ATOM 4352 N N . LYS B 1 245 ? 31.799 -2.645 -50.205 1.00 30.50 246 LYS B N 1
ATOM 4353 C CA . LYS B 1 245 ? 32.543 -1.480 -49.764 1.00 31.27 246 LYS B CA 1
ATOM 4354 C C . LYS B 1 245 ? 33.278 -0.868 -50.948 1.00 37.65 246 LYS B C 1
ATOM 4355 O O . LYS B 1 245 ? 33.961 -1.568 -51.694 1.00 37.54 246 LYS B O 1
ATOM 4361 N N . GLU B 1 246 ? 33.132 0.444 -51.113 1.00 32.77 247 GLU B N 1
ATOM 4362 C CA . GLU B 1 246 ? 33.992 1.211 -52.007 1.00 34.02 247 GLU B CA 1
ATOM 4363 C C . GLU B 1 246 ? 34.775 2.225 -51.183 1.00 38.38 247 GLU B C 1
ATOM 4364 O O . GLU B 1 246 ? 34.230 2.783 -50.230 1.00 48.35 247 GLU B O 1
ATOM 4370 N N . THR B 1 247 ? 36.019 2.503 -51.579 1.00 32.14 248 THR B N 1
ATOM 4371 C CA . THR B 1 247 ? 36.856 3.504 -50.924 1.00 22.14 248 THR B CA 1
ATOM 4372 C C . THR B 1 247 ? 37.055 4.675 -51.872 1.00 26.90 248 THR B C 1
ATOM 4373 O O . THR B 1 247 ? 37.469 4.484 -53.022 1.00 32.68 248 THR B O 1
ATOM 4377 N N . THR B 1 248 ? 36.708 5.873 -51.408 1.00 25.63 249 THR B N 1
ATOM 4378 C CA . THR B 1 248 ? 36.769 7.029 -52.282 1.00 28.28 249 THR B CA 1
ATOM 4379 C C . THR B 1 248 ? 38.217 7.456 -52.475 1.00 26.85 249 THR B C 1
ATOM 4380 O O . THR B 1 248 ? 39.151 6.901 -51.888 1.00 29.98 249 THR B O 1
ATOM 4384 N N . ILE B 1 249 ? 38.394 8.462 -53.330 1.00 33.40 250 ILE B N 1
ATOM 4385 C CA . ILE B 1 249 ? 39.727 8.985 -53.599 1.00 35.29 250 ILE B CA 1
ATOM 4386 C C . ILE B 1 249 ? 40.360 9.515 -52.320 1.00 39.07 250 ILE B C 1
ATOM 4387 O O . ILE B 1 249 ? 41.543 9.273 -52.049 1.00 36.22 250 ILE B O 1
ATOM 4392 N N . ASP B 1 250 ? 39.585 10.229 -51.503 1.00 30.85 251 ASP B N 1
ATOM 4393 C CA . ASP B 1 250 ? 40.110 10.796 -50.270 1.00 34.42 251 ASP B CA 1
ATOM 4394 C C . ASP B 1 250 ? 40.011 9.835 -49.087 1.00 25.66 251 ASP B C 1
ATOM 4395 O O . ASP B 1 250 ? 40.141 10.266 -47.935 1.00 26.45 251 ASP B O 1
ATOM 4400 N N . GLY B 1 251 ? 39.766 8.553 -49.347 1.00 25.19 252 GLY B N 1
ATOM 4401 C CA . GLY B 1 251 ? 39.927 7.524 -48.342 1.00 25.83 252 GLY B CA 1
ATOM 4402 C C . GLY B 1 251 ? 38.716 7.202 -47.498 1.00 27.36 252 GLY B C 1
ATOM 4403 O O . GLY B 1 251 ? 38.869 6.538 -46.466 1.00 34.07 252 GLY B O 1
ATOM 4404 N N . GLU B 1 252 ? 37.521 7.635 -47.891 1.00 21.96 253 GLU B N 1
ATOM 4405 C CA . GLU B 1 252 ? 36.324 7.309 -47.129 1.00 26.75 253 GLU B CA 1
ATOM 4406 C C . GLU B 1 252 ? 35.782 5.959 -47.578 1.00 32.03 253 GLU B C 1
ATOM 4407 O O . GLU B 1 252 ? 35.606 5.719 -48.777 1.00 25.84 253 GLU B O 1
ATOM 4413 N N . GLU B 1 253 ? 35.531 5.081 -46.612 1.00 32.41 254 GLU B N 1
ATOM 4414 C CA . GLU B 1 253 ? 34.886 3.805 -46.884 1.00 31.63 254 GLU B CA 1
ATOM 4415 C C . GLU B 1 253 ? 33.380 4.014 -46.944 1.00 30.66 254 GLU B C 1
ATOM 4416 O O . GLU B 1 253 ? 32.781 4.526 -45.993 1.00 41.33 254 GLU B O 1
ATOM 4422 N N . LEU B 1 254 ? 32.768 3.623 -48.057 1.00 28.47 255 LEU B N 1
ATOM 4423 C CA . LEU B 1 254 ? 31.327 3.740 -48.240 0.94 29.51 255 LEU B CA 1
ATOM 4424 C C . LEU B 1 254 ? 30.740 2.342 -48.351 1.00 30.21 255 LEU B C 1
ATOM 4425 O O . LEU B 1 254 ? 31.091 1.589 -49.267 1.00 30.66 255 LEU B O 1
ATOM 4430 N N . VAL B 1 255 ? 29.859 1.995 -47.416 1.00 33.40 256 VAL B N 1
ATOM 4431 C CA . VAL B 1 255 ? 29.304 0.650 -47.313 1.00 33.04 256 VAL B CA 1
ATOM 4432 C C . VAL B 1 255 ? 27.910 0.632 -47.927 1.00 31.97 256 VAL B C 1
ATOM 4433 O O . VAL B 1 255 ? 27.050 1.449 -47.573 1.00 29.54 256 VAL B O 1
ATOM 4437 N N . LYS B 1 256 ? 27.694 -0.291 -48.860 1.00 25.71 257 LYS B N 1
ATOM 4438 C CA . LYS B 1 256 ? 26.374 -0.598 -49.394 1.00 27.24 257 LYS B CA 1
ATOM 4439 C C . LYS B 1 256 ? 25.986 -2.005 -48.961 1.00 26.92 257 LYS B C 1
ATOM 4440 O O . LYS B 1 256 ? 26.820 -2.917 -48.968 1.00 28.94 257 LYS B O 1
ATOM 4446 N N . ILE B 1 257 ? 24.725 -2.179 -48.573 1.00 23.09 258 ILE B N 1
ATOM 4447 C CA . ILE B 1 257 ? 24.207 -3.468 -48.126 1.00 19.39 258 ILE B CA 1
ATOM 4448 C C . ILE B 1 257 ? 23.003 -3.802 -48.991 1.00 20.92 258 ILE B C 1
ATOM 4449 O O . ILE B 1 257 ? 21.965 -3.137 -48.896 1.00 25.34 258 ILE B O 1
ATOM 4454 N N . GLY B 1 258 ? 23.136 -4.822 -49.831 1.00 23.30 259 GLY B N 1
ATOM 4455 C CA . GLY B 1 258 ? 22.033 -5.312 -50.631 1.00 19.67 259 GLY B CA 1
ATOM 4456 C C . GLY B 1 258 ? 21.496 -6.615 -50.070 1.00 18.99 259 GLY B C 1
ATOM 4457 O O . GLY B 1 258 ? 22.233 -7.411 -49.497 1.00 19.09 259 GLY B O 1
ATOM 4458 N N . LYS B 1 259 ? 20.192 -6.822 -50.227 1.00 16.52 260 LYS B N 1
ATOM 4459 C CA . LYS B 1 259 ? 19.564 -8.037 -49.736 1.00 16.17 260 LYS B CA 1
ATOM 4460 C C . LYS B 1 259 ? 18.538 -8.505 -50.753 1.00 19.83 260 LYS B C 1
ATOM 4461 O O . LYS B 1 259 ? 17.770 -7.700 -51.285 1.00 20.55 260 LYS B O 1
ATOM 4467 N N . LEU B 1 260 ? 18.547 -9.804 -51.040 1.00 16.02 261 LEU B N 1
ATOM 4468 C CA . LEU B 1 260 ? 17.594 -10.404 -51.963 1.00 13.79 261 LEU B CA 1
ATOM 4469 C C . LEU B 1 260 ? 16.960 -11.607 -51.287 1.00 12.97 261 LEU B C 1
ATOM 4470 O O . LEU B 1 260 ? 17.651 -12.583 -50.975 1.00 16.10 261 LEU B O 1
ATOM 4475 N N . ASN B 1 261 ? 15.652 -11.537 -51.057 1.00 10.93 262 ASN B N 1
ATOM 4476 C CA . ASN B 1 261 ? 14.901 -12.624 -50.450 1.00 11.27 262 ASN B CA 1
ATOM 4477 C C . ASN B 1 261 ? 14.204 -13.395 -51.563 1.00 15.56 262 ASN B C 1
ATOM 4478 O O . ASN B 1 261 ? 13.468 -12.808 -52.362 1.00 14.93 262 ASN B O 1
ATOM 4483 N N . LEU B 1 262 ? 14.469 -14.694 -51.633 1.00 11.68 263 LEU B N 1
ATOM 4484 C CA . LEU B 1 262 ? 13.917 -15.573 -52.656 1.00 13.83 263 LEU B CA 1
ATOM 4485 C C . LEU B 1 262 ? 12.948 -16.513 -51.955 1.00 14.86 263 LEU B C 1
ATOM 4486 O O . LEU B 1 262 ? 13.368 -17.405 -51.210 1.00 17.22 263 LEU B O 1
ATOM 4491 N N . VAL B 1 263 ? 11.654 -16.304 -52.180 1.00 13.54 264 VAL B N 1
ATOM 4492 C CA . VAL B 1 263 ? 10.608 -16.883 -51.347 1.00 12.87 264 VAL B CA 1
ATOM 4493 C C . VAL B 1 263 ? 9.849 -17.924 -52.157 1.00 15.62 264 VAL B C 1
ATOM 4494 O O . VAL B 1 263 ? 9.221 -17.603 -53.175 1.00 16.09 264 VAL B O 1
ATOM 4498 N N . ASP B 1 264 ? 9.911 -19.168 -51.691 1.00 15.10 265 ASP B N 1
ATOM 4499 C CA . ASP B 1 264 ? 9.253 -20.323 -52.297 1.00 17.42 265 ASP B CA 1
ATOM 4500 C C . ASP B 1 264 ? 8.046 -20.628 -51.415 1.00 16.35 265 ASP B C 1
ATOM 4501 O O . ASP B 1 264 ? 8.154 -21.318 -50.400 1.00 15.08 265 ASP B O 1
ATOM 4506 N N . LEU B 1 265 ? 6.887 -20.091 -51.797 1.00 15.14 266 LEU B N 1
ATOM 4507 C CA . LEU B 1 265 ? 5.731 -20.098 -50.915 1.00 14.36 266 LEU B CA 1
ATOM 4508 C C . LEU B 1 265 ? 5.125 -21.494 -50.791 1.00 17.96 266 LEU B C 1
ATOM 4509 O O . LEU B 1 265 ? 5.334 -22.378 -51.627 1.00 14.99 266 LEU B O 1
ATOM 4514 N N . ALA B 1 266 ? 4.369 -21.681 -49.711 1.00 16.93 267 ALA B N 1
ATOM 4515 C CA . ALA B 1 266 ? 3.578 -22.888 -49.539 1.00 15.66 267 ALA B CA 1
ATOM 4516 C C . ALA B 1 266 ? 2.587 -23.027 -50.686 1.00 15.14 267 ALA B C 1
ATOM 4517 O O . ALA B 1 266 ? 2.139 -22.036 -51.269 1.00 17.41 267 ALA B O 1
ATOM 4519 N N . GLY B 1 267 ? 2.259 -24.276 -51.015 1.00 15.83 268 GLY B N 1
ATOM 4520 C CA . GLY B 1 267 ? 1.316 -24.567 -52.076 1.00 14.18 268 GLY B CA 1
ATOM 4521 C C . GLY B 1 267 ? 0.008 -23.822 -51.913 1.00 15.22 268 GLY B C 1
ATOM 4522 O O . GLY B 1 267 ? -0.558 -23.781 -50.816 1.00 20.79 268 GLY B O 1
ATOM 4523 N N . SER B 1 268 ? -0.477 -23.225 -52.999 1.00 15.64 269 SER B N 1
ATOM 4524 C CA . SER B 1 268 ? -1.657 -22.372 -52.937 1.00 19.55 269 SER B CA 1
ATOM 4525 C C . SER B 1 268 ? -2.960 -23.154 -52.851 1.00 19.77 269 SER B C 1
ATOM 4526 O O . SER B 1 268 ? -4.010 -22.549 -52.605 1.00 26.32 269 SER B O 1
ATOM 4529 N N . GLU B 1 269 ? -2.926 -24.467 -53.047 1.00 18.92 270 GLU B N 1
ATOM 4530 C CA . GLU B 1 269 ? -4.149 -25.257 -53.015 1.00 22.60 270 GLU B CA 1
ATOM 4531 C C . GLU B 1 269 ? -4.663 -25.378 -51.585 1.00 17.78 270 GLU B C 1
ATOM 4532 O O . GLU B 1 269 ? -5.832 -25.115 -51.314 1.00 48.98 270 GLU B O 1
ATOM 4538 N N . ALA B 1 281 ? -5.837 -29.897 -40.350 1.00 56.33 282 ALA B N 1
ATOM 4539 C CA . ALA B 1 281 ? -6.923 -29.219 -41.052 1.00 59.89 282 ALA B CA 1
ATOM 4540 C C . ALA B 1 281 ? -6.989 -27.762 -40.608 1.00 66.01 282 ALA B C 1
ATOM 4541 O O . ALA B 1 281 ? -7.584 -26.914 -41.274 1.00 59.33 282 ALA B O 1
ATOM 4543 N N . ARG B 1 282 ? -6.384 -27.494 -39.450 1.00 65.50 283 ARG B N 1
ATOM 4544 C CA . ARG B 1 282 ? -6.056 -26.123 -39.087 1.00 59.45 283 ARG B CA 1
ATOM 4545 C C . ARG B 1 282 ? -4.860 -25.633 -39.887 1.00 59.41 283 ARG B C 1
ATOM 4546 O O . ARG B 1 282 ? -4.768 -24.443 -40.209 1.00 62.12 283 ARG B O 1
ATOM 4554 N N . GLU B 1 283 ? -3.950 -26.549 -40.225 1.00 61.37 284 GLU B N 1
ATOM 4555 C CA . GLU B 1 283 ? -2.715 -26.188 -40.910 1.00 55.06 284 GLU B CA 1
ATOM 4556 C C . GLU B 1 283 ? -2.993 -25.582 -42.281 1.00 55.82 284 GLU B C 1
ATOM 4557 O O . GLU B 1 283 ? -2.287 -24.666 -42.718 1.00 53.28 284 GLU B O 1
ATOM 4563 N N . ALA B 1 284 ? -4.028 -26.068 -42.970 1.00 44.90 285 ALA B N 1
ATOM 4564 C CA . ALA B 1 284 ? -4.430 -25.432 -44.218 1.00 45.43 285 ALA B CA 1
ATOM 4565 C C . ALA B 1 284 ? -4.987 -24.035 -43.978 1.00 47.78 285 ALA B C 1
ATOM 4566 O O . ALA B 1 284 ? -4.796 -23.141 -44.811 1.00 41.04 285 ALA B O 1
ATOM 4568 N N . GLY B 1 285 ? -5.666 -23.826 -42.848 1.00 54.58 286 GLY B N 1
ATOM 4569 C CA . GLY B 1 285 ? -6.220 -22.512 -42.560 1.00 46.67 286 GLY B CA 1
ATOM 4570 C C . GLY B 1 285 ? -5.146 -21.466 -42.326 1.00 47.19 286 GLY B C 1
ATOM 4571 O O . GLY B 1 285 ? -5.221 -20.354 -42.856 1.00 52.49 286 GLY B O 1
ATOM 4572 N N . ASN B 1 286 ? -4.136 -21.806 -41.520 1.00 47.74 287 ASN B N 1
ATOM 4573 C CA . ASN B 1 286 ? -2.996 -20.914 -41.327 1.00 48.04 287 ASN B CA 1
ATOM 4574 C C . ASN B 1 286 ? -2.359 -20.546 -42.662 1.00 43.48 287 ASN B C 1
ATOM 4575 O O . ASN B 1 286 ? -2.053 -19.377 -42.919 1.00 35.33 287 ASN B O 1
ATOM 4580 N N . ILE B 1 287 ? -2.161 -21.545 -43.526 1.00 36.72 288 ILE B N 1
ATOM 4581 C CA . ILE B 1 287 ? -1.516 -21.321 -44.818 1.00 30.24 288 ILE B CA 1
ATOM 4582 C C . ILE B 1 287 ? -2.338 -20.362 -45.667 1.00 38.00 288 ILE B C 1
ATOM 4583 O O . ILE B 1 287 ? -1.821 -19.373 -46.200 1.00 27.77 288 ILE B O 1
ATOM 4588 N N . ASN B 1 288 ? -3.633 -20.654 -45.817 1.00 27.84 289 ASN B N 1
ATOM 4589 C CA . ASN B 1 288 ? -4.482 -19.852 -46.689 1.00 33.66 289 ASN B CA 1
ATOM 4590 C C . ASN B 1 288 ? -4.520 -18.398 -46.236 1.00 35.46 289 ASN B C 1
ATOM 4591 O O . ASN B 1 288 ? -4.483 -17.482 -47.065 1.00 34.63 289 ASN B O 1
ATOM 4596 N N . GLN B 1 289 ? -4.562 -18.166 -44.922 1.00 27.66 290 GLN B N 1
ATOM 4597 C CA . GLN B 1 289 ? -4.682 -16.797 -44.431 1.00 32.26 290 GLN B CA 1
ATOM 4598 C C . GLN B 1 289 ? -3.366 -16.037 -44.562 1.00 26.23 290 GLN B C 1
ATOM 4599 O O . GLN B 1 289 ? -3.368 -14.837 -44.858 1.00 24.15 290 GLN B O 1
ATOM 4605 N N . SER B 1 290 ? -2.232 -16.710 -44.348 1.00 27.88 291 SER B N 1
ATOM 4606 C CA . SER B 1 290 ? -0.954 -16.023 -44.508 1.00 21.07 291 SER B CA 1
ATOM 4607 C C . SER B 1 290 ? -0.723 -15.613 -45.959 1.00 23.88 291 SER B C 1
ATOM 4608 O O . SER B 1 290 ? -0.129 -14.560 -46.218 1.00 19.46 291 SER B O 1
ATOM 4611 N N . LEU B 1 291 ? -1.197 -16.419 -46.912 1.00 24.51 292 LEU B N 1
ATOM 4612 C CA . LEU B 1 291 ? -1.088 -16.045 -48.318 1.00 22.71 292 LEU B CA 1
ATOM 4613 C C . LEU B 1 291 ? -2.025 -14.891 -48.656 1.00 15.03 292 LEU B C 1
ATOM 4614 O O . LEU B 1 291 ? -1.683 -14.020 -49.464 1.00 16.47 292 LEU B O 1
ATOM 4619 N N . LEU B 1 292 ? -3.212 -14.863 -48.052 1.00 19.79 293 LEU B N 1
ATOM 4620 C CA . LEU B 1 292 ? -4.117 -13.748 -48.307 1.00 16.77 293 LEU B CA 1
ATOM 4621 C C . LEU B 1 292 ? -3.575 -12.454 -47.713 1.00 18.62 293 LEU B C 1
ATOM 4622 O O . LEU B 1 292 ? -3.716 -11.383 -48.314 1.00 18.92 293 LEU B O 1
ATOM 4627 N N . THR B 1 293 ? -2.928 -12.533 -46.547 1.00 17.49 294 THR B N 1
ATOM 4628 C CA . THR B 1 293 ? -2.289 -11.349 -45.979 1.00 17.58 294 THR B CA 1
ATOM 4629 C C . THR B 1 293 ? -1.190 -10.831 -46.898 1.00 17.67 294 THR B C 1
ATOM 4630 O O . THR B 1 293 ? -1.091 -9.623 -47.146 1.00 15.27 294 THR B O 1
ATOM 4634 N N . LEU B 1 294 ? -0.349 -11.734 -47.415 1.00 15.08 295 LEU B N 1
ATOM 4635 C CA . LEU B 1 294 ? 0.673 -11.330 -48.377 1.00 15.14 295 LEU B CA 1
ATOM 4636 C C . LEU B 1 294 ? 0.043 -10.625 -49.570 1.00 16.63 295 LEU B C 1
ATOM 4637 O O . LEU B 1 294 ? 0.513 -9.567 -50.004 1.00 13.96 295 LEU B O 1
ATOM 4642 N N . GLY B 1 295 ? -1.036 -11.198 -50.104 1.00 15.98 296 GLY B N 1
ATOM 4643 C CA . GLY B 1 295 ? -1.705 -10.582 -51.237 1.00 21.33 296 GLY B CA 1
ATOM 4644 C C . GLY B 1 295 ? -2.241 -9.203 -50.913 1.00 17.27 296 GLY B C 1
ATOM 4645 O O . GLY B 1 295 ? -2.113 -8.274 -51.714 1.00 18.03 296 GLY B O 1
ATOM 4646 N N . ARG B 1 296 ? -2.836 -9.046 -49.728 1.00 17.04 297 ARG B N 1
ATOM 4647 C CA . ARG B 1 296 ? -3.338 -7.737 -49.325 1.00 14.42 297 ARG B CA 1
ATOM 4648 C C . ARG B 1 296 ? -2.205 -6.731 -49.178 1.00 16.51 297 ARG B C 1
ATOM 4649 O O . ARG B 1 296 ? -2.383 -5.545 -49.480 1.00 17.14 297 ARG B O 1
ATOM 4657 N N . VAL B 1 297 ? -1.028 -7.186 -48.745 1.00 15.68 298 VAL B N 1
ATOM 4658 C CA . VAL B 1 297 ? 0.129 -6.301 -48.672 1.00 15.78 298 VAL B CA 1
ATOM 4659 C C . VAL B 1 297 ? 0.541 -5.851 -50.068 1.00 14.34 298 VAL B C 1
ATOM 4660 O O . VAL B 1 297 ? 0.785 -4.662 -50.309 1.00 19.53 298 VAL B O 1
ATOM 4664 N N . ILE B 1 298 ? 0.618 -6.792 -51.011 1.00 15.78 299 ILE B N 1
ATOM 4665 C CA . ILE B 1 298 ? 1.044 -6.449 -52.364 1.00 20.11 299 ILE B CA 1
ATOM 4666 C C . ILE B 1 298 ? 0.032 -5.520 -53.023 1.00 16.51 299 ILE B C 1
ATOM 4667 O O . ILE B 1 298 ? 0.405 -4.516 -53.645 1.00 17.37 299 ILE B O 1
ATOM 4672 N N . THR B 1 299 ? -1.262 -5.825 -52.882 1.00 17.96 300 THR B N 1
ATOM 4673 C CA . THR B 1 299 ? -2.296 -4.963 -53.451 1.00 17.50 300 THR B CA 1
ATOM 4674 C C . THR B 1 299 ? -2.194 -3.544 -52.905 1.00 17.64 300 THR B C 1
ATOM 4675 O O . THR B 1 299 ? -2.292 -2.571 -53.663 1.00 21.93 300 THR B O 1
ATOM 4679 N N . ALA B 1 300 ? -1.990 -3.406 -51.591 1.00 16.74 301 ALA B N 1
ATOM 4680 C CA . ALA B 1 300 ? -1.875 -2.078 -50.994 1.00 21.46 301 ALA B CA 1
ATOM 4681 C C . ALA B 1 300 ? -0.654 -1.340 -51.524 1.00 20.56 301 ALA B C 1
ATOM 4682 O O . ALA B 1 300 ? -0.701 -0.124 -51.745 1.00 22.33 301 ALA B O 1
ATOM 4684 N N . LEU B 1 301 ? 0.451 -2.060 -51.737 1.00 17.95 302 LEU B N 1
ATOM 4685 C CA . LEU B 1 301 ? 1.642 -1.433 -52.301 1.00 21.79 302 LEU B CA 1
ATOM 4686 C C . LEU B 1 301 ? 1.395 -0.965 -53.729 1.00 22.99 302 LEU B C 1
ATOM 4687 O O . LEU B 1 301 ? 1.809 0.136 -54.108 1.00 27.39 302 LEU B O 1
ATOM 4692 N N . VAL B 1 302 ? 0.721 -1.789 -54.533 1.00 22.35 303 VAL B N 1
ATOM 4693 C CA . VAL B 1 302 ? 0.415 -1.408 -55.910 1.00 26.87 303 VAL B CA 1
ATOM 4694 C C . VAL B 1 302 ? -0.476 -0.171 -55.933 1.00 22.92 303 VAL B C 1
ATOM 4695 O O . VAL B 1 302 ? -0.227 0.784 -56.678 1.00 23.46 303 VAL B O 1
ATOM 4699 N N . GLU B 1 303 ? -1.511 -0.160 -55.096 1.00 23.28 304 GLU B N 1
ATOM 4700 C CA . GLU B 1 303 ? -2.559 0.851 -55.152 1.00 27.25 304 GLU B CA 1
ATOM 4701 C C . GLU B 1 303 ? -2.290 2.081 -54.290 1.00 28.45 304 GLU B C 1
ATOM 4702 O O . GLU B 1 303 ? -3.162 2.954 -54.212 1.00 30.27 304 GLU B O 1
ATOM 4708 N N . ARG B 1 304 ? -1.127 2.175 -53.638 1.00 22.10 305 ARG B N 1
ATOM 4709 C CA . ARG B 1 304 ? -0.694 3.373 -52.913 1.00 39.59 305 ARG B CA 1
ATOM 4710 C C . ARG B 1 304 ? -1.518 3.648 -51.664 1.00 29.38 305 ARG B C 1
ATOM 4711 O O . ARG B 1 304 ? -1.533 4.784 -51.174 1.00 33.55 305 ARG B O 1
ATOM 4719 N N . THR B 1 305 ? -2.206 2.633 -51.132 1.00 28.69 306 THR B N 1
ATOM 4720 C CA . THR B 1 305 ? -3.074 2.903 -49.993 1.00 28.25 306 THR B CA 1
ATOM 4721 C C . THR B 1 305 ? -2.262 2.972 -48.699 1.00 27.68 306 THR B C 1
ATOM 4722 O O . THR B 1 305 ? -1.280 2.239 -48.545 1.00 36.76 306 THR B O 1
ATOM 4726 N N . PRO B 1 306 ? -2.637 3.868 -47.774 1.00 33.56 307 PRO B N 1
ATOM 4727 C CA . PRO B 1 306 ? -1.775 4.170 -46.626 1.00 36.60 307 PRO B CA 1
ATOM 4728 C C . PRO B 1 306 ? -1.492 3.026 -45.621 1.00 31.29 307 PRO B C 1
ATOM 4729 O O . PRO B 1 306 ? -0.408 2.996 -44.999 1.00 45.63 307 PRO B O 1
ATOM 4733 N N . HIS B 1 307 ? -2.430 2.082 -45.450 1.00 28.12 308 HIS B N 1
ATOM 4734 C CA . HIS B 1 307 ? -2.328 1.012 -44.455 1.00 39.04 308 HIS B CA 1
ATOM 4735 C C . HIS B 1 307 ? -2.022 -0.297 -45.157 1.00 25.85 308 HIS B C 1
ATOM 4736 O O . HIS B 1 307 ? -2.876 -0.831 -45.880 1.00 29.56 308 HIS B O 1
ATOM 4743 N N . VAL B 1 308 ? -0.808 -0.786 -44.964 1.00 28.79 309 VAL B N 1
ATOM 4744 C CA . VAL B 1 308 ? -0.365 -2.089 -45.450 1.00 20.73 309 VAL B CA 1
ATOM 4745 C C . VAL B 1 308 ? -0.283 -3.027 -44.253 1.00 17.23 309 VAL B C 1
ATOM 4746 O O . VAL B 1 308 ? 0.434 -2.724 -43.293 1.00 20.73 309 VAL B O 1
ATOM 4750 N N . PRO B 1 309 ? -0.983 -4.143 -44.266 1.00 18.65 310 PRO B N 1
ATOM 4751 C CA . PRO B 1 309 ? -1.100 -5.029 -43.098 1.00 17.07 310 PRO B CA 1
ATOM 4752 C C . PRO B 1 309 ? 0.119 -5.925 -42.869 1.00 15.02 310 PRO B C 1
ATOM 4753 O O . PRO B 1 309 ? -0.009 -7.138 -42.689 1.00 18.63 310 PRO B O 1
ATOM 4757 N N . TYR B 1 310 ? 1.311 -5.314 -42.861 1.00 18.53 311 TYR B N 1
ATOM 4758 C CA . TYR B 1 310 ? 2.552 -6.066 -42.663 1.00 17.87 311 TYR B CA 1
ATOM 4759 C C . TYR B 1 310 ? 2.510 -6.908 -41.397 1.00 15.39 311 TYR B C 1
ATOM 4760 O O . TYR B 1 310 ? 2.990 -8.048 -41.378 1.00 16.79 311 TYR B O 1
ATOM 4769 N N . ARG B 1 311 ? 1.975 -6.347 -40.317 1.00 19.42 312 ARG B N 1
ATOM 4770 C CA . ARG B 1 311 ? 2.106 -6.961 -39.004 1.00 22.84 312 ARG B CA 1
ATOM 4771 C C . ARG B 1 311 ? 1.175 -8.150 -38.808 1.00 18.34 312 ARG B C 1
ATOM 4772 O O . ARG B 1 311 ? 1.252 -8.808 -37.766 1.00 21.19 312 ARG B O 1
ATOM 4780 N N . GLU B 1 312 ? 0.311 -8.452 -39.774 1.00 18.80 313 GLU B N 1
ATOM 4781 C CA . GLU B 1 312 ? -0.713 -9.468 -39.584 1.00 20.56 313 GLU B CA 1
ATOM 4782 C C . GLU B 1 312 ? -0.261 -10.872 -39.965 1.00 17.50 313 GLU B C 1
ATOM 4783 O O . GLU B 1 312 ? -1.060 -11.807 -39.863 1.00 19.95 313 GLU B O 1
ATOM 4789 N N . SER B 1 313 ? 0.987 -11.052 -40.394 1.00 17.87 314 SER B N 1
ATOM 4790 C CA . SER B 1 313 ? 1.510 -12.388 -40.644 1.00 19.28 314 SER B CA 1
ATOM 4791 C C . SER B 1 313 ? 3.016 -12.368 -40.447 1.00 18.75 314 SER B C 1
ATOM 4792 O O . SER B 1 313 ? 3.664 -11.333 -40.620 1.00 16.03 314 SER B O 1
ATOM 4795 N N . LYS B 1 314 ? 3.569 -13.528 -40.081 1.00 21.78 315 LYS B N 1
ATOM 4796 C CA . LYS B 1 314 ? 5.009 -13.603 -39.861 1.00 18.69 315 LYS B CA 1
ATOM 4797 C C . LYS B 1 314 ? 5.784 -13.419 -41.158 1.00 15.11 315 LYS B C 1
ATOM 4798 O O . LYS B 1 314 ? 6.862 -12.816 -41.148 1.00 15.78 315 LYS B O 1
ATOM 4804 N N . LEU B 1 315 ? 5.249 -13.904 -42.282 1.00 15.58 316 LEU B N 1
ATOM 4805 C CA . LEU B 1 315 ? 5.946 -13.746 -43.556 1.00 17.31 316 LEU B CA 1
ATOM 4806 C C . LEU B 1 315 ? 6.079 -12.276 -43.935 1.00 17.04 316 LEU B C 1
ATOM 4807 O O . LEU B 1 315 ? 7.163 -11.815 -44.312 1.00 15.37 316 LEU B O 1
ATOM 4812 N N . THR B 1 316 ? 4.984 -11.517 -43.847 1.00 16.39 317 THR B N 1
ATOM 4813 C CA . THR B 1 316 ? 5.069 -10.105 -44.201 1.00 15.34 317 THR B CA 1
ATOM 4814 C C . THR B 1 316 ? 5.807 -9.293 -43.145 1.00 18.79 317 THR B C 1
ATOM 4815 O O . THR B 1 316 ? 6.365 -8.240 -43.471 1.00 16.11 317 THR B O 1
ATOM 4819 N N . ARG B 1 317 ? 5.837 -9.762 -41.895 1.00 17.16 318 ARG B N 1
ATOM 4820 C CA . ARG B 1 317 ? 6.688 -9.128 -40.891 1.00 16.55 318 ARG B CA 1
ATOM 4821 C C . ARG B 1 317 ? 8.160 -9.292 -41.248 1.00 18.31 318 ARG B C 1
ATOM 4822 O O . ARG B 1 317 ? 8.929 -8.324 -41.222 1.00 15.58 318 ARG B O 1
ATOM 4830 N N . ILE B 1 318 ? 8.563 -10.518 -41.591 1.00 14.48 319 ILE B N 1
ATOM 4831 C CA . ILE B 1 318 ? 9.952 -10.795 -41.954 1.00 13.89 319 ILE B CA 1
ATOM 4832 C C . ILE B 1 318 ? 10.366 -9.982 -43.174 1.00 16.79 319 ILE B C 1
ATOM 4833 O O . ILE B 1 318 ? 11.508 -9.516 -43.273 1.00 18.98 319 ILE B O 1
ATOM 4838 N N . LEU B 1 319 ? 9.445 -9.788 -44.114 1.00 18.22 320 LEU B N 1
ATOM 4839 C CA . LEU B 1 319 ? 9.751 -9.152 -45.386 1.00 15.36 320 LEU B CA 1
ATOM 4840 C C . LEU B 1 319 ? 9.384 -7.676 -45.430 1.00 17.26 320 LEU B C 1
ATOM 4841 O O . LEU B 1 319 ? 9.549 -7.048 -46.481 1.00 19.25 320 LEU B O 1
ATOM 4846 N N . GLN B 1 320 ? 8.909 -7.106 -44.320 1.00 17.52 321 GLN B N 1
ATOM 4847 C CA . GLN B 1 320 ? 8.421 -5.728 -44.341 1.00 15.98 321 GLN B CA 1
ATOM 4848 C C . GLN B 1 320 ? 9.502 -4.758 -44.803 1.00 18.32 321 GLN B C 1
ATOM 4849 O O . GLN B 1 320 ? 9.217 -3.798 -45.528 1.00 20.92 321 GLN B O 1
ATOM 4855 N N . ASP B 1 321 ? 10.752 -4.997 -44.406 1.00 19.06 322 ASP B N 1
ATOM 4856 C CA . ASP B 1 321 ? 11.818 -4.066 -44.758 1.00 22.96 322 ASP B CA 1
ATOM 4857 C C . ASP B 1 321 ? 12.112 -4.080 -46.254 1.00 23.09 322 ASP B C 1
ATOM 4858 O O . ASP B 1 321 ? 12.533 -3.058 -46.806 1.00 38.61 322 ASP B O 1
ATOM 4863 N N . SER B 1 322 ? 11.884 -5.211 -46.924 1.00 18.14 323 SER B N 1
ATOM 4864 C CA . SER B 1 322 ? 12.102 -5.345 -48.359 1.00 17.70 323 SER B CA 1
ATOM 4865 C C . SER B 1 322 ? 10.878 -4.970 -49.187 1.00 27.58 323 SER B C 1
ATOM 4866 O O . SER B 1 322 ? 11.003 -4.782 -50.403 1.00 30.04 323 SER B O 1
ATOM 4869 N N . LEU B 1 323 ? 9.702 -4.871 -48.568 1.00 20.11 324 LEU B N 1
ATOM 4870 C CA . LEU B 1 323 ? 8.486 -4.496 -49.270 1.00 21.79 324 LEU B CA 1
ATOM 4871 C C . LEU B 1 323 ? 8.074 -3.047 -49.049 1.00 24.11 324 LEU B C 1
ATOM 4872 O O . LEU B 1 323 ? 7.313 -2.510 -49.865 1.00 38.60 324 LEU B O 1
ATOM 4877 N N . GLY B 1 324 ? 8.558 -2.401 -47.990 1.00 32.64 325 GLY B N 1
ATOM 4878 C CA . GLY B 1 324 ? 8.174 -1.045 -47.664 1.00 36.78 325 GLY B CA 1
ATOM 4879 C C . GLY B 1 324 ? 9.140 0.044 -48.076 1.00 41.14 325 GLY B C 1
ATOM 4880 O O . GLY B 1 324 ? 8.938 1.201 -47.687 1.00 37.15 325 GLY B O 1
ATOM 4881 N N . GLY B 1 325 ? 10.180 -0.273 -48.845 1.00 39.81 326 GLY B N 1
ATOM 4882 C CA . GLY B 1 325 ? 11.158 0.736 -49.212 1.00 37.79 326 GLY B CA 1
ATOM 4883 C C . GLY B 1 325 ? 11.067 1.155 -50.660 1.00 43.45 326 GLY B C 1
ATOM 4884 O O . GLY B 1 325 ? 12.035 1.679 -51.220 1.00 47.70 326 GLY B O 1
ATOM 4885 N N . ARG B 1 326 ? 9.903 0.936 -51.270 1.00 40.00 327 ARG B N 1
ATOM 4886 C CA . ARG B 1 326 ? 9.677 1.225 -52.688 1.00 32.30 327 ARG B CA 1
ATOM 4887 C C . ARG B 1 326 ? 10.810 0.714 -53.569 1.00 38.52 327 ARG B C 1
ATOM 4888 O O . ARG B 1 326 ? 11.308 1.417 -54.447 1.00 41.29 327 ARG B O 1
ATOM 4896 N N . THR B 1 327 ? 11.219 -0.523 -53.320 1.00 27.66 328 THR B N 1
ATOM 4897 C CA . THR B 1 327 ? 12.153 -1.237 -54.171 1.00 26.08 328 THR B CA 1
ATOM 4898 C C . THR B 1 327 ? 11.379 -2.178 -55.091 1.00 29.37 328 THR B C 1
ATOM 4899 O O . THR B 1 327 ? 10.150 -2.261 -55.042 1.00 31.09 328 THR B O 1
ATOM 4903 N N . ARG B 1 328 ? 12.106 -2.901 -55.940 1.00 24.15 329 ARG B N 1
ATOM 4904 C CA . ARG B 1 328 ? 11.469 -3.844 -56.850 1.00 22.94 329 ARG B CA 1
ATOM 4905 C C . ARG B 1 328 ? 11.005 -5.083 -56.094 1.00 28.55 329 ARG B C 1
ATOM 4906 O O . ARG B 1 328 ? 11.748 -5.639 -55.279 1.00 23.32 329 ARG B O 1
ATOM 4914 N N . THR B 1 329 ? 9.767 -5.501 -56.360 1.00 20.30 330 THR B N 1
ATOM 4915 C CA . THR B 1 329 ? 9.216 -6.762 -55.886 1.00 23.71 330 THR B CA 1
ATOM 4916 C C . THR B 1 329 ? 8.634 -7.497 -57.082 1.00 21.66 330 THR B C 1
ATOM 4917 O O . THR B 1 329 ? 8.023 -6.877 -57.957 1.00 25.46 330 THR B O 1
ATOM 4921 N N . SER B 1 330 ? 8.813 -8.815 -57.122 1.00 15.58 331 SER B N 1
ATOM 4922 C CA . SER B 1 330 ? 8.240 -9.617 -58.193 1.00 18.13 331 SER B CA 1
ATOM 4923 C C . SER B 1 330 ? 7.553 -10.850 -57.632 1.00 17.96 331 SER B C 1
ATOM 4924 O O . SER B 1 330 ? 8.027 -11.457 -56.667 1.00 15.61 331 SER B O 1
ATOM 4927 N N . ILE B 1 331 ? 6.426 -11.206 -58.243 1.00 16.14 332 ILE B N 1
ATOM 4928 C CA . ILE B 1 331 ? 5.720 -12.451 -57.968 1.00 15.29 332 ILE B CA 1
ATOM 4929 C C . ILE B 1 331 ? 5.704 -13.263 -59.251 1.00 16.73 332 ILE B C 1
ATOM 4930 O O . ILE B 1 331 ? 5.271 -12.767 -60.297 1.00 18.35 332 ILE B O 1
ATOM 4935 N N . ILE B 1 332 ? 6.172 -14.502 -59.173 1.00 11.57 333 ILE B N 1
ATOM 4936 C CA . ILE B 1 332 ? 6.073 -15.447 -60.276 1.00 13.60 333 ILE B CA 1
ATOM 4937 C C . ILE B 1 332 ? 4.974 -16.435 -59.916 1.00 14.24 333 ILE B C 1
ATOM 4938 O O . ILE B 1 332 ? 5.143 -17.268 -59.021 1.00 13.88 333 ILE B O 1
ATOM 4943 N N . ALA B 1 333 ? 3.836 -16.336 -60.595 1.00 15.41 334 ALA B N 1
ATOM 4944 C CA . ALA B 1 333 ? 2.730 -17.259 -60.376 1.00 15.33 334 ALA B CA 1
ATOM 4945 C C . ALA B 1 333 ? 2.875 -18.437 -61.331 1.00 16.18 334 ALA B C 1
ATOM 4946 O O . ALA B 1 333 ? 2.874 -18.254 -62.553 1.00 17.55 334 ALA B O 1
ATOM 4948 N N . THR B 1 334 ? 2.995 -19.639 -60.777 1.00 16.02 335 THR B N 1
ATOM 4949 C CA . THR B 1 334 ? 3.216 -20.842 -61.567 1.00 16.59 335 THR B CA 1
ATOM 4950 C C . THR B 1 334 ? 1.910 -21.612 -61.722 1.00 17.94 335 THR B C 1
ATOM 4951 O O . THR B 1 334 ? 1.141 -21.748 -60.766 1.00 17.32 335 THR B O 1
ATOM 4955 N N . ILE B 1 335 ? 1.653 -22.096 -62.940 1.00 18.84 336 ILE B N 1
ATOM 4956 C CA . ILE B 1 335 ? 0.415 -22.799 -63.254 1.00 15.71 336 ILE B CA 1
ATOM 4957 C C . ILE B 1 335 ? 0.731 -24.025 -64.099 1.00 22.13 336 ILE B C 1
ATOM 4958 O O . ILE B 1 335 ? 1.803 -24.142 -64.695 1.00 21.31 336 ILE B O 1
ATOM 4963 N N . SER B 1 336 ? -0.245 -24.950 -64.152 1.00 23.01 337 SER B N 1
ATOM 4964 C CA . SER B 1 336 ? -0.216 -26.178 -64.926 1.00 25.74 337 SER B CA 1
ATOM 4965 C C . SER B 1 336 ? -1.069 -26.042 -66.181 1.00 23.57 337 SER B C 1
ATOM 4966 O O . SER B 1 336 ? -2.095 -25.355 -66.173 1.00 18.81 337 SER B O 1
ATOM 4969 N N . PRO B 1 337 ? -0.666 -26.679 -67.285 1.00 21.32 338 PRO B N 1
ATOM 4970 C CA . PRO B 1 337 ? -1.497 -26.654 -68.494 1.00 25.89 338 PRO B CA 1
ATOM 4971 C C . PRO B 1 337 ? -2.601 -27.697 -68.502 1.00 23.21 338 PRO B C 1
ATOM 4972 O O . PRO B 1 337 ? -3.448 -27.665 -69.405 1.00 27.09 338 PRO B O 1
ATOM 4976 N N . ALA B 1 338 ? -2.624 -28.605 -67.529 1.00 20.98 339 ALA B N 1
ATOM 4977 C CA . ALA B 1 338 ? -3.502 -29.765 -67.585 1.00 25.45 339 ALA B CA 1
ATOM 4978 C C . ALA B 1 338 ? -4.931 -29.414 -67.188 1.00 23.13 339 ALA B C 1
ATOM 4979 O O . ALA B 1 338 ? -5.164 -28.660 -66.239 1.00 21.10 339 ALA B O 1
ATOM 4981 N N . SER B 1 339 ? -5.891 -29.993 -67.917 1.00 25.53 340 SER B N 1
ATOM 4982 C CA . SER B 1 339 ? -7.302 -29.780 -67.607 1.00 25.68 340 SER B CA 1
ATOM 4983 C C . SER B 1 339 ? -7.638 -30.181 -66.177 1.00 16.86 340 SER B C 1
ATOM 4984 O O . SER B 1 339 ? -8.497 -29.555 -65.544 1.00 22.73 340 SER B O 1
ATOM 4987 N N . LEU B 1 340 ? -6.976 -31.213 -65.648 1.00 19.80 341 LEU B N 1
ATOM 4988 C CA . LEU B 1 340 ? -7.249 -31.656 -64.285 1.00 26.80 341 LEU B CA 1
ATOM 4989 C C . LEU B 1 340 ? -7.022 -30.552 -63.258 1.00 27.00 341 LEU B C 1
ATOM 4990 O O . LEU B 1 340 ? -7.623 -30.593 -62.179 1.00 24.08 341 LEU B O 1
ATOM 4995 N N . ASN B 1 341 ? -6.181 -29.565 -63.569 1.00 21.85 342 ASN B N 1
ATOM 4996 C CA . ASN B 1 341 ? -5.825 -28.509 -62.631 1.00 21.10 342 ASN B CA 1
ATOM 4997 C C . ASN B 1 341 ? -6.549 -27.197 -62.916 1.00 23.81 342 ASN B C 1
ATOM 4998 O O . ASN B 1 341 ? -6.119 -26.147 -62.429 1.00 20.70 342 ASN B O 1
ATOM 5003 N N . LEU B 1 342 ? -7.640 -27.237 -63.687 1.00 21.33 343 LEU B N 1
ATOM 5004 C CA . LEU B 1 342 ? -8.316 -26.010 -64.104 1.00 19.64 343 LEU B CA 1
ATOM 5005 C C . LEU B 1 342 ? -8.672 -25.120 -62.917 1.00 20.61 343 LEU B C 1
ATOM 5006 O O . LEU B 1 342 ? -8.433 -23.908 -62.942 1.00 18.80 343 LEU B O 1
ATOM 5011 N N . LYS B 1 343 ? -9.253 -25.705 -61.868 1.00 21.77 344 LYS B N 1
ATOM 5012 C CA . LYS B 1 343 ? -9.759 -24.887 -60.770 1.00 22.04 344 LYS B CA 1
ATOM 5013 C C . LYS B 1 343 ? -8.628 -24.199 -60.014 1.00 18.24 344 LYS B C 1
ATOM 5014 O O . LYS B 1 343 ? -8.725 -23.007 -59.699 1.00 18.35 344 LYS B O 1
ATOM 5020 N N . GLU B 1 344 ? -7.552 -24.930 -59.711 1.00 17.27 345 GLU B N 1
ATOM 5021 C CA . GLU B 1 344 ? -6.438 -24.317 -58.996 1.00 23.10 345 GLU B CA 1
ATOM 5022 C C . GLU B 1 344 ? -5.661 -23.352 -59.880 1.00 19.65 345 GLU B C 1
ATOM 5023 O O . GLU B 1 344 ? -5.104 -22.371 -59.376 1.00 16.97 345 GLU B O 1
ATOM 5029 N N . THR B 1 345 ? -5.612 -23.609 -61.190 1.00 16.48 346 THR B N 1
ATOM 5030 C CA . THR B 1 345 ? -4.975 -22.671 -62.108 1.00 15.27 346 THR B CA 1
ATOM 5031 C C . THR B 1 345 ? -5.722 -21.343 -62.132 1.00 14.39 346 THR B C 1
ATOM 5032 O O . THR B 1 345 ? -5.113 -20.269 -62.067 1.00 14.53 346 THR B O 1
ATOM 5036 N N . LEU B 1 346 ? -7.051 -21.393 -62.219 1.00 17.29 347 LEU B N 1
ATOM 5037 C CA . LEU B 1 346 ? -7.822 -20.156 -62.170 1.00 13.18 347 LEU B CA 1
ATOM 5038 C C . LEU B 1 346 ? -7.668 -19.463 -60.822 1.00 16.99 347 LEU B C 1
ATOM 5039 O O . LEU B 1 346 ? -7.559 -18.234 -60.758 1.00 17.24 347 LEU B O 1
ATOM 5044 N N . SER B 1 347 ? -7.651 -20.238 -59.733 1.00 16.81 348 SER B N 1
ATOM 5045 C CA . SER B 1 347 ? -7.427 -19.657 -58.413 1.00 17.06 348 SER B CA 1
ATOM 5046 C C . SER B 1 347 ? -6.102 -18.909 -58.358 1.00 15.46 348 SER B C 1
ATOM 5047 O O . SER B 1 347 ? -6.026 -17.802 -57.812 1.00 16.62 348 SER B O 1
ATOM 5050 N N . THR B 1 348 ? -5.049 -19.495 -58.933 1.00 15.47 349 THR B N 1
ATOM 5051 C CA . THR B 1 348 ? -3.742 -18.845 -58.939 1.00 12.96 349 THR B CA 1
ATOM 5052 C C . THR B 1 348 ? -3.743 -17.590 -59.805 1.00 15.49 349 THR B C 1
ATOM 5053 O O . THR B 1 348 ? -3.165 -16.566 -59.422 1.00 15.92 349 THR B O 1
ATOM 5057 N N . LEU B 1 349 ? -4.385 -17.646 -60.974 1.00 14.78 350 LEU B N 1
ATOM 5058 C CA . LEU B 1 349 ? -4.476 -16.456 -61.816 1.00 14.07 350 LEU B CA 1
ATOM 5059 C C . LEU B 1 349 ? -5.294 -15.363 -61.139 1.00 15.53 350 LEU B C 1
ATOM 5060 O O . LEU B 1 349 ? -4.987 -14.172 -61.283 1.00 15.16 350 LEU B O 1
ATOM 5065 N N . GLU B 1 350 ? -6.341 -15.748 -60.401 1.00 16.96 351 GLU B N 1
ATOM 5066 C CA . GLU B 1 350 ? -7.117 -14.773 -59.640 1.00 13.73 351 GLU B CA 1
ATOM 5067 C C . GLU B 1 350 ? -6.271 -14.126 -58.554 1.00 16.88 351 GLU B C 1
ATOM 5068 O O . GLU B 1 350 ? -6.331 -12.907 -58.353 1.00 15.96 351 GLU B O 1
ATOM 5074 N N . TYR B 1 351 ? -5.485 -14.932 -57.836 1.00 15.13 352 TYR B N 1
ATOM 5075 C CA . TYR B 1 351 ? -4.595 -14.394 -56.813 1.00 16.54 352 TYR B CA 1
ATOM 5076 C C . TYR B 1 351 ? -3.619 -13.392 -57.413 1.00 15.38 352 TYR B C 1
ATOM 5077 O O . TYR B 1 351 ? -3.440 -12.288 -56.886 1.00 16.66 352 TYR B O 1
ATOM 5086 N N . ALA B 1 352 ? -2.964 -13.773 -58.512 1.00 13.56 353 ALA B N 1
ATOM 5087 C CA . ALA B 1 352 ? -2.022 -12.875 -59.168 1.00 15.04 353 ALA B CA 1
ATOM 5088 C C . ALA B 1 352 ? -2.716 -11.613 -59.666 1.00 17.67 353 ALA B C 1
ATOM 5089 O O . ALA B 1 352 ? -2.157 -10.514 -59.590 1.00 17.89 353 ALA B O 1
ATOM 5091 N N . HIS B 1 353 ? -3.945 -11.752 -60.170 1.00 16.52 354 HIS B N 1
ATOM 5092 C CA . HIS B 1 353 ? -4.685 -10.596 -60.664 1.00 17.07 354 HIS B CA 1
ATOM 5093 C C . HIS B 1 353 ? -5.083 -9.661 -59.526 1.00 16.99 354 HIS B C 1
ATOM 5094 O O . HIS B 1 353 ? -5.032 -8.434 -59.675 1.00 17.72 354 HIS B O 1
ATOM 5101 N N . ARG B 1 354 ? -5.485 -10.222 -58.383 1.00 13.93 355 ARG B N 1
ATOM 5102 C CA . ARG B 1 354 ? -5.827 -9.392 -57.234 1.00 17.85 355 ARG B CA 1
ATOM 5103 C C . ARG B 1 354 ? -4.615 -8.630 -56.713 1.00 19.10 355 ARG B C 1
ATOM 5104 O O . ARG B 1 354 ? -4.754 -7.495 -56.240 1.00 18.08 355 ARG B O 1
ATOM 5112 N N . ALA B 1 355 ? -3.425 -9.230 -56.810 1.00 16.97 356 ALA B N 1
ATOM 5113 C CA . ALA B 1 355 ? -2.214 -8.573 -56.330 1.00 16.25 356 ALA B CA 1
ATOM 5114 C C . ALA B 1 355 ? -1.904 -7.321 -57.138 1.00 20.21 356 ALA B C 1
ATOM 5115 O O . ALA B 1 355 ? -1.481 -6.302 -56.578 1.00 21.74 356 ALA B O 1
ATOM 5117 N N . LYS B 1 356 ? -2.102 -7.377 -58.455 1.00 18.18 357 LYS B N 1
ATOM 5118 C CA . LYS B 1 356 ? -1.863 -6.219 -59.314 1.00 16.95 357 LYS B CA 1
ATOM 5119 C C . LYS B 1 356 ? -2.882 -6.252 -60.446 1.00 19.77 357 LYS B C 1
ATOM 5120 O O . LYS B 1 356 ? -2.764 -7.070 -61.363 1.00 21.38 357 LYS B O 1
ATOM 5126 N N . ASN B 1 357 ? -3.873 -5.362 -60.379 1.00 22.11 358 ASN B N 1
ATOM 5127 C CA . ASN B 1 357 ? -4.965 -5.313 -61.349 1.00 24.69 358 ASN B CA 1
ATOM 5128 C C . ASN B 1 357 ? -4.469 -4.709 -62.659 1.00 21.67 358 ASN B C 1
ATOM 5129 O O . ASN B 1 357 ? -4.294 -3.491 -62.762 1.00 31.19 358 ASN B O 1
ATOM 5134 N N . ILE B 1 358 ? -4.244 -5.550 -63.663 1.00 21.59 359 ILE B N 1
ATOM 5135 C CA . ILE B 1 358 ? -3.933 -5.096 -65.012 1.00 20.43 359 ILE B CA 1
ATOM 5136 C C . ILE B 1 358 ? -5.108 -5.457 -65.906 1.00 27.56 359 ILE B C 1
ATOM 5137 O O . ILE B 1 358 ? -5.544 -6.614 -65.930 1.00 28.75 359 ILE B O 1
ATOM 5142 N N . LEU B 1 359 ? -5.621 -4.470 -66.632 1.00 29.90 360 LEU B N 1
ATOM 5143 C CA . LEU B 1 359 ? -6.769 -4.696 -67.497 1.00 31.13 360 LEU B CA 1
ATOM 5144 C C . LEU B 1 359 ? -6.357 -5.391 -68.787 1.00 28.62 360 LEU B C 1
ATOM 5145 O O . LEU B 1 359 ? -5.273 -5.157 -69.329 1.00 31.55 360 LEU B O 1
ATOM 5150 N N . ASN B 1 360 ? -7.242 -6.254 -69.279 1.00 26.28 361 ASN B N 1
ATOM 5151 C CA . ASN B 1 360 ? -7.071 -6.812 -70.611 1.00 21.69 361 ASN B CA 1
ATOM 5152 C C . ASN B 1 360 ? -7.187 -5.714 -71.658 1.00 36.53 361 ASN B C 1
ATOM 5153 O O . ASN B 1 360 ? -8.010 -4.802 -71.533 1.00 34.65 361 ASN B O 1
ATOM 5158 N N . LYS B 1 361 ? -6.328 -5.807 -72.725 1.00 32.51 362 LYS B N 1
ATOM 5159 C CA . LYS B 1 361 ? -6.491 -4.831 -73.793 1.00 43.17 362 LYS B CA 1
ATOM 5160 C C . LYS B 1 361 ? -7.397 -5.404 -74.879 1.00 42.15 362 LYS B C 1
ATOM 5161 O O . LYS B 1 361 ? -7.543 -6.625 -74.984 1.00 42.62 362 LYS B O 1
ATOM 5167 N N . PRO B 1 362 ? -8.050 -4.558 -75.668 1.00 41.53 363 PRO B N 1
ATOM 5168 C CA . PRO B 1 362 ? -8.932 -5.042 -76.738 1.00 45.51 363 PRO B CA 1
ATOM 5169 C C . PRO B 1 362 ? -8.135 -5.496 -77.961 1.00 49.97 363 PRO B C 1
ATOM 5170 O O . PRO B 1 362 ? -6.904 -5.500 -77.964 1.00 46.36 363 PRO B O 1
ATOM 5174 N N . GLU B 1 363 ? -8.870 -5.852 -79.019 1.00 60.01 364 GLU B N 1
ATOM 5175 C CA . GLU B 1 363 ? -8.300 -6.352 -80.280 1.00 61.22 364 GLU B CA 1
ATOM 5176 C C . GLU B 1 363 ? -7.428 -7.586 -80.071 1.00 59.74 364 GLU B C 1
ATOM 5177 O O . GLU B 1 363 ? -6.504 -7.851 -80.844 1.00 56.89 364 GLU B O 1
#

CATH classification: 3.40.850.10

Radius of gyration: 29.63 Å; Cα contacts (8 Å, |Δi|>4): 1334; chains: 2; bounding box: 72×70×90 Å

Organism: Homo sapiens (NCBI:txid9606)